Protein AF-A0A1Q6V026-F1 (afdb_monomer_lite)

Radius of gyration: 26.95 Å; chains: 1; bounding box: 82×41×59 Å

Structure (mmCIF, N/CA/C/O backbone):
data_AF-A0A1Q6V026-F1
#
_entry.id   AF-A0A1Q6V026-F1
#
loop_
_atom_site.group_PDB
_atom_site.id
_atom_site.type_symbol
_atom_site.label_atom_id
_atom_site.label_alt_id
_atom_site.label_comp_id
_atom_site.label_asym_id
_atom_site.label_entity_id
_atom_site.label_seq_id
_atom_site.pdbx_PDB_ins_code
_atom_site.Cartn_x
_atom_site.Cartn_y
_atom_site.Cartn_z
_atom_site.occupancy
_atom_site.B_iso_or_equiv
_atom_site.auth_seq_id
_atom_site.auth_comp_id
_atom_site.auth_asym_id
_atom_site.auth_atom_id
_atom_site.pdbx_PDB_model_num
ATOM 1 N N . SER A 1 1 ? -17.140 -15.188 -4.728 1.00 53.97 1 SER A N 1
ATOM 2 C CA . SER A 1 1 ? -16.199 -15.583 -3.665 1.00 53.97 1 SER A CA 1
ATOM 3 C C . SER A 1 1 ? -15.969 -14.439 -2.685 1.00 53.97 1 SER A C 1
ATOM 5 O O . SER A 1 1 ? -16.346 -14.588 -1.539 1.00 53.97 1 SER A O 1
ATOM 7 N N . ASP A 1 2 ? -15.446 -13.281 -3.106 1.00 69.75 2 ASP A N 1
ATOM 8 C CA . ASP A 1 2 ? -14.831 -12.332 -2.153 1.00 69.75 2 ASP A CA 1
ATOM 9 C C . ASP A 1 2 ? -15.847 -11.557 -1.290 1.00 69.75 2 ASP A C 1
ATOM 11 O O . ASP A 1 2 ? -15.618 -11.347 -0.103 1.00 69.75 2 ASP A O 1
ATOM 15 N N . MET A 1 3 ? -17.007 -11.179 -1.846 1.00 80.12 3 MET A N 1
ATOM 16 C CA . MET A 1 3 ? -18.068 -10.519 -1.065 1.00 80.12 3 MET A CA 1
ATOM 17 C C . MET A 1 3 ? -18.823 -11.496 -0.151 1.00 80.12 3 MET A C 1
ATOM 19 O O . MET A 1 3 ? -19.243 -11.099 0.932 1.00 80.12 3 MET A O 1
ATOM 23 N N . SER A 1 4 ? -18.969 -12.767 -0.545 1.00 85.12 4 SER A N 1
ATOM 24 C CA . SER A 1 4 ? -19.593 -13.802 0.298 1.00 85.12 4 SER A CA 1
ATOM 25 C C . SER A 1 4 ? -18.768 -14.047 1.564 1.00 85.12 4 SER A C 1
ATOM 27 O O . SER A 1 4 ? -19.328 -14.154 2.652 1.00 85.12 4 SER A O 1
ATOM 29 N N . SER A 1 5 ? -17.434 -13.992 1.469 1.00 89.00 5 SER A N 1
ATOM 30 C CA . SER A 1 5 ? -16.550 -14.092 2.638 1.00 89.00 5 SER A CA 1
ATOM 31 C C . SER A 1 5 ? -16.792 -12.995 3.684 1.00 89.00 5 SER A C 1
ATOM 33 O O . SER A 1 5 ? -16.548 -13.215 4.867 1.00 89.00 5 SER A O 1
ATOM 35 N N . LEU A 1 6 ? -17.316 -11.824 3.301 1.00 91.75 6 LEU A N 1
ATOM 36 C CA . LEU A 1 6 ? -17.692 -10.768 4.254 1.00 91.75 6 LEU A CA 1
ATOM 37 C C . LEU A 1 6 ? -18.950 -11.136 5.049 1.00 91.75 6 LEU A C 1
ATOM 39 O O . LEU A 1 6 ? -19.041 -10.824 6.238 1.00 91.75 6 LEU A O 1
ATOM 43 N N . VAL A 1 7 ? -19.895 -11.830 4.412 1.00 93.38 7 VAL A N 1
ATOM 44 C CA . VAL A 1 7 ? -21.096 -12.374 5.059 1.00 93.38 7 VAL A CA 1
ATOM 45 C C . VAL A 1 7 ? -20.711 -13.516 6.004 1.00 93.38 7 VAL A C 1
ATOM 47 O O . VAL A 1 7 ? -21.143 -13.557 7.155 1.00 93.38 7 VAL A O 1
ATOM 50 N N . GLU A 1 8 ? -19.813 -14.402 5.576 1.00 93.81 8 GLU A N 1
ATOM 51 C CA . GLU A 1 8 ? -19.250 -15.459 6.423 1.00 93.81 8 GLU A CA 1
ATOM 52 C C . GLU A 1 8 ? -18.466 -14.892 7.620 1.00 93.81 8 GLU A C 1
ATOM 54 O O . GLU A 1 8 ? -18.566 -15.405 8.741 1.00 93.81 8 GLU A O 1
ATOM 59 N N . ALA A 1 9 ? -17.701 -13.814 7.410 1.00 94.75 9 ALA A N 1
ATOM 60 C CA . ALA A 1 9 ? -16.990 -13.112 8.473 1.00 94.75 9 ALA A CA 1
ATOM 61 C C . ALA A 1 9 ? -17.975 -12.525 9.488 1.00 94.75 9 ALA A C 1
ATOM 63 O O . ALA A 1 9 ? -17.805 -12.745 10.689 1.00 94.75 9 ALA A O 1
ATOM 64 N N . TYR A 1 10 ? -19.028 -11.855 9.011 1.00 96.00 10 TYR A N 1
ATOM 65 C CA . TYR A 1 10 ? -20.117 -11.336 9.838 1.00 96.00 10 TYR A CA 1
ATOM 66 C C . TYR A 1 10 ? -20.795 -12.428 10.675 1.00 96.00 10 TYR A C 1
ATOM 68 O O . TYR A 1 10 ? -21.024 -12.244 11.869 1.00 96.00 10 TYR A O 1
ATOM 76 N N . ASN A 1 11 ? -21.060 -13.592 10.086 1.00 94.50 11 ASN A N 1
ATOM 77 C CA . ASN A 1 11 ? -21.748 -14.688 10.770 1.00 94.50 11 ASN A CA 1
ATOM 78 C C . ASN A 1 11 ? -20.879 -15.496 11.726 1.00 94.50 11 ASN A C 1
ATOM 80 O O . ASN A 1 11 ? -21.379 -16.393 12.400 1.00 94.50 11 ASN A O 1
ATOM 84 N N . GLY A 1 12 ? -19.581 -15.222 11.801 1.00 92.69 12 GLY A N 1
ATOM 85 C CA . GLY A 1 12 ? -18.730 -15.989 12.694 1.00 92.69 12 GLY A CA 1
ATOM 86 C C . GLY A 1 12 ? -18.150 -17.270 12.073 1.00 92.69 12 GLY A C 1
ATOM 87 O O . GLY A 1 12 ? -17.430 -17.989 12.767 1.00 92.69 12 GLY A O 1
ATOM 88 N N . VAL A 1 13 ? -18.381 -17.541 10.784 1.00 93.94 13 VAL A N 1
ATOM 89 C CA . VAL A 1 13 ? -18.069 -18.844 10.162 1.00 93.94 13 VAL A CA 1
ATOM 90 C C . VAL A 1 13 ? -16.854 -18.834 9.237 1.00 93.94 13 VAL A C 1
ATOM 92 O O . VAL A 1 13 ? -16.276 -19.892 9.015 1.00 93.94 13 VAL A O 1
ATOM 95 N N . LEU A 1 14 ? -16.416 -17.665 8.752 1.00 92.31 14 LEU A N 1
ATOM 96 C CA . LEU A 1 14 ? -15.196 -17.579 7.945 1.00 92.31 14 LEU A CA 1
ATOM 97 C C . LEU A 1 14 ? -13.973 -18.017 8.779 1.00 92.31 14 LEU A C 1
ATOM 99 O O . LEU A 1 14 ? -13.709 -17.387 9.814 1.00 92.31 14 LEU A O 1
ATOM 103 N N . PRO A 1 15 ? -13.205 -19.038 8.351 1.00 88.81 15 PRO A N 1
ATOM 104 C CA . PRO A 1 15 ? -11.941 -19.378 8.986 1.00 88.81 15 PRO A CA 1
ATOM 105 C C . PRO A 1 15 ? -10.917 -18.273 8.714 1.00 88.81 15 PRO A C 1
ATOM 107 O O . PRO A 1 15 ? -10.638 -17.921 7.569 1.00 88.81 15 PRO A O 1
ATOM 110 N N . LEU A 1 16 ? -10.350 -17.714 9.782 1.00 87.06 16 LEU A N 1
ATOM 111 C CA . LEU A 1 16 ? -9.297 -16.709 9.678 1.00 87.06 16 LEU A CA 1
ATOM 112 C C . LEU A 1 16 ? -7.937 -17.402 9.600 1.00 87.06 16 LEU A C 1
ATOM 114 O O . LEU A 1 16 ? -7.674 -18.349 10.340 1.00 87.06 16 LEU A O 1
ATOM 118 N N . ASN A 1 17 ? -7.049 -16.900 8.742 1.00 85.62 17 ASN A N 1
ATOM 119 C CA . ASN A 1 17 ? -5.646 -17.298 8.811 1.00 85.62 17 ASN A CA 1
ATOM 120 C C . ASN A 1 17 ? -5.029 -16.845 10.150 1.00 85.62 17 ASN A C 1
ATOM 122 O O . ASN A 1 17 ? -5.571 -15.976 10.841 1.00 85.62 17 ASN A O 1
ATOM 126 N N . GLN A 1 18 ? -3.878 -17.414 10.506 1.00 83.12 18 GLN A N 1
ATOM 127 C CA . GLN A 1 18 ? -3.238 -17.169 11.800 1.00 83.12 18 GLN A CA 1
ATOM 128 C C . GLN A 1 18 ? -2.958 -15.679 12.066 1.00 83.12 18 GLN A C 1
ATOM 130 O O . GLN A 1 18 ? -3.205 -15.201 13.170 1.00 83.12 18 GLN A O 1
ATOM 135 N N . ILE A 1 19 ? -2.501 -14.930 11.058 1.00 83.56 19 ILE A N 1
ATOM 136 C CA . ILE A 1 19 ? -2.158 -13.506 11.197 1.00 83.56 19 ILE A CA 1
ATOM 137 C C . ILE A 1 19 ? -3.420 -12.671 11.434 1.00 83.56 19 ILE A C 1
ATOM 139 O O . ILE A 1 19 ? -3.504 -11.935 12.416 1.00 83.56 19 ILE A O 1
ATOM 143 N N . THR A 1 20 ? -4.439 -12.822 10.586 1.00 85.56 20 THR A N 1
ATOM 144 C CA . THR A 1 20 ? -5.723 -12.125 10.736 1.00 85.56 20 THR A CA 1
ATOM 145 C C . THR A 1 20 ? -6.414 -12.510 12.045 1.00 85.56 20 THR A C 1
ATOM 147 O O . THR A 1 20 ? -7.021 -11.654 12.684 1.00 85.56 20 THR A O 1
ATOM 150 N N . SER A 1 21 ? -6.286 -13.766 12.489 1.00 89.12 21 SER A N 1
ATOM 151 C CA . SER A 1 21 ? -6.800 -14.217 13.785 1.00 89.12 21 SER A CA 1
ATOM 152 C C . SER A 1 21 ? -6.089 -13.538 14.958 1.00 89.12 21 SER A C 1
ATOM 154 O O . SER A 1 21 ? -6.756 -13.106 15.895 1.00 89.12 21 SER A O 1
ATOM 156 N N . ASN A 1 22 ? -4.759 -13.421 14.921 1.00 88.06 22 ASN A N 1
ATOM 157 C CA . ASN A 1 22 ? -3.995 -12.728 15.961 1.00 88.06 22 ASN A CA 1
ATOM 158 C C . ASN A 1 22 ? -4.384 -11.247 16.028 1.00 88.06 22 ASN A C 1
ATOM 160 O O . ASN A 1 22 ? -4.716 -10.749 17.099 1.00 88.06 22 ASN A O 1
ATOM 164 N N . ASN A 1 23 ? -4.439 -10.582 14.873 1.00 90.94 23 ASN A N 1
ATOM 165 C CA . ASN A 1 23 ? -4.862 -9.188 14.748 1.00 90.94 23 ASN A CA 1
ATOM 166 C C . ASN A 1 23 ? -6.275 -8.958 15.306 1.00 90.94 23 ASN A C 1
ATOM 168 O O . ASN A 1 23 ? -6.505 -8.028 16.079 1.00 90.94 23 ASN A O 1
ATOM 172 N N . TYR A 1 24 ? -7.218 -9.836 14.957 1.00 95.00 24 TYR A N 1
ATOM 173 C CA . TYR A 1 24 ? -8.578 -9.807 15.487 1.00 95.00 24 TYR A CA 1
ATOM 174 C C . TYR A 1 24 ? -8.608 -9.969 17.014 1.00 95.00 24 TYR A C 1
ATOM 176 O O . TYR A 1 24 ? -9.299 -9.215 17.698 1.00 95.00 24 TYR A O 1
ATOM 184 N N . ASN A 1 25 ? -7.845 -10.922 17.557 1.00 94.81 25 ASN A N 1
ATOM 185 C CA . ASN A 1 25 ? -7.796 -11.183 18.995 1.00 94.81 25 ASN A CA 1
ATOM 186 C C . ASN A 1 25 ? -7.198 -10.007 19.782 1.00 94.81 25 ASN A C 1
ATOM 188 O O . ASN A 1 25 ? -7.716 -9.679 20.849 1.00 94.81 25 ASN A O 1
ATOM 192 N N . SER A 1 26 ? -6.170 -9.339 19.252 1.00 94.69 26 SER A N 1
ATOM 193 C CA . SER A 1 26 ? -5.594 -8.134 19.865 1.00 94.69 26 SER A CA 1
ATOM 194 C C . SER A 1 26 ? -6.618 -7.000 19.954 1.00 94.69 26 SER A C 1
ATOM 196 O O . SER A 1 26 ? -6.833 -6.446 21.032 1.00 94.69 26 SER A O 1
ATOM 198 N N . ILE A 1 27 ? -7.341 -6.731 18.859 1.00 96.81 27 ILE A N 1
ATOM 199 C CA . ILE A 1 27 ? -8.410 -5.720 18.838 1.00 96.81 27 ILE A CA 1
ATOM 200 C C . ILE A 1 27 ? -9.527 -6.085 19.823 1.00 96.81 27 ILE A C 1
ATOM 202 O O . ILE A 1 27 ? -9.993 -5.233 20.574 1.00 96.81 27 ILE A O 1
ATOM 206 N N . VAL A 1 28 ? -9.946 -7.353 19.862 1.00 97.31 28 VAL A N 1
ATOM 207 C CA . VAL A 1 28 ? -10.953 -7.836 20.819 1.00 97.31 28 VAL A CA 1
ATOM 208 C C . VAL A 1 28 ? -10.510 -7.616 22.266 1.00 97.31 28 VAL A C 1
ATOM 210 O O . VAL A 1 28 ? -11.308 -7.132 23.066 1.00 97.31 28 VAL A O 1
ATOM 213 N N . SER A 1 29 ? -9.253 -7.926 22.593 1.00 97.06 29 SER A N 1
ATOM 214 C CA . SER A 1 29 ? -8.685 -7.690 23.925 1.00 97.06 29 SER A CA 1
ATOM 215 C C . SER A 1 29 ? -8.785 -6.214 24.322 1.00 97.06 29 SER A C 1
ATOM 217 O O . SER A 1 29 ? -9.156 -5.900 25.452 1.00 97.06 29 SER A O 1
ATOM 219 N N . ASP A 1 30 ? -8.496 -5.292 23.406 1.00 96.94 30 ASP A N 1
ATOM 220 C CA . ASP A 1 30 ? -8.540 -3.856 23.704 1.00 96.94 30 ASP A CA 1
ATOM 221 C C . ASP A 1 30 ? -9.967 -3.310 23.801 1.00 96.94 30 ASP A C 1
ATOM 223 O O . ASP A 1 30 ? -10.242 -2.453 24.645 1.00 96.94 30 ASP A O 1
ATOM 227 N N . ILE A 1 31 ? -10.905 -3.863 23.024 1.00 95.50 31 ILE A N 1
ATOM 228 C CA . ILE A 1 31 ? -12.340 -3.600 23.203 1.00 95.50 31 ILE A CA 1
ATOM 229 C C . ILE A 1 31 ? -12.778 -4.038 24.608 1.00 95.50 31 ILE A C 1
ATOM 231 O O . ILE A 1 31 ? -13.483 -3.304 25.300 1.00 95.50 31 ILE A O 1
ATOM 235 N N . GLU A 1 32 ? -12.352 -5.218 25.062 1.00 94.69 32 GLU A N 1
ATOM 236 C CA . GLU A 1 32 ? -12.688 -5.749 26.390 1.00 94.69 32 GLU A CA 1
ATOM 237 C C . GLU A 1 32 ? -12.067 -4.917 27.525 1.00 94.69 32 GLU A C 1
ATOM 239 O O . GLU A 1 32 ? -12.708 -4.709 28.559 1.00 94.69 32 GLU A O 1
ATOM 244 N N . LYS A 1 33 ? -10.871 -4.356 27.305 1.00 94.88 33 LYS A N 1
ATOM 245 C CA . LYS A 1 33 ? -10.223 -3.380 28.201 1.00 94.88 33 LYS A CA 1
ATOM 246 C C . LYS A 1 33 ? -10.830 -1.975 28.134 1.00 94.88 33 LYS A C 1
ATOM 248 O O . LYS A 1 33 ? -10.487 -1.144 28.970 1.00 94.88 33 LYS A O 1
ATOM 253 N N . LYS A 1 34 ? -11.751 -1.722 27.198 1.00 93.06 34 LYS A N 1
ATOM 254 C CA . LYS A 1 34 ? -12.403 -0.423 26.961 1.00 93.06 34 LYS A CA 1
ATOM 255 C C . LYS A 1 34 ? -11.436 0.694 26.547 1.00 93.06 34 LYS A C 1
ATOM 257 O O . LYS A 1 34 ? -11.624 1.840 26.954 1.00 93.06 34 LYS A O 1
ATOM 262 N N . VAL A 1 35 ? -10.437 0.372 25.724 1.00 93.44 35 VAL A N 1
ATOM 263 C CA . VAL A 1 35 ? -9.577 1.380 25.078 1.00 93.44 35 VAL A CA 1
ATOM 264 C C . VAL A 1 35 ? -10.449 2.303 24.217 1.00 93.44 35 VAL A C 1
ATOM 266 O O . VAL A 1 35 ? -11.269 1.815 23.437 1.00 93.44 35 VAL A O 1
ATOM 269 N N . ASN A 1 36 ? -10.297 3.628 24.343 1.00 92.62 36 ASN A N 1
ATOM 270 C CA . ASN A 1 36 ? -11.185 4.570 23.647 1.00 92.62 36 ASN A CA 1
ATOM 271 C C . ASN A 1 36 ? -11.012 4.532 22.127 1.00 92.62 36 ASN A C 1
ATOM 273 O O . ASN A 1 36 ? -12.002 4.585 21.397 1.00 92.62 36 ASN A O 1
ATOM 277 N N . TYR A 1 37 ? -9.770 4.444 21.653 1.00 94.44 37 TYR A N 1
ATOM 278 C CA . TYR A 1 37 ? -9.442 4.421 20.232 1.00 94.44 37 TYR A CA 1
ATOM 279 C C . TYR A 1 37 ? -8.495 3.267 19.908 1.00 94.44 37 TYR A C 1
ATOM 281 O O . TYR A 1 37 ? -7.414 3.136 20.473 1.00 94.44 37 TYR A O 1
ATOM 289 N N . ILE A 1 38 ? -8.896 2.429 18.962 1.00 96.44 38 ILE A N 1
ATOM 290 C CA . ILE A 1 38 ? -8.113 1.311 18.448 1.00 96.44 38 ILE A CA 1
ATOM 291 C C . ILE A 1 38 ? -7.876 1.600 16.970 1.00 96.44 38 ILE A C 1
ATOM 293 O O . ILE A 1 38 ? -8.754 1.389 16.133 1.00 96.44 38 ILE A O 1
ATOM 297 N N . ILE A 1 39 ? -6.700 2.140 16.658 1.00 95.12 39 ILE A N 1
ATOM 298 C CA . ILE A 1 39 ? -6.309 2.511 15.299 1.00 95.12 39 ILE A CA 1
ATOM 299 C C . ILE A 1 39 ? -5.561 1.345 14.671 1.00 95.12 39 ILE A C 1
ATOM 301 O O . ILE A 1 39 ? -4.606 0.824 15.232 1.00 95.12 39 ILE A O 1
ATOM 305 N N . THR A 1 40 ? -5.988 0.943 13.487 1.00 93.31 40 THR A N 1
ATOM 306 C CA . THR A 1 40 ? -5.373 -0.114 12.698 1.00 93.31 40 THR A CA 1
ATOM 307 C C . THR A 1 40 ? -5.014 0.441 11.332 1.00 93.31 40 THR A C 1
ATOM 309 O O . THR A 1 40 ? -5.884 0.686 10.493 1.00 93.31 40 THR A O 1
ATOM 312 N N . GLU A 1 41 ? -3.719 0.621 11.112 1.00 88.62 41 GLU A N 1
ATOM 313 C CA . GLU A 1 41 ? -3.163 1.042 9.834 1.00 88.62 41 GLU A CA 1
ATOM 314 C C . GLU A 1 41 ? -2.526 -0.166 9.151 1.00 88.62 41 GLU A C 1
ATOM 316 O O . GLU A 1 41 ? -1.830 -0.958 9.777 1.00 88.62 41 GLU A O 1
ATOM 321 N N . GLY A 1 42 ? -2.773 -0.363 7.863 1.00 84.25 42 GLY A N 1
ATOM 322 C CA . GLY A 1 42 ? -2.138 -1.469 7.157 1.00 84.25 42 GLY A CA 1
ATOM 323 C C . GLY A 1 42 ? -2.389 -1.423 5.671 1.00 84.25 42 GLY A C 1
ATOM 324 O O . GLY A 1 42 ? -3.379 -0.854 5.225 1.00 84.25 42 GLY A O 1
ATOM 325 N N . THR A 1 43 ? -1.531 -2.079 4.902 1.00 78.38 43 THR A N 1
ATOM 326 C CA . THR A 1 43 ? -1.612 -2.087 3.435 1.00 78.38 43 THR A CA 1
ATOM 327 C C . THR A 1 43 ? -2.890 -2.767 2.917 1.00 78.38 43 THR A C 1
ATOM 329 O O . THR A 1 43 ? -3.674 -3.356 3.679 1.00 78.38 43 THR A O 1
ATOM 332 N N . ALA A 1 44 ? -3.161 -2.674 1.612 1.00 77.81 44 ALA A N 1
ATOM 333 C CA . ALA A 1 44 ? -4.264 -3.398 0.978 1.00 77.81 44 ALA A CA 1
ATOM 334 C C . ALA A 1 44 ? -4.205 -4.908 1.301 1.00 77.81 44 ALA A C 1
ATOM 336 O O . ALA A 1 44 ? -3.126 -5.474 1.440 1.00 77.81 44 ALA A O 1
ATOM 337 N N . ARG A 1 45 ? -5.367 -5.567 1.422 1.00 77.50 45 ARG A N 1
ATOM 338 C CA . ARG A 1 45 ? -5.514 -7.027 1.662 1.00 77.50 45 ARG A CA 1
ATOM 339 C C . ARG A 1 45 ? -4.940 -7.578 2.974 1.00 77.50 45 ARG A C 1
ATOM 341 O O . ARG A 1 45 ? -4.725 -8.773 3.120 1.00 77.50 45 ARG A O 1
ATOM 348 N N . THR A 1 46 ? -4.775 -6.736 3.980 1.00 82.88 46 THR A N 1
ATOM 349 C CA . THR A 1 46 ? -4.375 -7.133 5.347 1.00 82.88 46 THR A CA 1
ATOM 350 C C . THR A 1 46 ? -5.526 -7.699 6.198 1.00 82.88 46 THR A C 1
ATOM 352 O O . THR A 1 46 ? -5.347 -8.024 7.370 1.00 82.88 46 THR A O 1
ATOM 355 N N . GLY A 1 47 ? -6.735 -7.813 5.632 1.00 87.12 47 GLY A N 1
ATOM 356 C CA . GLY A 1 47 ? -7.915 -8.346 6.323 1.00 87.12 47 GLY A CA 1
ATOM 357 C C . GLY A 1 47 ? -8.674 -7.338 7.197 1.00 87.12 47 GLY A C 1
ATOM 358 O O . GLY A 1 47 ? -9.554 -7.746 7.950 1.00 87.12 47 GLY A O 1
ATOM 359 N N . LYS A 1 48 ? -8.386 -6.032 7.089 1.00 91.12 48 LYS A N 1
ATOM 360 C CA . LYS A 1 48 ? -9.064 -4.964 7.856 1.00 91.12 48 LYS A CA 1
ATOM 361 C C . LYS A 1 48 ? -10.593 -5.026 7.754 1.00 91.12 48 LYS A C 1
ATOM 363 O O . LYS A 1 48 ? -11.271 -5.118 8.773 1.00 91.12 48 LYS A O 1
ATOM 368 N N . THR A 1 49 ? -11.135 -5.090 6.541 1.00 92.12 49 THR A N 1
ATOM 369 C CA . THR A 1 49 ? -12.585 -5.186 6.312 1.00 92.12 49 THR A CA 1
ATOM 370 C C . THR A 1 49 ? -13.181 -6.500 6.839 1.00 92.12 49 THR A C 1
ATOM 372 O O . THR A 1 49 ? -14.285 -6.508 7.375 1.00 92.12 49 THR A O 1
ATOM 375 N N . ILE A 1 50 ? -12.443 -7.617 6.770 1.00 92.75 50 ILE A N 1
ATOM 376 C CA . ILE A 1 50 ? -12.868 -8.904 7.355 1.00 92.75 50 ILE A CA 1
ATOM 377 C C . ILE A 1 50 ? -12.985 -8.785 8.879 1.00 92.75 50 ILE A C 1
ATOM 379 O O . ILE A 1 50 ? -13.979 -9.223 9.459 1.00 92.75 50 ILE A O 1
ATOM 383 N N . ILE A 1 51 ? -12.007 -8.143 9.523 1.00 95.12 51 ILE A N 1
ATOM 384 C CA . ILE A 1 51 ? -12.039 -7.832 10.956 1.00 95.12 51 ILE A CA 1
ATOM 385 C C . ILE A 1 51 ? -13.229 -6.920 11.279 1.00 95.12 51 ILE A C 1
ATOM 387 O O . ILE A 1 51 ? -13.975 -7.225 12.208 1.00 95.12 51 ILE A O 1
ATOM 391 N N . ALA A 1 52 ? -13.466 -5.865 10.492 1.00 95.81 52 ALA A N 1
ATOM 392 C CA . ALA A 1 52 ? -14.610 -4.964 10.661 1.00 95.81 52 ALA A CA 1
ATOM 393 C C . ALA A 1 52 ? -15.944 -5.729 10.673 1.00 95.81 52 ALA A C 1
ATOM 395 O O . ALA A 1 52 ? -16.740 -5.596 11.605 1.00 95.81 52 ALA A O 1
ATOM 396 N N . MET A 1 53 ? -16.158 -6.597 9.677 1.00 95.94 53 MET A N 1
ATOM 397 C CA . MET A 1 53 ? -17.373 -7.410 9.566 1.00 95.94 53 MET A CA 1
ATOM 398 C C . MET A 1 53 ? -17.499 -8.410 10.719 1.00 95.94 53 MET A C 1
ATOM 400 O O . MET A 1 53 ? -18.588 -8.578 11.273 1.00 95.94 53 MET A O 1
ATOM 404 N N . ARG A 1 54 ? -16.390 -9.035 11.132 1.00 96.56 54 ARG A N 1
ATOM 405 C CA . ARG A 1 54 ? -16.356 -9.966 12.269 1.00 96.56 54 ARG A CA 1
ATOM 406 C C . ARG A 1 54 ? -16.749 -9.283 13.579 1.00 96.56 54 ARG A C 1
ATOM 408 O O . ARG A 1 54 ? -17.526 -9.841 14.356 1.00 96.56 54 ARG A O 1
ATOM 415 N N . LEU A 1 55 ? -16.252 -8.068 13.811 1.00 97.25 55 LEU A N 1
ATOM 416 C CA . LEU A 1 55 ? -16.606 -7.248 14.970 1.00 97.25 55 LEU A CA 1
ATOM 417 C C . LEU A 1 55 ? -18.080 -6.827 14.930 1.00 97.25 55 LEU A C 1
ATOM 419 O O . LEU A 1 55 ? -18.776 -6.979 15.934 1.00 97.25 55 LEU A O 1
ATOM 423 N N . LEU A 1 56 ? -18.581 -6.390 13.768 1.00 96.44 56 LEU A N 1
ATOM 424 C CA . LEU A 1 56 ? -19.992 -6.035 13.571 1.00 96.44 56 LEU A CA 1
ATOM 425 C C . LEU A 1 56 ? -20.942 -7.213 13.863 1.00 96.44 56 LEU A C 1
ATOM 427 O O . LEU A 1 56 ? -22.052 -7.029 14.382 1.00 96.44 56 LEU A O 1
ATOM 431 N N . GLY A 1 57 ? -20.513 -8.425 13.510 1.00 95.38 57 GLY A N 1
ATOM 432 C CA . GLY A 1 57 ? -21.206 -9.677 13.794 1.00 95.38 57 GLY A CA 1
ATOM 433 C C . GLY A 1 57 ? -21.227 -10.038 15.278 1.00 95.38 57 GLY A C 1
ATOM 434 O O . GLY A 1 57 ? -22.301 -10.340 15.819 1.00 95.38 57 GLY A O 1
ATOM 435 N N . LYS A 1 58 ? -20.054 -9.959 15.929 1.00 95.81 58 LYS A N 1
ATOM 436 C CA . LYS A 1 58 ? -19.829 -10.294 17.347 1.00 95.81 58 LYS A CA 1
ATOM 437 C C . LYS A 1 58 ? -20.532 -9.324 18.299 1.00 95.81 58 LYS A C 1
ATOM 439 O O . LYS A 1 58 ? -21.220 -9.764 19.216 1.00 95.81 58 LYS A O 1
ATOM 444 N N . TYR A 1 59 ? -20.377 -8.018 18.097 1.00 94.50 59 TYR A N 1
ATOM 445 C CA . TYR A 1 59 ? -20.894 -6.999 19.011 1.00 94.50 59 TYR A CA 1
ATOM 446 C C . TYR A 1 59 ? -22.212 -6.429 18.487 1.00 94.50 59 TYR A C 1
ATOM 448 O O . TYR A 1 59 ? -22.227 -5.550 17.626 1.00 94.50 59 TYR A O 1
ATOM 456 N N . LYS A 1 60 ? -23.348 -6.904 19.011 1.00 91.00 60 LYS A N 1
ATOM 457 C CA . LYS A 1 60 ? -24.674 -6.465 18.536 1.00 91.00 60 LYS A CA 1
ATOM 458 C C . LYS A 1 60 ? -24.937 -4.967 18.736 1.00 91.00 60 LYS A C 1
ATOM 460 O O . LYS A 1 60 ? -25.618 -4.374 17.911 1.00 91.00 60 LYS A O 1
ATOM 465 N N . THR A 1 61 ? -24.309 -4.346 19.735 1.00 88.50 61 THR A N 1
ATOM 466 C CA . THR A 1 61 ? -24.365 -2.899 20.023 1.00 88.50 61 THR A CA 1
ATOM 467 C C . THR A 1 61 ? -23.374 -2.054 19.214 1.00 88.50 61 THR A C 1
ATOM 469 O O . THR A 1 61 ? -23.296 -0.839 19.422 1.00 88.50 61 THR A O 1
ATOM 472 N N . SER A 1 62 ? -22.597 -2.675 18.319 1.00 92.69 62 SER A N 1
ATOM 473 C CA . SER A 1 62 ? -21.686 -1.948 17.437 1.00 92.69 62 SER A CA 1
ATOM 474 C C . SER A 1 62 ? -22.415 -1.310 16.259 1.00 92.69 62 SER A C 1
ATOM 476 O O . SER A 1 62 ? -23.421 -1.832 15.769 1.00 92.69 62 SER A O 1
ATOM 478 N N . ARG A 1 63 ? -21.869 -0.187 15.798 1.00 92.12 63 ARG A N 1
ATOM 479 C CA . ARG A 1 63 ? -22.234 0.484 14.553 1.00 92.12 63 ARG A CA 1
ATOM 480 C C . ARG A 1 63 ? -21.051 0.509 13.603 1.00 92.12 63 ARG A C 1
ATOM 482 O O . ARG A 1 63 ? -19.909 0.551 14.047 1.00 92.12 63 ARG A O 1
ATOM 489 N N . PHE A 1 64 ? -21.329 0.499 12.305 1.00 93.19 64 PHE A N 1
ATOM 490 C CA . PHE A 1 64 ? -20.322 0.447 11.256 1.00 93.19 64 PHE A CA 1
ATOM 491 C C . PHE A 1 64 ? -20.525 1.560 10.227 1.00 93.19 64 PHE A C 1
ATOM 493 O O . PHE A 1 64 ? -21.573 1.647 9.583 1.00 93.19 64 PHE A O 1
ATOM 500 N N . ILE A 1 65 ? -19.510 2.406 10.069 1.00 90.88 65 ILE A N 1
ATOM 501 C CA . ILE A 1 65 ? -19.445 3.429 9.029 1.00 90.88 65 ILE A CA 1
ATOM 502 C C . ILE A 1 65 ? -18.616 2.897 7.868 1.00 90.88 65 ILE A C 1
ATOM 504 O O . ILE A 1 65 ? -17.457 2.512 8.028 1.00 9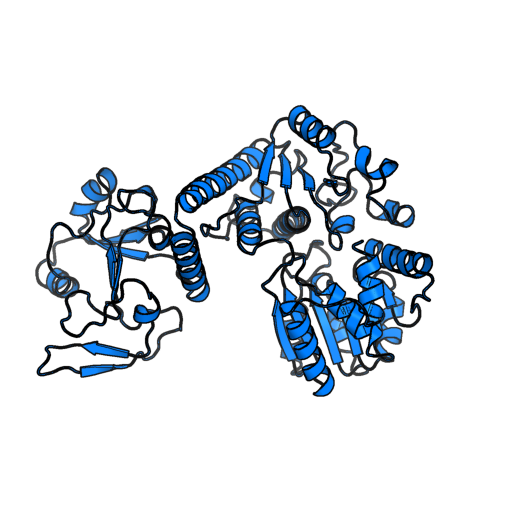0.88 65 ILE A O 1
ATOM 508 N N . ILE A 1 66 ? -19.216 2.945 6.683 1.00 89.56 66 ILE A N 1
ATOM 509 C CA . ILE A 1 66 ? -18.573 2.581 5.429 1.00 89.56 66 ILE A CA 1
ATOM 510 C C . ILE A 1 66 ? -18.276 3.845 4.623 1.00 89.56 66 ILE A C 1
ATOM 512 O O . ILE A 1 66 ? -19.182 4.563 4.181 1.00 89.56 66 ILE A O 1
ATOM 516 N N . MET A 1 67 ? -16.991 4.089 4.373 1.00 86.75 67 MET A N 1
ATOM 517 C CA . MET A 1 67 ? -16.524 5.270 3.638 1.00 86.75 67 MET A CA 1
ATOM 518 C C . MET A 1 67 ? -16.597 5.108 2.108 1.00 86.75 67 MET A C 1
ATOM 520 O O . MET A 1 67 ? -16.275 6.031 1.366 1.00 86.75 67 MET A O 1
ATOM 524 N N . ASN A 1 68 ? -17.065 3.961 1.601 1.00 82.69 68 ASN A N 1
ATOM 525 C CA . ASN A 1 68 ? -17.241 3.696 0.171 1.00 82.69 68 ASN A CA 1
ATOM 526 C C . ASN A 1 68 ? -18.695 3.310 -0.177 1.00 82.69 68 ASN A C 1
ATOM 528 O O . ASN A 1 68 ? -19.182 2.254 0.220 1.00 82.69 68 ASN A O 1
ATOM 532 N N . GLU A 1 69 ? -19.388 4.150 -0.955 1.00 81.19 69 GLU A N 1
ATOM 533 C CA . GLU A 1 69 ? -20.793 3.923 -1.344 1.00 81.19 69 GLU A CA 1
ATOM 534 C C . GLU A 1 69 ? -20.977 2.695 -2.254 1.00 81.19 69 GLU A C 1
ATOM 536 O O . GLU A 1 69 ? -21.910 1.918 -2.058 1.00 81.19 69 GLU A O 1
ATOM 541 N N . SER A 1 70 ? -20.070 2.467 -3.210 1.00 78.81 70 SER A N 1
ATOM 542 C CA . SER A 1 70 ? -20.113 1.288 -4.092 1.00 78.81 70 SER A CA 1
ATOM 543 C C . SER A 1 70 ? -19.962 -0.013 -3.297 1.00 78.81 70 SER A C 1
ATOM 545 O O . SER A 1 70 ? -20.689 -0.990 -3.519 1.00 78.81 70 SER A O 1
ATOM 547 N N . PHE A 1 71 ? -19.065 -0.010 -2.310 1.00 83.38 71 PHE A N 1
ATOM 548 C CA . PHE A 1 71 ? -18.874 -1.125 -1.392 1.00 83.38 71 PHE A CA 1
ATOM 549 C C . PHE A 1 71 ? -20.107 -1.359 -0.511 1.00 83.38 71 PHE A C 1
ATOM 551 O O . PHE A 1 71 ? -20.577 -2.492 -0.438 1.00 83.38 71 PHE A O 1
ATOM 558 N N . TYR A 1 72 ? -20.690 -0.301 0.071 1.00 87.69 72 TYR A N 1
ATOM 559 C CA . TYR A 1 72 ? -21.938 -0.386 0.841 1.00 87.69 72 TYR A CA 1
ATOM 560 C C . TYR A 1 72 ? -23.071 -1.023 0.021 1.00 87.69 72 TYR A C 1
ATOM 562 O O . TYR A 1 72 ? -23.669 -2.003 0.458 1.00 87.69 72 TYR A O 1
ATOM 570 N N . ASN A 1 73 ? -23.316 -0.536 -1.199 1.00 84.50 73 ASN A N 1
ATOM 571 C CA . ASN A 1 73 ? -24.369 -1.075 -2.068 1.00 84.50 73 ASN A CA 1
ATOM 572 C C . ASN A 1 73 ? -24.150 -2.559 -2.379 1.00 84.50 73 ASN A C 1
ATOM 574 O O . ASN A 1 73 ? -25.090 -3.350 -2.420 1.00 84.50 73 ASN A O 1
ATOM 578 N N . SER A 1 74 ? -22.893 -2.951 -2.565 1.00 83.88 74 SER A N 1
ATOM 579 C CA . SER A 1 74 ? -22.543 -4.338 -2.863 1.00 83.88 74 SER A CA 1
ATOM 580 C C . SER A 1 74 ? -22.656 -5.246 -1.642 1.00 83.88 74 SER A C 1
ATOM 582 O O . SER A 1 74 ? -22.990 -6.420 -1.789 1.00 83.88 74 SER A O 1
ATOM 584 N N . LEU A 1 75 ? -22.413 -4.709 -0.445 1.00 88.44 75 LEU A N 1
ATOM 585 C CA . LEU A 1 75 ? -22.670 -5.399 0.814 1.00 88.44 75 LEU A CA 1
ATOM 586 C C . LEU A 1 75 ? -24.168 -5.633 1.033 1.00 88.44 75 LEU A C 1
ATOM 588 O O . LEU A 1 75 ? -24.564 -6.752 1.340 1.00 88.44 75 LEU A O 1
ATOM 592 N N . VAL A 1 76 ? -25.011 -4.622 0.813 1.00 89.50 76 VAL A N 1
ATOM 593 C CA . VAL A 1 76 ? -26.473 -4.779 0.914 1.00 89.50 76 VAL A CA 1
ATOM 594 C C . VAL A 1 76 ? -26.960 -5.904 -0.003 1.00 89.50 76 VAL A C 1
ATOM 596 O O . VAL A 1 76 ? -27.738 -6.762 0.412 1.00 89.50 76 VAL A O 1
ATOM 599 N N . GLN A 1 77 ? -26.465 -5.941 -1.241 1.00 87.00 77 GLN A N 1
ATOM 600 C CA . GLN A 1 77 ? -26.876 -6.958 -2.204 1.00 87.00 77 GLN A CA 1
ATOM 601 C C . GLN A 1 77 ? -26.366 -8.358 -1.884 1.00 87.00 77 GLN A C 1
ATOM 603 O O . GLN A 1 77 ? -27.126 -9.310 -2.036 1.00 87.00 77 GLN A O 1
ATOM 608 N N . ILE A 1 78 ? -25.115 -8.514 -1.438 1.00 88.88 78 ILE A N 1
ATOM 609 C CA . ILE A 1 78 ? -24.615 -9.857 -1.123 1.00 88.88 78 ILE A CA 1
ATOM 610 C C . ILE A 1 78 ? -25.346 -10.457 0.080 1.00 88.88 78 ILE A C 1
ATOM 612 O O . ILE A 1 78 ? -25.669 -11.634 0.047 1.00 88.88 78 ILE A O 1
ATOM 616 N N . PHE A 1 79 ? -25.702 -9.654 1.089 1.00 92.25 79 PHE A N 1
ATOM 617 C CA . PHE A 1 79 ? -26.538 -10.123 2.199 1.00 92.25 79 PHE A CA 1
ATOM 618 C C . PHE A 1 79 ? -27.898 -10.627 1.704 1.00 92.25 79 PHE A C 1
ATOM 620 O O . PHE A 1 79 ? -28.317 -11.720 2.076 1.00 92.25 79 PHE A O 1
ATOM 627 N N . LEU A 1 80 ? -28.541 -9.887 0.793 1.00 89.44 80 LEU A N 1
ATOM 628 C CA . LEU A 1 80 ? -29.798 -10.312 0.176 1.00 89.44 80 LEU A CA 1
ATOM 629 C C . LEU A 1 80 ? -29.652 -11.634 -0.599 1.00 89.44 80 LEU A C 1
ATOM 631 O O . LEU A 1 80 ? -30.504 -12.508 -0.471 1.00 89.44 80 LEU A O 1
ATOM 635 N N . ILE A 1 81 ? -28.582 -11.791 -1.387 1.00 88.88 81 ILE A N 1
ATOM 636 C CA . ILE A 1 81 ? -28.317 -13.006 -2.181 1.00 88.88 81 ILE A CA 1
ATOM 637 C C . ILE A 1 81 ? -28.062 -14.220 -1.287 1.00 88.88 81 ILE A C 1
ATOM 639 O O . ILE A 1 81 ? -28.589 -15.295 -1.555 1.00 88.88 81 ILE A O 1
ATOM 643 N N . GLU A 1 82 ? -27.290 -14.044 -0.215 1.00 90.25 82 GLU A N 1
ATOM 644 C CA . GLU A 1 82 ? -27.011 -15.091 0.775 1.00 90.25 82 GLU A CA 1
ATOM 645 C C . GLU A 1 82 ? -28.228 -15.367 1.686 1.00 90.25 82 GLU A C 1
ATOM 647 O O . GLU A 1 82 ? -28.157 -16.198 2.590 1.00 90.25 82 GLU A O 1
ATOM 652 N N . ASN A 1 83 ? -29.360 -14.691 1.443 1.00 90.69 83 ASN A N 1
ATOM 653 C CA . ASN A 1 83 ? -30.604 -14.799 2.200 1.00 90.69 83 ASN A CA 1
ATOM 654 C C . ASN A 1 83 ? -30.425 -14.469 3.695 1.00 90.69 83 ASN A C 1
ATOM 656 O O . ASN A 1 83 ? -30.953 -15.150 4.577 1.00 90.69 83 ASN A O 1
ATOM 660 N N . ILE A 1 84 ? -29.653 -13.416 3.974 1.00 91.25 84 ILE A N 1
ATOM 661 C CA . ILE A 1 84 ? -29.353 -12.915 5.317 1.00 91.25 84 ILE A CA 1
ATOM 662 C C . ILE A 1 84 ? -29.815 -11.468 5.424 1.00 91.25 84 ILE A C 1
ATOM 664 O O . ILE A 1 84 ? -29.538 -10.638 4.559 1.00 91.25 84 ILE A O 1
ATOM 668 N N . GLU A 1 85 ? -30.507 -11.141 6.512 1.00 91.50 85 GLU A N 1
ATOM 669 C CA . GLU A 1 85 ? -30.947 -9.773 6.757 1.00 91.50 85 GLU A CA 1
ATOM 670 C C . GLU A 1 85 ? -29.741 -8.840 6.936 1.00 91.50 85 GLU A C 1
ATOM 672 O O . GLU A 1 85 ? -28.886 -9.039 7.805 1.00 91.50 85 GLU A O 1
ATOM 677 N N . PHE A 1 86 ? -29.666 -7.804 6.099 1.00 93.12 86 PHE A N 1
ATOM 678 C CA . PHE A 1 86 ? -28.640 -6.779 6.231 1.00 93.12 86 PHE A CA 1
ATOM 679 C C . PHE A 1 86 ? -28.953 -5.881 7.444 1.00 93.12 86 PHE A C 1
ATOM 681 O O . PHE A 1 86 ? -30.069 -5.359 7.529 1.00 93.12 86 PHE A O 1
ATOM 688 N N . PRO A 1 87 ? -27.993 -5.643 8.361 1.00 93.00 87 PRO A N 1
ATOM 689 C CA . PRO A 1 87 ? -28.213 -4.859 9.580 1.00 93.00 87 PRO A CA 1
ATOM 690 C C . PRO A 1 87 ? -28.273 -3.345 9.292 1.00 93.00 87 PRO A C 1
ATOM 692 O O . PRO A 1 87 ? -27.377 -2.585 9.666 1.00 93.00 87 PRO A O 1
ATOM 695 N N . ASN A 1 88 ? -29.329 -2.908 8.601 1.00 89.38 88 ASN A N 1
ATOM 696 C CA . ASN A 1 88 ? -29.545 -1.533 8.129 1.00 89.38 88 ASN A CA 1
ATOM 697 C C . ASN A 1 88 ? -29.548 -0.485 9.253 1.00 89.38 88 ASN A C 1
ATOM 699 O O . ASN A 1 88 ? -29.203 0.671 9.030 1.00 89.38 88 ASN A O 1
ATOM 703 N N . ASP A 1 89 ? -29.932 -0.875 10.465 1.00 89.00 89 ASP A N 1
ATOM 704 C CA . ASP A 1 89 ? -29.952 -0.023 11.653 1.00 89.00 89 ASP A CA 1
ATOM 705 C C . ASP A 1 89 ? -28.549 0.219 12.245 1.00 89.00 89 ASP A C 1
ATOM 707 O O . ASP A 1 89 ? -28.342 1.198 12.971 1.00 89.00 89 ASP A O 1
ATOM 711 N N . ARG A 1 90 ? -27.577 -0.642 11.905 1.00 91.19 90 ARG A N 1
ATOM 712 C CA . ARG A 1 90 ? -26.201 -0.632 12.433 1.00 91.19 90 ARG A CA 1
ATOM 713 C C . ARG A 1 90 ? -25.123 -0.357 11.392 1.00 91.19 90 ARG A C 1
ATOM 715 O O . ARG A 1 90 ? -23.969 -0.204 11.780 1.00 91.19 90 ARG A O 1
ATOM 722 N N . VAL A 1 91 ? -25.467 -0.234 10.112 1.00 91.94 91 VAL A N 1
ATOM 723 C CA . VAL A 1 91 ? -24.509 0.096 9.048 1.00 91.94 91 VAL A CA 1
ATOM 724 C C . VAL A 1 91 ? -24.965 1.320 8.265 1.00 91.94 91 VAL A C 1
ATOM 726 O O . VAL A 1 91 ? -26.078 1.345 7.745 1.00 91.94 91 VAL A O 1
ATOM 729 N N . ILE A 1 92 ? -24.083 2.311 8.120 1.00 88.56 92 ILE A N 1
ATOM 730 C CA . ILE A 1 92 ? -24.345 3.521 7.332 1.00 88.56 92 ILE A CA 1
ATOM 731 C C . ILE A 1 92 ? -23.209 3.803 6.346 1.00 88.56 92 ILE A C 1
ATOM 733 O O . ILE A 1 92 ? -22.041 3.519 6.610 1.00 88.56 92 ILE A O 1
ATOM 737 N N . CYS A 1 93 ? -23.550 4.405 5.206 1.00 86.69 93 CYS A N 1
ATOM 738 C CA . CYS A 1 93 ? -22.569 4.993 4.302 1.00 86.69 93 CYS A CA 1
ATOM 739 C C . CYS A 1 93 ? -22.287 6.455 4.678 1.00 86.69 93 CYS A C 1
ATOM 741 O O . CYS A 1 93 ? -23.217 7.217 4.949 1.00 86.69 93 CYS A O 1
ATOM 743 N N . HIS A 1 94 ? -21.016 6.862 4.628 1.00 78.88 94 HIS A N 1
ATOM 744 C CA . HIS A 1 94 ? -20.559 8.217 4.970 1.00 78.88 94 HIS A CA 1
ATOM 745 C C . HIS A 1 94 ? -21.264 9.354 4.207 1.00 78.88 94 HIS A C 1
ATOM 747 O O . HIS A 1 94 ? -21.277 10.485 4.685 1.00 78.88 94 HIS A O 1
ATOM 753 N N . THR A 1 95 ? -21.859 9.077 3.040 1.00 74.56 95 THR A N 1
ATOM 754 C CA . THR A 1 95 ? -22.604 10.061 2.238 1.00 74.56 95 THR A CA 1
ATOM 755 C C . THR A 1 95 ? -23.895 10.533 2.914 1.00 74.56 95 THR A C 1
ATOM 757 O O . THR A 1 95 ? -24.379 11.615 2.600 1.00 74.56 95 THR A O 1
ATOM 760 N N . ASN A 1 96 ? -24.420 9.793 3.898 1.00 69.75 96 ASN A N 1
ATOM 761 C CA . ASN A 1 96 ? -25.568 10.192 4.724 1.00 69.75 96 ASN A CA 1
ATOM 762 C C . ASN A 1 96 ? -25.128 10.934 5.998 1.00 69.75 96 ASN A C 1
ATOM 764 O O . ASN A 1 96 ? -25.611 10.659 7.098 1.00 69.75 96 ASN A O 1
ATOM 768 N N . PHE A 1 97 ? -24.180 11.859 5.848 1.00 60.38 97 PHE A N 1
ATOM 769 C CA . PHE A 1 97 ? -23.409 12.412 6.956 1.00 60.38 97 PHE A CA 1
ATOM 770 C C . PHE A 1 97 ? -24.236 13.158 8.015 1.00 60.38 97 PHE A C 1
ATOM 772 O O . PHE A 1 97 ? -23.980 13.006 9.204 1.00 60.38 97 PHE A O 1
ATOM 779 N N . GLU A 1 98 ? -25.270 13.905 7.619 1.00 64.38 98 GLU A N 1
ATOM 780 C CA . GLU A 1 98 ? -26.144 14.620 8.568 1.00 64.38 98 GLU A CA 1
ATOM 781 C C . GLU A 1 98 ? -26.857 13.670 9.540 1.00 64.38 98 GLU A C 1
ATOM 783 O O . GLU A 1 98 ? -27.078 14.008 10.697 1.00 64.38 98 GLU A O 1
ATOM 788 N N . LYS A 1 99 ? -27.151 12.440 9.101 1.00 66.75 99 LYS A N 1
ATOM 789 C CA . LYS A 1 99 ? -27.734 11.398 9.956 1.00 66.75 99 LYS A CA 1
ATOM 790 C C . LYS A 1 99 ? -26.690 10.709 10.830 1.00 66.75 99 LYS A C 1
ATOM 792 O O . LYS A 1 99 ? -27.063 9.974 11.736 1.00 66.75 99 LYS A O 1
ATOM 797 N N . MET A 1 100 ? -25.399 10.906 10.558 1.00 70.62 100 MET A N 1
ATOM 798 C CA . MET A 1 100 ? -24.319 10.166 11.199 1.00 70.62 100 MET A CA 1
ATOM 799 C C . MET A 1 100 ? -24.188 10.527 12.677 1.00 70.62 100 MET A C 1
ATOM 801 O O . MET A 1 100 ? -24.021 9.614 13.467 1.00 70.62 100 MET A O 1
ATOM 805 N N . ILE A 1 101 ? -24.295 11.803 13.069 1.00 67.88 101 ILE A N 1
ATOM 806 C CA . ILE A 1 101 ? -24.011 12.259 14.447 1.00 67.88 101 ILE A CA 1
ATOM 807 C C . ILE A 1 101 ? -24.991 11.659 15.463 1.00 67.88 101 ILE A C 1
ATOM 809 O O . ILE A 1 101 ? -24.575 11.010 16.427 1.00 67.88 101 ILE A O 1
ATOM 813 N N . ASP A 1 102 ? -26.292 11.835 15.239 1.00 70.50 102 ASP A N 1
ATOM 814 C CA . ASP A 1 102 ? -27.334 11.287 16.121 1.00 70.50 102 ASP A CA 1
ATOM 815 C C . ASP A 1 102 ? -27.302 9.757 16.127 1.00 70.50 102 ASP A C 1
ATOM 817 O O . ASP A 1 102 ? -27.535 9.099 17.146 1.00 70.50 102 ASP A O 1
ATOM 821 N N . TRP A 1 103 ? -26.952 9.180 14.979 1.00 77.25 103 TRP A N 1
ATOM 822 C CA . TRP A 1 103 ? -26.822 7.748 14.823 1.00 77.25 103 TRP A CA 1
ATOM 823 C C . TRP A 1 103 ? -25.607 7.197 15.577 1.00 77.25 103 TRP A C 1
ATOM 825 O O . TRP A 1 103 ? -25.776 6.278 16.364 1.00 77.25 103 TRP A O 1
ATOM 835 N N . VAL A 1 104 ? -24.402 7.762 15.469 1.00 73.69 104 VAL A N 1
ATOM 836 C CA . VAL A 1 104 ? -23.225 7.266 16.217 1.00 73.69 104 VAL A CA 1
ATOM 837 C C . VAL A 1 104 ? -23.335 7.497 17.723 1.00 73.69 104 VAL A C 1
ATOM 839 O O . VAL A 1 104 ? -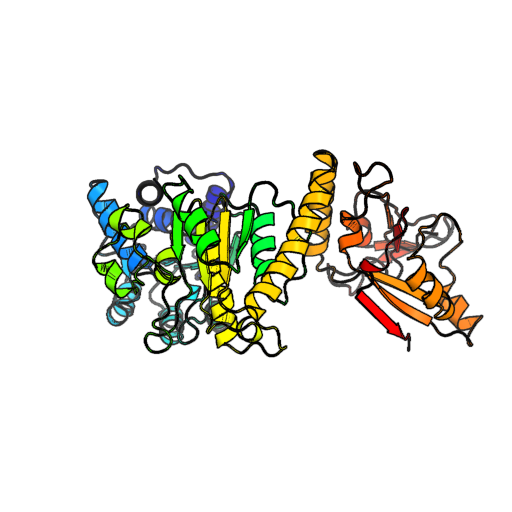22.793 6.717 18.502 1.00 73.69 104 VAL A O 1
ATOM 842 N N . SER A 1 105 ? -24.095 8.509 18.152 1.00 69.56 105 SER A N 1
ATOM 843 C CA . SER A 1 105 ? -24.260 8.846 19.573 1.00 69.56 105 SER A CA 1
ATOM 844 C C . SER A 1 105 ? -24.917 7.740 20.407 1.00 69.56 105 SER A C 1
ATOM 846 O O . SER A 1 105 ? -24.826 7.760 21.625 1.00 69.56 105 SER A O 1
ATOM 848 N N . ASN A 1 106 ? -25.572 6.762 19.780 1.00 70.31 106 ASN A N 1
ATOM 849 C CA . ASN A 1 106 ? -26.317 5.716 20.483 1.00 70.31 106 ASN A CA 1
ATOM 850 C C . ASN A 1 106 ? -25.599 4.346 20.493 1.00 70.31 106 ASN A C 1
ATOM 852 O O . ASN A 1 106 ? -26.268 3.327 20.653 1.00 70.31 106 ASN A O 1
ATOM 856 N N . SER A 1 107 ? -24.297 4.269 20.183 1.00 77.94 107 SER A N 1
ATOM 857 C CA . SER A 1 107 ? -23.559 2.992 20.077 1.00 77.94 107 SER A CA 1
ATOM 858 C C . SER A 1 107 ? -22.442 2.860 21.103 1.00 77.94 107 SER A C 1
ATOM 860 O O . SER A 1 107 ? -21.764 3.829 21.418 1.00 77.94 107 SER A O 1
ATOM 862 N N . GLN A 1 108 ? -22.204 1.636 21.582 1.00 85.50 108 GLN A N 1
ATOM 863 C CA . GLN A 1 108 ? -21.089 1.356 22.497 1.00 85.50 108 GLN A CA 1
ATOM 864 C C . GLN A 1 108 ? -19.748 1.256 21.765 1.00 85.50 108 GLN A C 1
ATOM 866 O O . GLN A 1 108 ? -18.724 1.664 22.311 1.00 85.50 108 GLN A O 1
ATOM 871 N N . ILE A 1 109 ? -19.774 0.702 20.550 1.00 92.44 109 ILE A N 1
ATOM 872 C CA . ILE A 1 109 ? -18.601 0.484 19.704 1.00 92.44 109 ILE A CA 1
ATOM 873 C C . ILE A 1 109 ? -18.899 1.071 18.329 1.00 92.44 109 ILE A C 1
ATOM 875 O O . ILE A 1 109 ? -19.897 0.703 17.705 1.00 92.44 109 ILE A O 1
ATOM 879 N N . LEU A 1 110 ? -18.026 1.948 17.849 1.00 92.88 110 LEU A N 1
ATOM 880 C CA . LEU A 1 110 ? -18.077 2.484 16.498 1.00 92.88 110 LEU A CA 1
ATOM 881 C C . LEU A 1 110 ? -16.934 1.894 15.674 1.00 92.88 110 LEU A C 1
ATOM 883 O O . LEU A 1 110 ? -15.776 1.988 16.062 1.00 92.88 110 LEU A O 1
ATOM 887 N N . ILE A 1 111 ? -17.261 1.279 14.545 1.00 94.38 111 ILE A N 1
ATOM 888 C CA . ILE A 1 111 ? -16.306 0.713 13.593 1.00 94.38 111 ILE A CA 1
ATOM 889 C C . ILE A 1 111 ? -16.289 1.625 12.369 1.00 94.38 111 ILE A C 1
ATOM 891 O O . ILE A 1 111 ? -17.349 1.992 11.859 1.00 94.38 111 ILE A O 1
ATOM 895 N N . ILE A 1 112 ? -15.105 1.984 11.884 1.00 92.88 112 ILE A N 1
ATOM 896 C CA . ILE A 1 112 ? -14.923 2.812 10.690 1.00 92.88 112 ILE A CA 1
ATOM 897 C C . ILE A 1 112 ? -13.908 2.117 9.790 1.00 92.88 112 ILE A C 1
ATOM 899 O O . ILE A 1 112 ? -12.765 1.935 10.200 1.00 92.88 112 ILE A O 1
ATOM 903 N N . ASP A 1 113 ? -14.323 1.729 8.584 1.00 92.12 113 ASP A N 1
ATOM 904 C CA . ASP A 1 113 ? -13.429 1.158 7.565 1.00 92.12 113 ASP A CA 1
ATOM 905 C C . ASP A 1 113 ? -13.110 2.199 6.488 1.00 92.12 113 ASP A C 1
ATOM 907 O O . ASP A 1 113 ? -13.966 3.012 6.129 1.00 92.12 113 ASP A O 1
ATOM 911 N N . GLU A 1 114 ? -11.879 2.168 5.980 1.00 88.88 114 GLU A N 1
ATOM 912 C CA . GLU A 1 114 ? -11.297 3.186 5.093 1.00 88.88 114 GLU A CA 1
ATOM 913 C C . GLU A 1 114 ? -11.286 4.600 5.719 1.00 88.88 114 GLU A C 1
ATOM 915 O O . GLU A 1 114 ? -11.598 5.611 5.076 1.00 88.88 114 GLU A O 1
ATOM 920 N N . ALA A 1 115 ? -10.929 4.677 7.005 1.00 91.44 115 ALA A N 1
ATOM 921 C CA . ALA A 1 115 ? -10.994 5.893 7.818 1.00 91.44 115 ALA A CA 1
ATOM 922 C C . ALA A 1 115 ? -10.086 7.043 7.345 1.00 91.44 115 ALA A C 1
ATOM 924 O O . ALA A 1 115 ? -10.340 8.198 7.684 1.00 91.44 115 ALA A O 1
ATOM 925 N N . GLN A 1 116 ? -9.073 6.773 6.516 1.00 89.75 116 GLN A N 1
ATOM 926 C CA . GLN A 1 116 ? -8.240 7.810 5.894 1.00 89.75 116 GLN A CA 1
ATOM 927 C C . GLN A 1 116 ? -9.047 8.816 5.050 1.00 89.75 116 GLN A C 1
ATOM 929 O O . GLN A 1 116 ? -8.560 9.902 4.742 1.00 89.75 116 GLN A O 1
ATOM 934 N N . ARG A 1 117 ? -10.287 8.463 4.683 1.00 87.31 117 ARG A N 1
ATOM 935 C CA . ARG A 1 117 ? -11.206 9.282 3.881 1.00 87.31 117 ARG A CA 1
ATOM 936 C C . ARG A 1 117 ? -12.060 10.250 4.697 1.00 87.31 117 ARG A C 1
ATOM 938 O O . ARG A 1 117 ? -12.908 10.944 4.140 1.00 87.31 117 ARG A O 1
ATOM 945 N N . LEU A 1 118 ? -11.899 10.262 6.019 1.00 87.38 118 LEU A N 1
ATOM 946 C CA . LEU A 1 118 ? -12.611 11.206 6.868 1.00 87.38 118 LEU A CA 1
ATOM 947 C C . LEU A 1 118 ? -12.141 12.636 6.572 1.00 87.38 118 LEU A C 1
ATOM 949 O O . LEU A 1 118 ? -10.939 12.900 6.489 1.00 87.38 118 LEU A O 1
ATOM 953 N N . ASN A 1 119 ? -13.097 13.557 6.448 1.00 87.12 119 ASN A N 1
ATOM 954 C CA . ASN A 1 119 ? -12.813 14.988 6.344 1.00 87.12 119 ASN A CA 1
ATOM 955 C C . ASN A 1 119 ? -12.767 15.675 7.715 1.00 87.12 119 ASN A C 1
ATOM 957 O O . ASN A 1 119 ? -13.195 15.103 8.718 1.00 87.12 119 ASN A O 1
ATOM 961 N N . ASP A 1 120 ? -12.276 16.919 7.752 1.00 85.69 120 ASP A N 1
ATOM 962 C CA . ASP A 1 120 ? -12.081 17.678 8.998 1.00 85.69 120 ASP A CA 1
ATOM 963 C C . ASP A 1 120 ? -13.335 17.723 9.875 1.00 85.69 120 ASP A C 1
ATOM 965 O O . ASP A 1 120 ? -13.257 17.480 11.076 1.00 85.69 120 ASP A O 1
ATOM 969 N N . MET A 1 121 ? -14.500 17.990 9.280 1.00 84.62 121 MET A N 1
ATOM 970 C CA . MET A 1 121 ? -15.757 18.074 10.021 1.00 84.62 121 MET A CA 1
ATOM 971 C C . MET A 1 121 ? -16.120 16.723 10.646 1.00 84.62 121 MET A C 1
ATOM 973 O O . MET A 1 121 ? -16.567 16.681 11.790 1.00 84.62 121 MET A O 1
ATOM 977 N N . GLN A 1 122 ? -15.901 15.619 9.926 1.00 85.69 122 GLN A N 1
ATOM 978 C CA . GLN A 1 122 ? -16.184 14.272 10.437 1.00 85.69 122 GLN A CA 1
ATOM 979 C C . GLN A 1 122 ? -15.230 13.892 11.558 1.00 85.69 122 GLN A C 1
ATOM 981 O O . GLN A 1 122 ? -15.676 13.377 12.577 1.00 85.69 122 GLN A O 1
ATOM 986 N N . ILE A 1 123 ? -13.940 14.191 11.399 1.00 87.62 123 ILE A N 1
ATOM 987 C CA . ILE A 1 123 ? -12.932 13.953 12.434 1.00 87.62 123 ILE A CA 1
ATOM 988 C C . ILE A 1 123 ? -13.282 14.741 13.697 1.00 87.62 123 ILE A C 1
ATOM 990 O O . ILE A 1 123 ? -13.328 14.164 14.780 1.00 87.62 123 ILE A O 1
ATOM 994 N N . GLU A 1 124 ? -13.564 16.040 13.576 1.00 85.12 124 GLU A N 1
ATOM 995 C CA . GLU A 1 124 ? -13.932 16.867 14.727 1.00 85.12 124 GLU A CA 1
ATOM 996 C C . GLU A 1 124 ? -15.191 16.342 15.417 1.00 85.12 124 GLU A C 1
ATOM 998 O O . GLU A 1 124 ? -15.224 16.238 16.638 1.00 85.12 124 GLU A O 1
ATOM 1003 N N . GLN A 1 125 ? -16.222 15.962 14.667 1.00 81.38 125 GLN A N 1
ATOM 1004 C CA . GLN A 1 125 ? -17.453 15.443 15.262 1.00 81.38 125 GLN A CA 1
ATOM 1005 C C . GLN A 1 125 ? -17.269 14.084 15.934 1.00 81.38 125 GLN A C 1
ATOM 1007 O O . GLN A 1 125 ? -17.816 13.881 17.013 1.00 81.38 125 GLN A O 1
ATOM 1012 N N . LEU A 1 126 ? -16.497 13.172 15.336 1.00 83.25 126 LEU A N 1
ATOM 1013 C CA . LEU A 1 126 ? -16.181 11.878 15.943 1.00 83.25 126 LEU A CA 1
ATOM 1014 C C . LEU A 1 126 ? -15.451 12.073 17.270 1.00 83.25 126 LEU A C 1
ATOM 1016 O O . LEU A 1 126 ? -15.857 11.524 18.286 1.00 83.25 126 LEU A O 1
ATOM 1020 N N . VAL A 1 127 ? -14.419 12.915 17.266 1.00 84.31 127 VAL A N 1
ATOM 1021 C CA . VAL A 1 127 ? -13.557 13.112 18.432 1.00 84.31 127 VAL A CA 1
ATOM 1022 C C . VAL A 1 127 ? -14.235 13.950 19.529 1.00 84.31 127 VAL A C 1
ATOM 1024 O O . VAL A 1 127 ? -13.951 13.756 20.709 1.00 84.31 127 VAL A O 1
ATOM 1027 N N . ASN A 1 128 ? -15.131 14.877 19.172 1.00 80.31 128 ASN A N 1
ATOM 1028 C CA . ASN A 1 128 ? -15.866 15.700 20.141 1.00 80.31 128 ASN A CA 1
ATOM 1029 C C . ASN A 1 128 ? -17.136 15.016 20.685 1.00 80.31 128 ASN A C 1
ATOM 1031 O O . ASN A 1 128 ? -17.750 15.528 21.623 1.00 80.31 128 ASN A O 1
ATOM 1035 N N . ASN A 1 129 ? -17.565 13.890 20.108 1.00 74.12 129 ASN A N 1
ATOM 1036 C CA . ASN A 1 129 ? -18.755 13.180 20.559 1.00 74.12 129 ASN A CA 1
ATOM 1037 C C . ASN A 1 129 ? -18.409 12.189 21.682 1.00 74.12 129 ASN A C 1
ATOM 1039 O O . ASN A 1 129 ? -17.889 11.108 21.437 1.00 74.12 129 ASN A O 1
ATOM 1043 N N . ASN A 1 130 ? -18.768 12.538 22.918 1.00 63.84 130 ASN A N 1
ATOM 1044 C CA . ASN A 1 130 ? -18.476 11.738 24.114 1.00 63.84 130 ASN A CA 1
ATOM 1045 C C . ASN A 1 130 ? -19.442 10.557 24.351 1.00 63.84 130 ASN A C 1
ATOM 1047 O O . ASN A 1 130 ? -19.350 9.901 25.386 1.00 63.84 130 ASN A O 1
ATOM 1051 N N . ASN A 1 131 ? -20.403 10.300 23.455 1.00 65.88 131 ASN A N 1
ATOM 1052 C CA . ASN A 1 131 ? -21.486 9.341 23.716 1.00 65.88 131 ASN A CA 1
ATOM 1053 C C . ASN A 1 131 ? -21.173 7.887 23.315 1.00 65.88 131 ASN A C 1
ATOM 1055 O O . ASN A 1 131 ? -21.954 6.988 23.623 1.00 65.88 131 ASN A O 1
ATOM 1059 N N . HIS A 1 132 ? -20.051 7.632 22.640 1.00 65.81 132 HIS A N 1
ATOM 1060 C CA . HIS A 1 132 ? -19.584 6.286 22.307 1.00 65.81 132 HIS A CA 1
ATOM 1061 C C . HIS A 1 132 ? -18.238 6.024 22.991 1.00 65.81 132 HIS A C 1
ATOM 1063 O O . HIS A 1 132 ? -17.404 6.919 23.108 1.00 65.81 132 HIS A O 1
ATOM 1069 N N . ASN A 1 133 ? -18.034 4.796 23.477 1.00 76.75 133 ASN A N 1
ATOM 1070 C CA . ASN A 1 133 ? -16.926 4.506 24.395 1.00 76.75 133 ASN A CA 1
ATOM 1071 C C . ASN A 1 133 ? -15.672 3.979 23.692 1.00 76.75 133 ASN A C 1
ATOM 1073 O O . ASN A 1 133 ? -14.576 4.150 24.223 1.00 76.75 133 ASN A O 1
ATOM 1077 N N . ILE A 1 134 ? -15.843 3.301 22.551 1.00 91.31 134 ILE A N 1
ATOM 1078 C CA . ILE A 1 134 ? -14.778 2.570 21.856 1.00 91.31 134 ILE A CA 1
ATOM 1079 C C . ILE A 1 134 ? -14.897 2.803 20.347 1.00 91.31 134 ILE A C 1
ATOM 1081 O O . ILE A 1 134 ? -15.940 2.532 19.750 1.00 91.31 134 ILE A O 1
ATOM 1085 N N . ASN A 1 135 ? -13.810 3.255 19.728 1.00 92.62 135 ASN A N 1
ATOM 1086 C CA . ASN A 1 135 ? -13.684 3.507 18.297 1.00 92.62 135 ASN A CA 1
ATOM 1087 C C . ASN A 1 135 ? -12.669 2.551 17.677 1.00 92.62 135 ASN A C 1
ATOM 1089 O O . ASN A 1 135 ? -11.489 2.611 18.006 1.00 92.62 135 ASN A O 1
ATOM 1093 N N . VAL A 1 136 ? -13.106 1.704 16.750 1.00 95.69 136 VAL A N 1
ATOM 1094 C CA . VAL A 1 136 ? -12.235 0.842 15.946 1.00 95.69 136 VAL A CA 1
ATOM 1095 C C . VAL A 1 136 ? -12.061 1.484 14.575 1.00 95.69 136 VAL A C 1
ATOM 1097 O O . VAL A 1 136 ? -12.980 1.493 13.757 1.00 95.69 136 VAL A O 1
ATOM 1100 N N . ILE A 1 137 ? -10.878 2.041 14.339 1.00 94.69 137 ILE A N 1
ATOM 1101 C CA . ILE A 1 137 ? -10.534 2.821 13.150 1.00 94.69 137 ILE A CA 1
ATOM 1102 C C . ILE A 1 137 ? -9.629 1.964 12.273 1.00 94.69 137 ILE A C 1
ATOM 1104 O O . ILE A 1 137 ? -8.527 1.613 12.683 1.00 94.69 137 ILE A O 1
ATOM 1108 N N . LEU A 1 138 ? -10.076 1.635 11.066 1.00 94.69 138 LEU A N 1
ATOM 1109 C CA . LEU A 1 138 ? -9.363 0.776 10.125 1.00 94.69 138 LEU A CA 1
ATOM 1110 C C . LEU A 1 138 ? -9.089 1.555 8.836 1.00 94.69 138 LEU A C 1
ATOM 1112 O O . LEU A 1 138 ? -9.997 2.171 8.277 1.00 94.69 138 LEU A O 1
ATOM 1116 N N . GLY A 1 139 ? -7.854 1.524 8.337 1.00 91.50 139 GLY A N 1
ATOM 1117 C CA . GLY A 1 139 ? -7.539 2.166 7.061 1.00 91.50 139 GLY A CA 1
ATOM 1118 C C . GLY A 1 139 ? -6.079 2.061 6.626 1.00 91.50 139 GLY A C 1
ATOM 1119 O O . GLY A 1 139 ? -5.306 1.262 7.156 1.00 91.50 139 GLY A O 1
ATOM 1120 N N . ASP A 1 140 ? -5.734 2.849 5.613 1.00 87.69 140 ASP A N 1
ATOM 1121 C CA . ASP A 1 140 ? -4.395 2.962 5.025 1.00 87.69 140 ASP A CA 1
ATOM 1122 C C . ASP A 1 140 ? -4.200 4.394 4.514 1.00 87.69 140 ASP A C 1
ATOM 1124 O O . ASP A 1 140 ? -4.904 4.818 3.597 1.00 87.69 140 ASP A O 1
ATOM 1128 N N . ASN A 1 141 ? -3.256 5.149 5.079 1.00 84.94 141 ASN A N 1
ATOM 1129 C CA . ASN A 1 141 ? -3.004 6.534 4.667 1.00 84.94 141 ASN A CA 1
ATOM 1130 C C . ASN A 1 141 ? -2.628 6.668 3.185 1.00 84.94 141 ASN A C 1
ATOM 1132 O O . ASN A 1 141 ? -3.002 7.651 2.545 1.00 84.94 141 ASN A O 1
ATOM 1136 N N . LEU A 1 142 ? -1.965 5.661 2.605 1.00 81.44 142 LEU A N 1
ATOM 1137 C CA . LEU A 1 142 ? -1.613 5.657 1.179 1.00 81.44 142 LEU A CA 1
ATOM 1138 C C . LEU A 1 142 ? -2.831 5.455 0.266 1.00 81.44 142 LEU A C 1
ATOM 1140 O O . LEU A 1 142 ? -2.720 5.541 -0.955 1.00 81.44 142 LEU A O 1
ATOM 1144 N N . GLN A 1 143 ? -4.002 5.190 0.847 1.00 82.94 143 GLN A N 1
ATOM 1145 C CA . GLN A 1 143 ? -5.275 5.063 0.145 1.00 82.94 143 GLN A CA 1
ATOM 1146 C C . GLN A 1 143 ? -6.191 6.280 0.363 1.00 82.94 143 GLN A C 1
ATOM 1148 O O . GLN A 1 143 ? -7.400 6.193 0.138 1.00 82.94 143 GLN A O 1
ATOM 1153 N N . ALA A 1 144 ? -5.638 7.419 0.796 1.00 84.25 144 ALA A N 1
ATOM 1154 C CA . ALA A 1 144 ? -6.313 8.714 0.743 1.00 84.25 144 ALA A CA 1
ATOM 1155 C C . ALA A 1 144 ? -6.281 9.229 -0.706 1.00 84.25 144 ALA A C 1
ATOM 1157 O O . ALA A 1 144 ? -5.212 9.529 -1.241 1.00 84.25 144 ALA A O 1
ATOM 1158 N N . ILE A 1 145 ? -7.442 9.292 -1.364 1.00 78.06 145 ILE A N 1
ATOM 1159 C CA . ILE A 1 145 ? -7.546 9.501 -2.822 1.00 78.06 145 ILE A CA 1
ATOM 1160 C C . ILE A 1 145 ? -8.234 10.816 -3.212 1.00 78.06 145 ILE A C 1
ATOM 1162 O O . ILE A 1 145 ? -8.163 11.211 -4.377 1.00 78.06 145 ILE A O 1
ATOM 1166 N N . ASN A 1 146 ? -8.864 11.525 -2.269 1.00 77.94 146 ASN A N 1
ATOM 1167 C CA . ASN A 1 146 ? -9.437 12.853 -2.491 1.00 77.94 146 ASN A CA 1
ATOM 1168 C C . ASN A 1 146 ? -8.648 13.961 -1.790 1.00 77.94 146 ASN A C 1
ATOM 1170 O O . ASN A 1 146 ? -8.801 14.182 -0.593 1.00 77.94 146 ASN A O 1
ATOM 1174 N N . TYR A 1 147 ? -7.932 14.771 -2.566 1.00 70.00 147 TYR A N 1
ATOM 1175 C CA . TYR A 1 147 ? -7.125 15.861 -2.016 1.00 70.00 147 TYR A CA 1
ATOM 1176 C C . TYR A 1 147 ? -7.888 16.972 -1.301 1.00 70.00 147 TYR A C 1
ATOM 1178 O O . TYR A 1 147 ? -7.312 17.713 -0.507 1.00 70.00 147 TYR A O 1
ATOM 1186 N N . LYS A 1 148 ? -9.180 17.129 -1.606 1.00 70.50 148 LYS A N 1
ATOM 1187 C CA . LYS A 1 148 ? -9.997 18.195 -1.021 1.00 70.50 148 LYS A CA 1
ATOM 1188 C C . LYS A 1 148 ? -10.594 17.802 0.322 1.00 70.50 148 LYS A C 1
ATOM 1190 O O . LYS A 1 148 ? -10.913 18.692 1.106 1.00 70.50 148 LYS A O 1
ATOM 1195 N N . SER A 1 149 ? -10.808 16.508 0.554 1.00 77.62 149 SER A N 1
ATOM 1196 C CA . SER A 1 149 ? -11.580 16.026 1.701 1.00 77.62 149 SER A CA 1
ATOM 1197 C C . SER A 1 149 ? -10.855 15.006 2.555 1.00 77.62 149 SER A C 1
ATOM 1199 O O . SER A 1 149 ? -11.087 15.000 3.755 1.00 77.62 149 SER A O 1
ATOM 1201 N N . ASP A 1 150 ? -10.017 14.148 1.981 1.00 83.69 150 ASP A N 1
ATOM 1202 C CA . ASP A 1 150 ? -9.389 13.063 2.726 1.00 83.69 150 ASP A CA 1
ATOM 1203 C C . ASP A 1 150 ? -8.230 13.643 3.541 1.00 83.69 150 ASP A C 1
ATOM 1205 O O . ASP A 1 150 ? -7.324 14.271 2.994 1.00 83.69 150 ASP A O 1
ATOM 1209 N N . ARG A 1 151 ? -8.272 13.480 4.865 1.00 81.38 151 ARG A N 1
ATOM 1210 C CA . ARG A 1 151 ? -7.246 14.017 5.777 1.00 81.38 151 ARG A CA 1
ATOM 1211 C C . ARG A 1 151 ? -6.268 12.972 6.293 1.00 81.38 151 ARG A C 1
ATOM 1213 O O . ARG A 1 151 ? -5.335 13.326 7.013 1.00 81.38 151 ARG A O 1
ATOM 1220 N N . GLY A 1 152 ? -6.482 11.707 5.944 1.00 80.44 152 GLY A N 1
ATOM 1221 C CA . GLY A 1 152 ? -5.714 10.605 6.494 1.00 80.44 152 GLY A CA 1
ATOM 1222 C C . GLY A 1 152 ? -6.063 10.300 7.953 1.00 80.44 152 GLY A C 1
ATOM 1223 O O . GLY A 1 152 ? -6.758 11.042 8.651 1.00 80.44 152 GLY A O 1
ATOM 1224 N N . ILE A 1 153 ? -5.547 9.171 8.418 1.00 86.69 153 ILE A N 1
ATOM 1225 C CA . ILE A 1 153 ? -5.615 8.696 9.800 1.00 86.69 153 ILE A CA 1
ATOM 1226 C C . ILE A 1 153 ? -4.759 9.586 10.712 1.00 86.69 153 ILE A C 1
ATOM 1228 O O . ILE A 1 153 ? -5.114 9.795 11.869 1.00 86.69 153 ILE A O 1
ATOM 1232 N N . GLU A 1 154 ? -3.679 10.178 10.196 1.00 85.88 154 GLU A N 1
ATOM 1233 C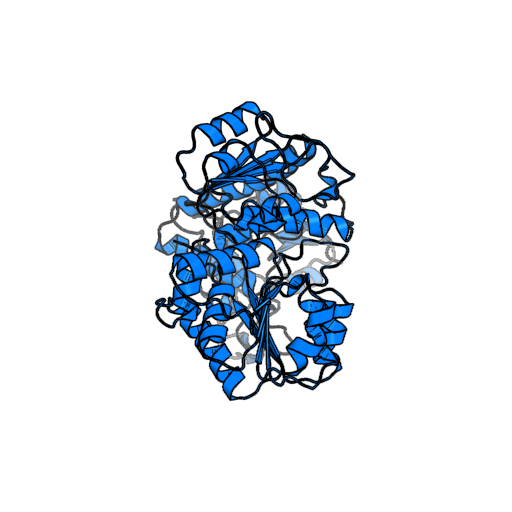 CA . GLU A 1 154 ? -2.771 11.051 10.957 1.00 85.88 154 GLU A CA 1
ATOM 1234 C C . GLU A 1 154 ? -3.481 12.228 11.629 1.00 85.88 154 GLU A C 1
ATOM 1236 O O . GLU A 1 154 ? -3.225 12.538 12.796 1.00 85.88 154 GLU A O 1
ATOM 1241 N N . LYS A 1 155 ? -4.406 12.882 10.918 1.00 86.81 155 LYS A N 1
ATOM 1242 C CA . LYS A 1 155 ? -5.163 14.011 11.466 1.00 86.81 155 LYS A CA 1
ATOM 1243 C C . LYS A 1 155 ? -6.065 13.572 12.621 1.00 86.81 155 LYS A C 1
ATOM 1245 O O . LYS A 1 155 ? -6.144 14.267 13.636 1.00 86.81 155 LYS A O 1
ATOM 1250 N N . LEU A 1 156 ? -6.708 12.415 12.482 1.00 88.50 156 LEU A N 1
ATOM 1251 C CA . LEU A 1 156 ? -7.527 11.808 13.528 1.00 88.50 156 LEU A CA 1
ATOM 1252 C C . LEU A 1 156 ? -6.670 11.428 14.744 1.00 88.50 156 LEU A C 1
ATOM 1254 O O . LEU A 1 156 ? -7.002 11.802 15.866 1.00 88.50 156 LEU A O 1
ATOM 1258 N N . GLU A 1 157 ? -5.527 10.780 14.520 1.00 90.25 157 GLU A N 1
ATOM 1259 C CA . GLU A 1 157 ? -4.573 10.396 15.566 1.00 90.25 157 GLU A CA 1
ATOM 1260 C C . GLU A 1 157 ? -4.063 11.615 16.352 1.00 90.25 157 GLU A C 1
ATOM 1262 O O . GLU A 1 157 ? -4.027 11.599 17.586 1.00 90.25 157 GLU A O 1
ATOM 1267 N N . LYS A 1 158 ? -3.724 12.706 15.655 1.00 90.38 158 LYS A N 1
ATOM 1268 C CA . LYS A 1 158 ? -3.323 13.972 16.281 1.00 90.38 158 LYS A CA 1
ATOM 1269 C C . LYS A 1 158 ? -4.426 14.520 17.189 1.00 90.38 158 LYS A C 1
ATOM 1271 O O . LYS A 1 158 ? -4.162 14.834 18.348 1.00 90.38 158 LYS A O 1
ATOM 1276 N N . ASN A 1 159 ? -5.658 14.580 16.687 1.00 89.31 159 ASN A N 1
ATOM 1277 C CA . ASN A 1 159 ? -6.804 15.089 17.437 1.00 89.31 159 ASN A CA 1
ATOM 1278 C C . ASN A 1 159 ? -7.126 14.240 18.687 1.00 89.31 159 ASN A C 1
ATOM 1280 O O . ASN A 1 159 ? -7.526 14.801 19.711 1.00 89.31 159 ASN A O 1
ATOM 1284 N N . ILE A 1 160 ? -6.943 12.915 18.612 1.00 90.19 160 ILE A N 1
ATOM 1285 C CA . ILE A 1 160 ? -7.095 11.968 19.733 1.00 90.19 160 ILE A CA 1
ATOM 1286 C C . ILE A 1 160 ? -6.032 12.237 20.807 1.00 90.19 160 ILE A C 1
ATOM 1288 O O . ILE A 1 160 ? -6.362 12.389 21.986 1.00 90.19 160 ILE A O 1
ATOM 1292 N N . LYS A 1 161 ? -4.761 12.358 20.394 1.00 89.50 161 LYS A N 1
ATOM 1293 C CA . LYS A 1 161 ? -3.622 12.632 21.287 1.00 89.50 161 LYS A CA 1
ATOM 1294 C C . LYS A 1 161 ? -3.754 13.976 22.001 1.00 89.50 161 LYS A C 1
ATOM 1296 O O . LYS A 1 161 ? -3.557 14.045 23.212 1.00 89.50 161 LYS A O 1
ATOM 1301 N N . GLU A 1 162 ? -4.129 15.032 21.280 1.00 90.69 162 GLU A N 1
ATOM 1302 C CA . GLU A 1 162 ? -4.318 16.378 21.844 1.00 90.69 162 GLU A CA 1
ATOM 1303 C C . GLU A 1 162 ? -5.381 16.407 22.953 1.00 90.69 162 GLU A C 1
ATOM 1305 O O . GLU A 1 162 ? -5.238 17.138 23.935 1.00 90.69 162 GLU A O 1
ATOM 1310 N N . ARG A 1 163 ? -6.415 15.567 22.841 1.00 88.19 163 ARG A N 1
ATOM 1311 C CA . ARG A 1 163 ? -7.497 15.445 23.830 1.00 88.19 163 ARG A CA 1
ATOM 1312 C C . ARG A 1 163 ? -7.247 14.383 24.904 1.00 88.19 163 ARG A C 1
ATOM 1314 O O . ARG A 1 163 ? -8.084 14.222 25.786 1.00 88.19 163 ARG A O 1
ATOM 1321 N N . LYS A 1 164 ? -6.082 13.723 24.885 1.00 89.19 164 LYS A N 1
ATOM 1322 C CA . LYS A 1 164 ? -5.635 12.739 25.890 1.00 89.19 164 LYS A CA 1
ATOM 1323 C C . LYS A 1 164 ? -6.560 11.527 26.042 1.00 89.19 164 LYS A C 1
ATOM 1325 O O . LYS A 1 164 ? -6.699 10.994 27.142 1.00 89.19 164 LYS A O 1
ATOM 1330 N N . PHE A 1 165 ? -7.189 11.096 24.955 1.00 89.50 165 PHE A N 1
ATOM 1331 C CA . PHE A 1 165 ? -7.913 9.829 24.956 1.00 89.50 165 PHE A CA 1
ATOM 1332 C C . PHE A 1 165 ? -6.944 8.643 24.970 1.00 89.50 165 PHE A C 1
ATOM 1334 O O . PHE A 1 165 ? -5.851 8.728 24.405 1.00 89.50 165 PHE A O 1
ATOM 1341 N N . ASP A 1 166 ? -7.363 7.533 25.581 1.00 91.31 166 ASP A N 1
ATOM 1342 C CA . ASP A 1 166 ? -6.607 6.285 25.506 1.00 91.31 166 ASP A CA 1
ATOM 1343 C C . ASP A 1 166 ? -6.639 5.729 24.076 1.00 91.31 166 ASP A C 1
ATOM 1345 O O . ASP A 1 166 ? -7.690 5.698 23.426 1.00 91.31 166 ASP A O 1
ATOM 1349 N N . CYS A 1 167 ? -5.481 5.319 23.567 1.00 93.19 167 CYS A N 1
ATOM 1350 C CA . CYS A 1 167 ? -5.327 4.928 22.177 1.00 93.19 167 CYS A CA 1
ATOM 1351 C C . CYS A 1 167 ? -4.298 3.811 22.024 1.00 93.19 167 CYS A C 1
ATOM 1353 O O . CYS A 1 167 ? -3.146 3.960 22.428 1.00 93.19 167 CYS A O 1
ATOM 1355 N N . THR A 1 168 ? -4.685 2.738 21.338 1.00 95.50 168 THR A N 1
ATOM 1356 C CA . THR A 1 168 ? -3.764 1.694 20.871 1.00 95.50 168 THR A CA 1
ATOM 1357 C C . THR A 1 168 ? -3.680 1.733 19.351 1.00 95.50 168 THR A C 1
ATOM 1359 O O . THR A 1 168 ? -4.701 1.874 18.677 1.00 95.50 168 THR A O 1
ATOM 1362 N N . LYS A 1 169 ? -2.463 1.630 18.801 1.00 93.81 169 LYS A N 1
ATOM 1363 C CA . LYS A 1 169 ? -2.221 1.605 17.355 1.00 93.81 169 LYS A CA 1
ATOM 1364 C C . LYS A 1 169 ? -1.590 0.279 16.937 1.00 93.81 169 LYS A C 1
ATOM 1366 O O . LYS A 1 169 ? -0.586 -0.136 17.510 1.00 93.81 169 LYS A O 1
ATOM 1371 N N . TYR A 1 170 ? -2.165 -0.342 15.916 1.00 91.25 170 TYR A N 1
ATOM 1372 C CA . TYR A 1 170 ? -1.678 -1.552 15.270 1.00 91.25 170 TYR A CA 1
ATOM 1373 C C . TYR A 1 170 ? -1.245 -1.254 13.837 1.00 91.25 170 TYR A C 1
ATOM 1375 O O . TYR A 1 170 ? -1.931 -0.520 13.122 1.00 91.25 170 TYR A O 1
ATOM 1383 N N . TYR A 1 171 ? -0.141 -1.876 13.421 1.00 86.94 171 TYR A N 1
ATOM 1384 C CA . TYR A 1 171 ? 0.321 -1.884 12.036 1.00 86.94 171 TYR A CA 1
ATOM 1385 C C . TYR A 1 171 ? 0.189 -3.291 11.460 1.00 86.94 171 TYR A C 1
ATOM 1387 O O . TYR A 1 171 ? 0.704 -4.255 12.029 1.00 86.94 171 TYR A O 1
ATOM 1395 N N . PHE A 1 172 ? -0.567 -3.430 10.372 1.00 84.06 172 PHE A N 1
ATOM 1396 C CA . PHE A 1 172 ? -0.725 -4.701 9.672 1.00 84.06 172 PHE A CA 1
ATOM 1397 C C . PHE A 1 172 ? 0.144 -4.706 8.418 1.00 84.06 172 PHE A C 1
ATOM 1399 O O . PHE A 1 172 ? -0.206 -4.109 7.397 1.00 84.06 172 PHE A O 1
ATOM 1406 N N . ASP A 1 173 ? 1.254 -5.433 8.494 1.00 67.56 173 ASP A N 1
ATOM 1407 C CA . ASP A 1 173 ? 2.282 -5.417 7.449 1.00 67.56 173 ASP A CA 1
ATOM 1408 C C . ASP A 1 173 ? 2.122 -6.554 6.428 1.00 67.56 173 ASP A C 1
ATOM 1410 O O . ASP A 1 173 ? 2.685 -6.502 5.335 1.00 67.56 173 ASP A O 1
ATOM 1414 N N . TYR A 1 174 ? 1.319 -7.576 6.751 1.00 67.12 174 TYR A N 1
ATOM 1415 C CA . TYR A 1 174 ? 1.159 -8.768 5.918 1.00 67.12 174 TYR A CA 1
ATOM 1416 C C . TYR A 1 174 ? -0.105 -8.711 5.054 1.00 67.12 174 TYR A C 1
ATOM 1418 O O . TYR A 1 174 ? -1.228 -8.868 5.542 1.00 67.12 174 TYR A O 1
ATOM 1426 N N . SER A 1 175 ? 0.087 -8.509 3.754 1.00 68.50 175 SER A N 1
ATOM 1427 C CA . SER A 1 175 ? -0.980 -8.494 2.757 1.00 68.50 175 SER A CA 1
ATOM 1428 C C . SER A 1 175 ? -1.252 -9.905 2.225 1.00 68.50 175 SER A C 1
ATOM 1430 O O . SER A 1 175 ? -0.352 -10.626 1.799 1.00 68.50 175 SER A O 1
ATOM 1432 N N . ILE A 1 176 ? -2.511 -10.339 2.271 1.00 67.75 176 ILE A N 1
ATOM 1433 C CA . ILE A 1 176 ? -2.925 -11.652 1.774 1.00 67.75 176 ILE A CA 1
ATOM 1434 C C . ILE A 1 176 ? -2.955 -11.602 0.245 1.00 67.75 176 ILE A C 1
ATOM 1436 O O . ILE A 1 176 ? -3.697 -10.820 -0.345 1.00 67.75 176 ILE A O 1
ATOM 1440 N N . GLY A 1 177 ? -2.175 -12.459 -0.412 1.00 60.78 177 GLY A N 1
ATOM 1441 C CA . GLY A 1 177 ? -2.137 -12.545 -1.877 1.00 60.78 177 GLY A CA 1
ATOM 1442 C C . GLY A 1 177 ? -1.334 -11.438 -2.570 1.00 60.78 177 GLY A C 1
ATOM 1443 O O . GLY A 1 177 ? -1.319 -11.399 -3.793 1.00 60.78 177 GLY A O 1
ATOM 1444 N N . LEU A 1 178 ? -0.667 -10.560 -1.815 1.00 68.25 178 LEU A N 1
ATOM 1445 C CA . LEU A 1 178 ? 0.423 -9.712 -2.298 1.00 68.25 178 LEU A CA 1
ATOM 1446 C C . LEU A 1 178 ? 1.574 -9.822 -1.312 1.00 68.25 178 LEU A C 1
ATOM 1448 O O . LEU A 1 178 ? 1.500 -9.333 -0.189 1.00 68.25 178 LEU A O 1
ATOM 1452 N N . ALA A 1 179 ? 2.650 -10.467 -1.731 1.00 66.69 179 ALA A N 1
ATOM 1453 C CA . ALA A 1 179 ? 3.833 -10.565 -0.902 1.00 66.69 179 ALA A CA 1
ATOM 1454 C C . ALA A 1 179 ? 4.447 -9.157 -0.679 1.00 66.69 179 ALA A C 1
ATOM 1456 O O . ALA A 1 179 ? 4.320 -8.269 -1.530 1.00 66.69 179 ALA A O 1
ATOM 1457 N N . SER A 1 180 ? 5.069 -8.914 0.483 1.00 68.44 180 SER A N 1
ATOM 1458 C CA . SER A 1 180 ? 5.572 -7.583 0.897 1.00 68.44 180 SER A CA 1
ATOM 1459 C C . SER A 1 180 ? 6.525 -6.960 -0.132 1.00 68.44 180 SER A C 1
ATOM 1461 O O . SER A 1 180 ? 6.480 -5.756 -0.392 1.00 68.44 180 SER A O 1
ATOM 1463 N N . ASN A 1 181 ? 7.293 -7.823 -0.795 1.00 67.62 181 ASN A N 1
ATOM 1464 C CA . ASN A 1 181 ? 8.127 -7.569 -1.962 1.00 67.62 181 ASN A CA 1
ATOM 1465 C C . ASN A 1 181 ? 7.429 -6.838 -3.106 1.00 67.62 181 ASN A C 1
ATOM 1467 O O . ASN A 1 181 ? 7.972 -5.895 -3.684 1.00 67.62 181 ASN A O 1
ATOM 1471 N N . ILE A 1 182 ? 6.212 -7.259 -3.424 1.00 75.44 182 ILE A N 1
ATOM 1472 C CA . ILE A 1 182 ? 5.431 -6.687 -4.514 1.00 75.44 182 ILE A CA 1
ATOM 1473 C C . ILE A 1 182 ? 4.930 -5.298 -4.120 1.00 75.44 182 ILE A C 1
ATOM 1475 O O . ILE A 1 182 ? 5.038 -4.355 -4.901 1.00 75.44 182 ILE A O 1
ATOM 1479 N N . LEU A 1 183 ? 4.444 -5.138 -2.885 1.00 76.81 183 LEU A N 1
ATOM 1480 C CA . LEU A 1 183 ? 3.988 -3.840 -2.382 1.00 76.81 183 LEU A CA 1
ATOM 1481 C C . LEU A 1 183 ? 5.108 -2.802 -2.407 1.00 76.81 183 LEU A C 1
ATOM 1483 O O . LEU A 1 183 ? 4.876 -1.651 -2.775 1.00 76.81 183 LEU A O 1
ATOM 1487 N N . TYR A 1 184 ? 6.326 -3.202 -2.056 1.00 76.31 184 TYR A N 1
ATOM 1488 C CA . TYR A 1 184 ? 7.479 -2.320 -2.138 1.00 76.31 184 TYR A CA 1
ATOM 1489 C C . TYR A 1 184 ? 7.855 -1.990 -3.582 1.00 76.31 184 TYR A C 1
ATOM 1491 O O . TYR A 1 184 ? 8.141 -0.835 -3.881 1.00 76.31 184 TYR A O 1
ATOM 1499 N N . ALA A 1 185 ? 7.814 -2.966 -4.494 1.00 78.19 185 ALA A N 1
ATOM 1500 C CA . ALA A 1 185 ? 8.055 -2.729 -5.914 1.00 78.19 185 ALA A CA 1
ATOM 1501 C C . ALA A 1 185 ? 7.037 -1.740 -6.505 1.00 78.19 185 ALA A C 1
ATOM 1503 O O . ALA A 1 185 ? 7.424 -0.831 -7.236 1.00 78.19 185 ALA A O 1
ATOM 1504 N N . ILE A 1 186 ? 5.761 -1.848 -6.123 1.00 83.94 186 ILE A N 1
ATOM 1505 C CA . ILE A 1 186 ? 4.703 -0.897 -6.491 1.00 83.94 186 ILE A CA 1
ATOM 1506 C C . ILE A 1 186 ? 4.985 0.488 -5.895 1.00 83.94 186 ILE A C 1
ATOM 1508 O O . ILE A 1 186 ? 4.954 1.488 -6.613 1.00 83.94 186 ILE A O 1
ATOM 1512 N N . LYS A 1 187 ? 5.310 0.568 -4.597 1.00 81.12 187 LYS A N 1
ATOM 1513 C CA . LYS A 1 187 ? 5.672 1.835 -3.942 1.00 81.12 187 LYS A CA 1
ATOM 1514 C C . LYS A 1 187 ? 6.876 2.482 -4.617 1.00 81.12 187 LYS A C 1
ATOM 1516 O O . LYS A 1 187 ? 6.850 3.677 -4.882 1.00 81.12 187 LYS A O 1
ATOM 1521 N N . TYR A 1 188 ? 7.895 1.695 -4.948 1.00 80.75 188 TYR A N 1
ATOM 1522 C CA . TYR A 1 188 ? 9.046 2.167 -5.695 1.00 80.75 188 TYR A CA 1
ATOM 1523 C C . TYR A 1 188 ? 8.663 2.601 -7.096 1.00 80.75 188 TYR A C 1
ATOM 1525 O O . TYR A 1 188 ? 9.182 3.602 -7.549 1.00 80.75 188 TYR A O 1
ATOM 1533 N N . LEU A 1 189 ? 7.801 1.892 -7.817 1.00 83.19 189 LEU A N 1
ATOM 1534 C CA . LEU A 1 189 ? 7.401 2.293 -9.164 1.00 83.19 189 LEU A CA 1
ATOM 1535 C C . LEU A 1 189 ? 6.763 3.694 -9.168 1.00 83.19 189 LEU A C 1
ATOM 1537 O O . LEU A 1 189 ? 7.009 4.469 -10.090 1.00 83.19 189 LEU A O 1
ATOM 1541 N N . ILE A 1 190 ? 5.991 4.005 -8.125 1.00 81.44 190 ILE A N 1
ATOM 1542 C CA . ILE A 1 190 ? 5.106 5.170 -8.053 1.00 81.44 190 ILE A CA 1
ATOM 1543 C C . ILE A 1 190 ? 5.769 6.351 -7.330 1.00 81.44 190 ILE A C 1
ATOM 1545 O O . ILE A 1 190 ? 5.856 7.441 -7.889 1.00 81.44 190 ILE A O 1
ATOM 1549 N N . PHE A 1 191 ? 6.274 6.152 -6.113 1.00 76.06 191 PHE A N 1
ATOM 1550 C CA . PHE A 1 191 ? 6.733 7.233 -5.239 1.00 76.06 191 PHE A CA 1
ATOM 1551 C C . PHE A 1 191 ? 8.239 7.502 -5.379 1.00 76.06 191 PHE A C 1
ATOM 1553 O O . PHE A 1 191 ? 9.066 6.585 -5.360 1.00 76.06 191 PHE A O 1
ATOM 1560 N N . ASN A 1 192 ? 8.619 8.780 -5.473 1.00 67.12 192 ASN A N 1
ATOM 1561 C CA . ASN A 1 192 ? 10.018 9.183 -5.648 1.00 67.12 192 ASN A CA 1
ATOM 1562 C C . ASN A 1 192 ? 10.897 8.961 -4.415 1.00 67.12 192 ASN A C 1
ATOM 1564 O O . ASN A 1 192 ? 12.055 8.573 -4.572 1.00 67.12 192 ASN A O 1
ATOM 1568 N N . ASP A 1 193 ? 10.337 9.130 -3.220 1.00 63.62 193 ASP A N 1
ATOM 1569 C CA . ASP A 1 193 ? 11.089 9.076 -1.957 1.00 63.62 193 ASP A CA 1
ATOM 1570 C C . ASP A 1 193 ? 11.331 7.648 -1.457 1.00 63.62 193 ASP A C 1
ATOM 1572 O O . ASP A 1 193 ? 12.084 7.413 -0.509 1.00 63.62 193 ASP A O 1
ATOM 1576 N N . ILE A 1 194 ? 10.720 6.670 -2.125 1.00 63.41 194 ILE A N 1
ATOM 1577 C CA . ILE A 1 194 ? 10.945 5.261 -1.848 1.00 63.41 194 ILE A CA 1
ATOM 1578 C C . ILE A 1 194 ? 12.267 4.873 -2.503 1.00 63.41 194 ILE A C 1
ATOM 1580 O O . ILE A 1 194 ? 12.396 4.818 -3.730 1.00 63.41 194 ILE A O 1
ATOM 1584 N N . LYS A 1 195 ? 13.275 4.614 -1.669 1.00 58.97 195 LYS A N 1
ATOM 1585 C CA . LYS A 1 195 ? 14.502 3.935 -2.104 1.00 58.97 195 LYS A CA 1
ATOM 1586 C C . LYS A 1 195 ? 14.128 2.539 -2.585 1.00 58.97 195 LYS A C 1
ATOM 1588 O O . LYS A 1 195 ? 13.147 1.996 -2.116 1.00 58.97 195 LYS A O 1
ATOM 1593 N N . PHE A 1 196 ? 14.828 1.976 -3.563 1.00 53.09 196 PHE A N 1
ATOM 1594 C CA . PHE A 1 196 ? 14.524 0.605 -3.973 1.00 53.09 196 PHE A CA 1
ATOM 1595 C C . PHE A 1 196 ? 15.200 -0.384 -3.021 1.00 53.09 196 PHE A C 1
ATOM 1597 O O . PHE A 1 196 ? 16.394 -0.244 -2.778 1.00 53.09 196 PHE A O 1
ATOM 1604 N N . ASN A 1 197 ? 14.461 -1.387 -2.549 1.00 50.56 197 ASN A N 1
ATOM 1605 C CA . ASN A 1 197 ? 14.969 -2.551 -1.833 1.00 50.56 197 ASN A CA 1
ATOM 1606 C C . ASN A 1 197 ? 14.748 -3.771 -2.733 1.00 50.56 197 ASN A C 1
ATOM 1608 O O . ASN A 1 197 ? 13.669 -3.914 -3.315 1.00 50.56 197 ASN A O 1
ATOM 1612 N N . ASN A 1 198 ? 15.759 -4.632 -2.886 1.00 52.50 198 ASN A N 1
ATOM 1613 C CA . ASN A 1 198 ? 15.730 -5.709 -3.885 1.00 52.50 198 ASN A CA 1
ATOM 1614 C C . ASN A 1 198 ? 14.865 -6.882 -3.515 1.00 52.50 198 ASN A C 1
ATOM 1616 O O . ASN A 1 198 ? 15.324 -7.958 -3.139 1.00 52.50 198 ASN A O 1
ATOM 1620 N N . GLN A 1 199 ? 13.595 -6.702 -3.747 1.00 53.19 199 GLN A N 1
ATOM 1621 C CA . GLN A 1 199 ? 12.638 -7.690 -3.370 1.00 53.19 199 GLN A CA 1
ATOM 1622 C C . GLN A 1 199 ? 12.269 -8.532 -4.598 1.00 53.19 199 GLN A C 1
ATOM 1624 O O . GLN A 1 199 ? 12.019 -8.015 -5.685 1.00 53.19 199 GLN A O 1
ATOM 1629 N N . ASN A 1 200 ? 12.346 -9.856 -4.450 1.00 55.00 200 ASN A N 1
ATOM 1630 C CA . ASN A 1 200 ? 12.082 -10.802 -5.530 1.00 55.00 200 ASN A CA 1
ATOM 1631 C C . ASN A 1 200 ? 10.614 -10.697 -5.960 1.00 55.00 200 ASN A C 1
ATOM 1633 O O . ASN A 1 200 ? 9.757 -11.015 -5.154 1.00 55.00 200 ASN A O 1
ATOM 1637 N N . THR A 1 201 ? 10.295 -10.292 -7.188 1.00 59.50 201 THR A N 1
ATOM 1638 C CA . THR A 1 201 ? 8.904 -10.199 -7.677 1.00 59.50 201 THR A CA 1
ATOM 1639 C C . THR A 1 201 ? 8.532 -11.331 -8.639 1.00 59.50 201 THR A C 1
ATOM 1641 O O . THR A 1 201 ? 7.643 -11.136 -9.453 1.00 59.50 201 THR A O 1
ATOM 1644 N N . ASN A 1 202 ? 9.207 -12.489 -8.598 1.00 57.66 202 ASN A N 1
ATOM 1645 C CA . ASN A 1 202 ? 9.078 -13.557 -9.610 1.00 57.66 202 ASN A CA 1
ATOM 1646 C C . ASN A 1 202 ? 7.642 -14.030 -9.927 1.00 57.66 202 ASN A C 1
ATOM 1648 O O . ASN A 1 202 ? 7.442 -14.627 -10.978 1.00 57.66 202 ASN A O 1
ATOM 1652 N N . GLU A 1 203 ? 6.668 -13.788 -9.049 1.00 61.16 203 GLU A N 1
ATOM 1653 C CA . GLU A 1 203 ? 5.260 -14.171 -9.238 1.00 61.16 203 GLU A CA 1
ATOM 1654 C C . GLU A 1 203 ? 4.354 -13.004 -9.675 1.00 61.16 203 GLU A C 1
ATOM 1656 O O . GLU A 1 203 ? 3.150 -13.190 -9.810 1.00 61.16 203 GLU A O 1
ATOM 1661 N N . TYR A 1 204 ? 4.907 -11.802 -9.877 1.00 73.81 204 TYR A N 1
ATOM 1662 C CA . TYR A 1 204 ? 4.143 -10.584 -10.145 1.00 73.81 204 TYR A CA 1
ATOM 1663 C C . TYR A 1 204 ? 4.731 -9.777 -11.297 1.00 73.81 204 TYR A C 1
ATOM 1665 O O . TYR A 1 204 ? 5.875 -9.312 -11.229 1.00 73.81 204 TYR A O 1
ATOM 1673 N N . GLU A 1 205 ? 3.939 -9.566 -12.346 1.00 83.81 205 GLU A N 1
ATOM 1674 C CA . GLU A 1 205 ? 4.396 -8.842 -13.530 1.00 83.81 205 GLU A CA 1
ATOM 1675 C C . GLU A 1 205 ? 3.977 -7.373 -13.507 1.00 83.81 205 GLU A C 1
ATOM 1677 O O . GLU A 1 205 ? 2.810 -7.027 -13.323 1.00 83.81 205 GLU A O 1
ATOM 1682 N N . ILE A 1 206 ? 4.949 -6.494 -13.760 1.00 89.12 206 ILE A N 1
ATOM 1683 C CA . ILE A 1 206 ? 4.721 -5.067 -13.984 1.00 89.12 206 ILE A CA 1
ATOM 1684 C C . ILE A 1 206 ? 5.054 -4.770 -15.442 1.00 89.12 206 ILE A C 1
ATOM 1686 O O . ILE A 1 206 ? 6.221 -4.767 -15.846 1.00 89.12 206 ILE A O 1
ATOM 1690 N N . ASN A 1 207 ? 4.026 -4.469 -16.225 1.00 92.75 207 ASN A N 1
ATOM 1691 C CA . ASN A 1 207 ? 4.121 -4.186 -17.648 1.00 92.75 207 ASN A CA 1
ATOM 1692 C C . ASN A 1 207 ? 3.793 -2.712 -17.906 1.00 92.75 207 ASN A C 1
ATOM 1694 O O . ASN A 1 207 ? 2.753 -2.217 -17.477 1.00 92.75 207 ASN A O 1
ATOM 1698 N N . ILE A 1 208 ? 4.684 -2.002 -18.603 1.00 94.00 208 ILE A N 1
ATOM 1699 C CA . ILE A 1 208 ? 4.522 -0.578 -18.928 1.00 94.00 208 ILE A CA 1
ATOM 1700 C C . ILE A 1 208 ? 4.480 -0.429 -20.449 1.00 94.00 208 ILE A C 1
ATOM 1702 O O . ILE A 1 208 ? 5.441 -0.787 -21.130 1.00 94.00 208 ILE A O 1
ATOM 1706 N N . PHE A 1 209 ? 3.388 0.126 -20.965 1.00 95.62 209 PHE A N 1
ATOM 1707 C CA . PHE A 1 209 ? 3.103 0.275 -22.388 1.00 95.62 209 PHE A CA 1
ATOM 1708 C C . PHE A 1 209 ? 3.144 1.748 -22.798 1.00 95.62 209 PHE A C 1
ATOM 1710 O O . PHE A 1 209 ? 2.695 2.627 -22.063 1.00 95.62 209 PHE A O 1
ATOM 1717 N N . ASN A 1 210 ? 3.627 2.006 -24.011 1.00 93.75 210 ASN A N 1
ATOM 1718 C CA . ASN A 1 210 ? 3.467 3.274 -24.733 1.00 93.75 210 ASN A CA 1
ATOM 1719 C C . ASN A 1 210 ? 2.694 3.104 -26.052 1.00 93.75 210 ASN A C 1
ATOM 1721 O O . ASN A 1 210 ? 2.545 4.063 -26.806 1.00 93.75 210 ASN A O 1
ATOM 1725 N N . ASN A 1 211 ? 2.207 1.894 -26.333 1.00 94.75 211 ASN A N 1
ATOM 1726 C CA . ASN A 1 211 ? 1.405 1.565 -27.500 1.00 94.75 211 ASN A CA 1
ATOM 1727 C C . ASN A 1 211 ? 0.025 1.083 -27.039 1.00 94.75 211 ASN A C 1
ATOM 1729 O O . ASN A 1 211 ? -0.098 0.034 -26.408 1.00 94.75 211 ASN A O 1
ATOM 1733 N N . GLU A 1 212 ? -1.009 1.857 -27.365 1.00 94.94 212 GLU A N 1
ATOM 1734 C CA . GLU A 1 212 ? -2.389 1.568 -26.969 1.00 94.94 212 GLU A CA 1
ATOM 1735 C C . GLU A 1 212 ? -2.884 0.229 -27.529 1.00 94.94 212 GLU A C 1
ATOM 1737 O O . GLU A 1 212 ? -3.539 -0.541 -26.828 1.00 94.94 212 GLU A O 1
ATOM 1742 N N . LYS A 1 213 ? -2.534 -0.086 -28.782 1.00 94.81 213 LYS A N 1
ATOM 1743 C CA . LYS A 1 213 ? -2.961 -1.323 -29.437 1.00 94.81 213 LYS A CA 1
ATOM 1744 C C . LYS A 1 213 ? -2.393 -2.545 -28.722 1.00 94.81 213 LYS A C 1
ATOM 1746 O O . LYS A 1 213 ? -3.141 -3.469 -28.440 1.00 94.81 213 LYS A O 1
ATOM 1751 N N . GLU A 1 214 ? -1.103 -2.533 -28.388 1.00 96.19 214 GLU A N 1
ATOM 1752 C CA . GLU A 1 214 ? -0.467 -3.634 -27.648 1.00 96.19 214 GLU A CA 1
ATOM 1753 C C . GLU A 1 214 ? -1.104 -3.834 -26.268 1.00 96.19 214 GLU A C 1
ATOM 1755 O O . GLU A 1 214 ? -1.345 -4.967 -25.850 1.00 96.19 214 GLU A O 1
ATOM 1760 N N . PHE A 1 215 ? -1.432 -2.738 -25.583 1.00 96.56 215 PHE A N 1
ATOM 1761 C CA . PHE A 1 215 ? -2.104 -2.774 -24.289 1.00 96.56 215 PHE A CA 1
ATOM 1762 C C . PHE A 1 215 ? -3.530 -3.345 -24.376 1.00 96.56 215 PHE A C 1
ATOM 1764 O O . PHE A 1 215 ? -3.897 -4.215 -23.585 1.00 96.56 215 PHE A O 1
ATOM 1771 N N . ILE A 1 216 ? -4.323 -2.910 -25.362 1.00 95.00 216 ILE A N 1
ATOM 1772 C CA . ILE A 1 216 ? -5.681 -3.425 -25.600 1.00 95.00 216 ILE A CA 1
ATOM 1773 C C . ILE A 1 216 ? -5.646 -4.888 -26.052 1.00 95.00 216 ILE A C 1
ATOM 1775 O O . ILE A 1 216 ? -6.475 -5.687 -25.615 1.00 95.00 216 ILE A O 1
ATOM 1779 N N . ASP A 1 217 ? -4.707 -5.256 -26.921 1.00 94.88 217 ASP A N 1
ATOM 1780 C CA . ASP A 1 217 ? -4.552 -6.634 -27.384 1.00 94.88 217 ASP A CA 1
ATOM 1781 C C . ASP A 1 217 ? -4.179 -7.546 -26.206 1.00 94.88 217 ASP A C 1
ATOM 1783 O O . ASP A 1 217 ? -4.755 -8.627 -26.069 1.00 94.88 217 ASP A O 1
ATOM 1787 N N . LYS A 1 218 ? -3.307 -7.090 -25.292 1.00 95.44 218 LYS A N 1
ATOM 1788 C CA . LYS A 1 218 ? -3.033 -7.812 -24.043 1.00 95.44 218 LYS A CA 1
ATOM 1789 C C . LYS A 1 218 ? -4.298 -7.967 -23.196 1.00 95.44 218 LYS A C 1
ATOM 1791 O O . LYS A 1 218 ? -4.615 -9.090 -22.815 1.00 95.44 218 LYS A O 1
ATOM 1796 N N . TYR A 1 219 ? -5.067 -6.891 -22.993 1.00 94.75 219 TYR A N 1
ATOM 1797 C CA . TYR A 1 219 ? -6.335 -6.954 -22.256 1.00 94.75 219 TYR A CA 1
ATOM 1798 C C . TYR A 1 219 ? -7.296 -7.991 -22.836 1.00 94.75 219 TYR A C 1
ATOM 1800 O O . TYR A 1 219 ? -7.886 -8.776 -22.100 1.00 94.75 219 TYR A O 1
ATOM 1808 N N . LYS A 1 220 ? -7.474 -8.013 -24.158 1.00 92.44 220 LYS A N 1
ATOM 1809 C CA . LYS A 1 220 ? -8.412 -8.925 -24.828 1.00 92.44 220 LYS A CA 1
ATOM 1810 C C . LYS A 1 220 ? -7.967 -10.384 -24.769 1.00 92.44 220 LYS A C 1
ATOM 1812 O O . LYS A 1 220 ? -8.819 -11.263 -24.678 1.00 92.44 220 LYS A O 1
ATOM 1817 N N . ASN A 1 221 ? -6.659 -10.630 -24.810 1.00 93.31 221 ASN A N 1
ATOM 1818 C CA . ASN A 1 221 ? -6.086 -11.976 -24.763 1.00 93.31 221 ASN A CA 1
ATOM 1819 C C . ASN A 1 221 ? -6.002 -12.553 -23.343 1.00 93.31 221 ASN A C 1
ATOM 1821 O O . ASN A 1 221 ? -5.826 -13.759 -23.181 1.00 93.31 221 ASN A O 1
ATOM 1825 N N . ASP A 1 222 ? -6.139 -11.713 -22.322 1.00 92.06 222 ASP A N 1
ATOM 1826 C CA . ASP A 1 222 ? -6.166 -12.135 -20.930 1.00 92.06 222 ASP A CA 1
ATOM 1827 C C . ASP A 1 222 ? -7.451 -12.917 -20.606 1.00 92.06 222 ASP A C 1
ATOM 1829 O O . ASP A 1 222 ? -8.567 -12.404 -20.703 1.00 92.06 222 ASP A O 1
ATOM 1833 N N . SER A 1 223 ? -7.308 -14.185 -20.221 1.00 89.50 223 SER A N 1
ATOM 1834 C CA . SER A 1 223 ? -8.437 -15.060 -19.876 1.00 89.50 223 SER A CA 1
ATOM 1835 C C . SER A 1 223 ? -8.968 -14.875 -18.447 1.00 89.50 223 SER A C 1
ATOM 1837 O O . SER A 1 223 ? -9.950 -15.518 -18.069 1.00 89.50 223 SER A O 1
ATOM 1839 N N . SER A 1 224 ? -8.329 -14.020 -17.648 1.00 88.62 224 SER A N 1
ATOM 1840 C CA . SER A 1 224 ? -8.669 -13.770 -16.253 1.00 88.62 224 SER A CA 1
ATOM 1841 C C . SER A 1 224 ? -10.097 -13.248 -16.101 1.00 88.62 224 SER A C 1
ATOM 1843 O O . SER A 1 224 ? -10.514 -12.257 -16.709 1.00 88.62 224 SER A O 1
ATOM 1845 N N . TYR A 1 225 ? -10.894 -13.924 -15.267 1.00 84.75 225 TYR A N 1
ATOM 1846 C CA . TYR A 1 225 ? -12.276 -13.507 -15.024 1.00 84.75 225 TYR A CA 1
ATOM 1847 C C . TYR A 1 225 ? -12.340 -12.218 -14.195 1.00 84.75 225 TYR A C 1
ATOM 1849 O O . TYR A 1 225 ? -13.271 -11.429 -14.385 1.00 84.75 225 TYR A O 1
ATOM 1857 N N . LYS A 1 226 ? -11.350 -11.998 -13.317 1.00 87.62 226 LYS A N 1
ATOM 1858 C CA . LYS A 1 226 ? -11.229 -10.828 -12.440 1.00 87.62 226 LYS A CA 1
ATOM 1859 C C . LYS A 1 226 ? -10.199 -9.814 -12.957 1.00 87.62 226 LYS A C 1
ATOM 1861 O O . LYS A 1 226 ? -9.491 -9.213 -12.150 1.00 87.62 226 LYS A O 1
ATOM 1866 N N . LYS A 1 227 ? -10.126 -9.609 -14.274 1.00 91.94 227 LYS A N 1
ATOM 1867 C CA . LYS A 1 227 ? -9.432 -8.461 -14.876 1.00 91.94 227 LYS A CA 1
ATOM 1868 C C . LYS A 1 227 ? -10.355 -7.249 -14.988 1.00 91.94 227 LYS A C 1
ATOM 1870 O O . LYS A 1 227 ? -11.572 -7.410 -15.116 1.00 91.94 227 LYS A O 1
ATOM 1875 N N . HIS A 1 228 ? -9.796 -6.039 -14.976 1.00 91.81 228 HIS A N 1
ATOM 1876 C CA . HIS A 1 228 ? -10.570 -4.837 -15.298 1.00 91.81 228 HIS A CA 1
ATOM 1877 C C . HIS A 1 228 ? -9.712 -3.687 -15.840 1.00 91.81 228 HIS A C 1
ATOM 1879 O O . HIS A 1 228 ? -8.574 -3.489 -15.408 1.00 91.81 228 HIS A O 1
ATOM 1885 N N . MET A 1 229 ? -10.305 -2.895 -16.739 1.00 92.69 229 MET A N 1
ATOM 1886 C CA . MET A 1 229 ? -9.772 -1.611 -17.200 1.00 92.69 229 MET A CA 1
ATOM 1887 C C . MET A 1 229 ? -10.071 -0.502 -16.184 1.00 92.69 229 MET A C 1
ATOM 1889 O O . MET A 1 229 ? -11.218 -0.314 -15.774 1.00 92.69 229 MET A O 1
ATOM 1893 N N . ALA A 1 230 ? -9.061 0.255 -15.784 1.00 91.12 230 ALA A N 1
ATOM 1894 C CA . ALA A 1 230 ? -9.165 1.303 -14.786 1.00 91.12 230 ALA A CA 1
ATOM 1895 C C . ALA A 1 230 ? -8.382 2.550 -15.194 1.00 91.12 230 ALA A C 1
ATOM 1897 O O . ALA A 1 230 ? -7.420 2.492 -15.952 1.00 91.12 230 ALA A O 1
ATOM 1898 N N . THR A 1 231 ? -8.765 3.691 -14.643 1.00 88.56 231 THR A N 1
ATOM 1899 C CA . THR A 1 231 ? -7.996 4.932 -14.726 1.00 88.56 231 THR A CA 1
ATOM 1900 C C . THR A 1 231 ? -8.064 5.673 -13.400 1.00 88.56 231 THR A C 1
ATOM 1902 O O . THR A 1 231 ? -8.890 5.380 -12.534 1.00 88.56 231 THR A O 1
ATOM 1905 N N . VAL A 1 232 ? -7.197 6.659 -13.223 1.00 84.88 232 VAL A N 1
ATOM 1906 C CA . VAL A 1 232 ? -7.277 7.547 -12.069 1.00 84.88 232 VAL A CA 1
ATOM 1907 C C . VAL A 1 232 ? -8.538 8.417 -12.158 1.00 84.88 232 VAL A C 1
ATOM 1909 O O . VAL A 1 232 ? -8.983 8.860 -13.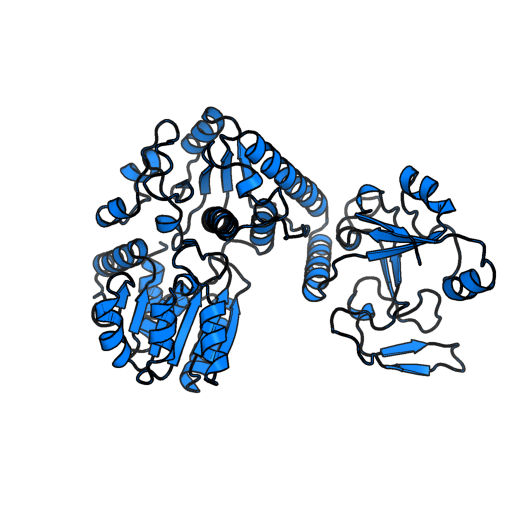221 1.00 84.88 232 VAL A O 1
ATOM 1912 N N . TYR A 1 233 ? -9.154 8.673 -11.014 1.00 77.31 233 TYR A N 1
ATOM 1913 C CA . TYR A 1 233 ? -10.187 9.682 -10.883 1.00 77.31 233 TYR A CA 1
ATOM 1914 C C . TYR A 1 233 ? -9.578 11.081 -11.016 1.00 77.31 233 TYR A C 1
ATOM 1916 O O . TYR A 1 233 ? -8.724 11.495 -10.229 1.00 77.31 233 TYR A O 1
ATOM 1924 N N . MET A 1 234 ? -10.090 11.835 -11.982 1.00 66.38 234 MET A N 1
ATOM 1925 C CA . MET A 1 234 ? -9.848 13.266 -12.135 1.00 66.38 234 MET A CA 1
ATOM 1926 C C . MET A 1 234 ? -11.205 13.964 -12.142 1.00 66.38 234 MET A C 1
ATOM 1928 O O . MET A 1 234 ? -12.168 13.414 -12.678 1.00 66.38 234 MET A O 1
ATOM 1932 N N . SER A 1 235 ? -11.318 15.122 -11.486 1.00 57.28 235 SER A N 1
ATOM 1933 C CA . SER A 1 235 ? -12.593 15.832 -11.335 1.00 57.28 235 SER A CA 1
ATOM 1934 C C . SER A 1 235 ? -13.301 16.043 -12.676 1.00 57.28 235 SER A C 1
ATOM 1936 O O . SER A 1 235 ? -12.652 16.330 -13.674 1.00 57.28 235 SER A O 1
ATOM 1938 N N . ASN A 1 236 ? -14.637 15.936 -12.664 1.00 49.72 236 ASN A N 1
ATOM 1939 C CA . ASN A 1 236 ? -15.541 15.853 -13.827 1.00 49.72 236 ASN A CA 1
ATOM 1940 C C . ASN A 1 236 ? -15.403 16.932 -14.925 1.00 49.72 236 ASN A C 1
ATOM 1942 O O . ASN A 1 236 ? -16.070 16.812 -15.945 1.00 49.72 236 ASN A O 1
ATOM 1946 N N . ASN A 1 237 ? -14.576 17.961 -14.743 1.00 49.19 237 ASN A N 1
ATOM 1947 C CA . ASN A 1 237 ? -14.346 18.996 -15.751 1.00 49.19 237 ASN A CA 1
ATOM 1948 C C . ASN A 1 237 ? -13.035 18.825 -16.523 1.00 49.19 237 ASN A C 1
ATOM 1950 O O . ASN A 1 237 ? -12.834 19.553 -17.490 1.00 49.19 237 ASN A O 1
ATOM 1954 N N . ASP A 1 238 ? -12.151 17.912 -16.108 1.00 49.19 238 ASP A N 1
ATOM 1955 C CA . ASP A 1 238 ? -10.768 17.984 -16.568 1.00 49.19 238 ASP A CA 1
ATOM 1956 C C . ASP A 1 238 ? -10.480 17.133 -17.814 1.00 49.19 238 ASP A C 1
ATOM 1958 O O . ASP A 1 238 ? -9.762 17.631 -18.669 1.00 49.19 238 ASP A O 1
ATOM 1962 N N . TYR A 1 239 ? -11.056 15.934 -18.018 1.00 54.69 239 TYR A N 1
ATOM 1963 C CA . TYR A 1 239 ? -10.695 15.103 -19.189 1.00 54.69 239 TYR A CA 1
ATOM 1964 C C . TYR A 1 239 ? -11.805 14.139 -19.650 1.00 54.69 239 TYR A C 1
ATOM 1966 O O . TYR A 1 239 ? -12.193 13.228 -18.915 1.00 54.69 239 TYR A O 1
ATOM 1974 N N . ASN A 1 240 ? -12.245 14.295 -20.907 1.00 58.31 240 ASN A N 1
ATOM 1975 C CA . ASN A 1 240 ? -13.062 13.321 -21.658 1.00 58.31 240 ASN A CA 1
ATOM 1976 C C . ASN A 1 240 ? -12.204 12.222 -22.318 1.00 58.31 240 ASN A C 1
ATOM 1978 O O . ASN A 1 240 ? -12.695 11.489 -23.170 1.00 58.31 240 ASN A O 1
ATOM 1982 N N . GLU A 1 241 ? -10.919 12.143 -21.973 1.00 65.44 241 GLU A N 1
ATOM 1983 C CA . GLU A 1 241 ? -9.976 11.199 -22.569 1.00 65.44 241 GLU A CA 1
ATOM 1984 C C . GLU A 1 241 ? -10.388 9.759 -22.218 1.00 65.44 241 GLU A C 1
ATOM 1986 O O . GLU A 1 241 ? -10.582 9.397 -21.052 1.00 65.44 241 GLU A O 1
ATOM 1991 N N . THR A 1 242 ? -10.590 8.956 -23.260 1.00 71.50 242 THR A N 1
ATOM 1992 C CA . THR A 1 242 ? -11.008 7.554 -23.196 1.00 71.50 242 THR A CA 1
ATOM 1993 C C . THR A 1 242 ? -10.001 6.702 -23.937 1.00 71.50 242 THR A C 1
ATOM 1995 O O . THR A 1 242 ? -9.447 7.138 -24.942 1.00 71.50 242 THR A O 1
ATOM 1998 N N . ILE A 1 243 ? -9.850 5.458 -23.502 1.00 82.94 243 ILE A N 1
ATOM 1999 C CA . ILE A 1 243 ? -9.109 4.455 -24.256 1.00 82.94 243 ILE A CA 1
ATOM 2000 C C . ILE A 1 243 ? -10.022 3.775 -25.285 1.00 82.94 243 ILE A C 1
ATOM 2002 O O . ILE A 1 243 ? -11.217 3.575 -25.048 1.00 82.94 243 ILE A O 1
ATOM 2006 N N . THR A 1 244 ? -9.475 3.430 -26.448 1.00 84.75 244 THR A N 1
ATOM 2007 C CA . THR A 1 244 ? -10.221 2.883 -27.582 1.00 84.75 244 THR A CA 1
ATOM 2008 C C . THR A 1 244 ? -11.025 1.648 -27.178 1.00 84.75 244 THR A C 1
ATOM 2010 O O . THR A 1 244 ? -10.487 0.649 -26.705 1.00 84.75 244 THR A O 1
ATOM 2013 N N . GLY A 1 245 ? -12.336 1.696 -27.425 1.00 83.81 245 GLY A N 1
ATOM 2014 C CA . GLY A 1 245 ? -13.251 0.587 -27.148 1.00 83.81 245 GLY A CA 1
ATOM 2015 C C . GLY A 1 245 ? -13.782 0.524 -25.715 1.00 83.81 245 GLY A C 1
ATOM 2016 O O . GLY A 1 245 ? -14.517 -0.413 -25.416 1.00 83.81 245 GLY A O 1
ATOM 2017 N N . PHE A 1 246 ? -13.465 1.506 -24.863 1.00 87.62 246 PHE A N 1
ATOM 2018 C CA . PHE A 1 246 ? -13.981 1.582 -23.499 1.00 87.62 246 PHE A CA 1
ATOM 2019 C C . PHE A 1 246 ? -14.683 2.912 -23.222 1.00 87.62 246 PHE A C 1
ATOM 2021 O O . PHE A 1 246 ? -14.149 3.994 -23.457 1.00 87.62 246 PHE A O 1
ATOM 2028 N N . GLU A 1 247 ? -15.875 2.826 -22.646 1.00 84.56 247 GLU A N 1
ATOM 2029 C CA . GLU A 1 247 ? -16.583 3.957 -22.066 1.00 84.56 247 GLU A CA 1
ATOM 2030 C C . GLU A 1 247 ? -16.077 4.219 -20.649 1.00 84.56 247 GLU A C 1
ATOM 2032 O O . GLU A 1 247 ? -15.889 3.300 -19.851 1.00 84.56 247 GLU A O 1
ATOM 2037 N N . ARG A 1 248 ? -15.899 5.489 -20.288 1.00 78.38 248 ARG A N 1
ATOM 2038 C CA . ARG A 1 248 ? -15.582 5.857 -18.909 1.00 78.38 248 ARG A CA 1
ATOM 2039 C C . ARG A 1 248 ? -16.866 5.954 -18.097 1.00 78.38 248 ARG A C 1
ATOM 2041 O O . ARG A 1 248 ? -17.729 6.773 -18.404 1.00 78.38 248 ARG A O 1
ATOM 2048 N N . TRP A 1 249 ? -16.975 5.177 -17.024 1.00 76.19 249 TRP A N 1
ATOM 2049 C CA . TRP A 1 249 ? -18.060 5.343 -16.057 1.00 76.19 249 TRP A CA 1
ATOM 2050 C C . TRP A 1 249 ? -17.558 6.061 -14.808 1.00 76.19 249 TRP A C 1
ATOM 2052 O O . TRP A 1 249 ? -16.574 5.666 -14.188 1.00 76.19 249 TRP A O 1
ATOM 2062 N N . HIS A 1 250 ? -18.267 7.121 -14.421 1.00 65.56 250 HIS A N 1
ATOM 2063 C CA . HIS A 1 250 ? -18.046 7.805 -13.148 1.00 65.56 250 HIS A CA 1
ATOM 2064 C C . HIS A 1 250 ? -18.757 7.071 -12.002 1.00 65.56 250 HIS A C 1
ATOM 2066 O O . HIS A 1 250 ? -19.749 6.374 -12.229 1.00 65.56 250 HIS A O 1
ATOM 2072 N N . ALA A 1 251 ? -18.329 7.324 -10.762 1.00 60.97 251 ALA A N 1
ATOM 2073 C CA . ALA A 1 251 ? -18.873 6.721 -9.537 1.00 60.97 251 ALA A CA 1
ATOM 2074 C C . ALA A 1 251 ? -20.404 6.688 -9.438 1.00 60.97 251 ALA A C 1
ATOM 2076 O O . ALA A 1 251 ? -20.983 5.728 -8.929 1.00 60.97 251 ALA A O 1
ATOM 2077 N N . ASN A 1 252 ? -21.089 7.687 -9.998 1.00 60.00 252 ASN A N 1
ATOM 2078 C CA . ASN A 1 252 ? -22.549 7.751 -9.988 1.00 60.00 252 ASN A CA 1
ATOM 2079 C C . ASN A 1 252 ? -23.230 6.627 -10.796 1.00 60.00 252 ASN A C 1
ATOM 2081 O O . ASN A 1 252 ? -24.356 6.251 -10.466 1.00 60.00 252 ASN A O 1
ATOM 2085 N N . HIS A 1 253 ? -22.570 6.050 -11.808 1.00 62.00 253 HIS A N 1
ATOM 2086 C CA . HIS A 1 253 ? -23.116 4.932 -12.590 1.00 62.00 253 HIS A CA 1
ATOM 2087 C C . HIS A 1 253 ? -23.205 3.634 -11.775 1.00 62.00 253 HIS A C 1
ATOM 2089 O O . HIS A 1 253 ? -24.091 2.809 -12.010 1.00 62.00 253 HIS A O 1
ATOM 2095 N N . PHE A 1 254 ? -22.363 3.477 -10.750 1.00 57.41 254 PHE A N 1
ATOM 2096 C CA . PHE A 1 254 ? -22.300 2.262 -9.935 1.00 57.41 254 PHE A CA 1
ATOM 2097 C C . PHE A 1 254 ? -23.420 2.137 -8.900 1.00 57.41 254 PHE A C 1
ATOM 2099 O O . PHE A 1 254 ? -23.612 1.058 -8.345 1.00 57.41 254 PHE A O 1
ATOM 2106 N N . LYS A 1 255 ? -24.262 3.169 -8.736 1.00 61.50 255 LYS A N 1
ATOM 2107 C CA . LYS A 1 255 ? -25.564 3.013 -8.061 1.00 61.50 255 LYS A CA 1
ATOM 2108 C C . LYS A 1 255 ? -26.470 2.006 -8.780 1.00 61.50 255 LYS A C 1
ATOM 2110 O O . LYS A 1 255 ? -27.337 1.417 -8.146 1.00 61.50 255 LYS A O 1
ATOM 2115 N N . ARG A 1 256 ? -26.276 1.800 -10.092 1.00 56.78 256 ARG A N 1
ATOM 2116 C CA . ARG A 1 256 ? -27.054 0.856 -10.916 1.00 56.78 256 ARG A CA 1
ATOM 2117 C C . ARG A 1 256 ? -26.359 -0.489 -11.161 1.00 56.78 256 ARG A C 1
ATOM 2119 O O . ARG A 1 256 ? -27.057 -1.457 -11.436 1.00 56.78 256 ARG A O 1
ATOM 2126 N N . TYR A 1 257 ? -25.030 -0.569 -11.038 1.00 62.41 257 TYR A N 1
ATOM 2127 C CA . TYR A 1 257 ? -24.246 -1.762 -11.405 1.00 62.41 257 TYR A CA 1
ATOM 2128 C C . TYR A 1 257 ? -23.201 -2.163 -10.347 1.00 62.41 257 TYR A C 1
ATOM 2130 O O . TYR A 1 257 ? -22.005 -2.102 -10.604 1.00 62.41 257 TYR A O 1
ATOM 2138 N N . PRO A 1 258 ? -23.610 -2.618 -9.157 1.00 61.97 258 PRO A N 1
ATOM 2139 C CA . PRO A 1 258 ? -22.690 -3.000 -8.071 1.00 61.97 258 PRO A CA 1
ATOM 2140 C C . PRO A 1 258 ? -21.753 -4.178 -8.403 1.00 61.97 258 PRO A C 1
ATOM 2142 O O . PRO A 1 258 ? -20.739 -4.371 -7.727 1.00 61.97 258 PRO A O 1
ATOM 2145 N N . TYR A 1 259 ? -22.051 -4.936 -9.465 1.00 69.06 259 TYR A N 1
ATOM 2146 C CA . TYR A 1 259 ? -21.206 -6.005 -10.004 1.00 69.06 259 TYR A CA 1
ATOM 2147 C C . TYR A 1 259 ? -20.495 -5.554 -11.282 1.00 69.06 259 TYR A C 1
ATOM 2149 O O . TYR A 1 259 ? -20.949 -5.825 -12.390 1.00 69.06 259 TYR A O 1
ATOM 2157 N N . PHE A 1 260 ? -19.356 -4.887 -11.121 1.00 70.44 260 PHE A N 1
ATOM 2158 C CA . PHE A 1 260 ? -18.551 -4.366 -12.231 1.00 70.44 260 PHE A CA 1
ATOM 2159 C C . PHE A 1 260 ? -17.750 -5.450 -12.982 1.00 70.44 260 PHE A C 1
ATOM 2161 O O . PHE A 1 260 ? -17.316 -5.230 -14.102 1.00 70.44 260 PHE A O 1
ATOM 2168 N N . LEU A 1 261 ? -17.608 -6.649 -12.403 1.00 72.38 261 LEU A N 1
ATOM 2169 C CA . LEU A 1 261 ? -16.920 -7.794 -13.022 1.00 72.38 261 LEU A CA 1
ATOM 2170 C C . LEU A 1 261 ? -17.796 -8.618 -13.982 1.00 72.38 261 LEU A C 1
ATOM 2172 O O . LEU A 1 261 ? -17.358 -9.662 -14.463 1.00 72.38 261 LEU A O 1
ATOM 2176 N N . ASN A 1 262 ? -19.041 -8.211 -14.241 1.00 78.12 262 ASN A N 1
ATOM 2177 C CA . ASN A 1 262 ? -19.829 -8.874 -15.278 1.00 78.12 262 ASN A CA 1
ATOM 2178 C C . ASN A 1 262 ? -19.252 -8.541 -16.670 1.00 78.12 262 ASN A C 1
ATOM 2180 O O . ASN A 1 262 ? -18.621 -7.500 -16.854 1.00 78.12 262 ASN A O 1
ATOM 2184 N N . ASN A 1 263 ? -19.457 -9.423 -17.651 1.00 81.00 263 ASN A N 1
ATOM 2185 C CA . ASN A 1 263 ? -18.869 -9.251 -18.985 1.00 81.00 263 ASN A CA 1
ATOM 2186 C C . ASN A 1 263 ? -19.393 -8.003 -19.717 1.00 81.00 263 ASN A C 1
ATOM 2188 O O . ASN A 1 263 ? -18.660 -7.412 -20.503 1.00 81.00 263 ASN A O 1
ATOM 2192 N N . ASP A 1 264 ? -20.628 -7.579 -19.443 1.00 77.94 264 ASP A N 1
ATOM 2193 C CA . ASP A 1 264 ? -21.223 -6.398 -20.075 1.00 77.94 264 ASP A CA 1
ATOM 2194 C C . ASP A 1 264 ? -20.574 -5.087 -19.621 1.00 77.94 264 ASP A C 1
ATOM 2196 O O . ASP A 1 264 ? -20.559 -4.121 -20.383 1.00 77.94 264 ASP A O 1
ATOM 2200 N N . VAL A 1 265 ? -20.028 -5.064 -18.404 1.00 81.50 265 VAL A N 1
ATOM 2201 C CA . VAL A 1 265 ? -19.310 -3.930 -17.823 1.00 81.50 265 VAL A CA 1
ATOM 2202 C C . VAL A 1 265 ? -17.814 -4.075 -18.083 1.00 81.50 265 VAL A C 1
ATOM 2204 O O . VAL A 1 265 ? -17.241 -3.224 -18.754 1.00 81.50 265 VAL A O 1
ATOM 2207 N N . LYS A 1 266 ? -17.170 -5.163 -17.644 1.00 85.75 266 LYS A N 1
ATOM 2208 C CA . LYS A 1 266 ? -15.701 -5.268 -17.684 1.00 85.75 266 LYS A CA 1
ATOM 2209 C C . LYS A 1 266 ? -15.113 -5.173 -19.095 1.00 85.75 266 LYS A C 1
ATOM 2211 O O . LYS A 1 266 ? -14.015 -4.662 -19.263 1.00 85.75 266 LYS A O 1
ATOM 2216 N N . GLU A 1 267 ? -15.817 -5.646 -20.123 1.00 86.56 267 GLU A N 1
ATOM 2217 C CA . GLU A 1 267 ? -15.303 -5.642 -21.504 1.00 86.56 267 GLU A CA 1
ATOM 2218 C C . GLU A 1 267 ? -15.521 -4.305 -22.230 1.00 86.56 267 GLU A C 1
ATOM 2220 O O . GLU A 1 267 ? -15.034 -4.128 -23.343 1.00 86.56 267 GLU A O 1
ATOM 2225 N N . LYS A 1 268 ? -16.280 -3.376 -21.635 1.00 85.88 268 LYS A N 1
ATOM 2226 C CA . LYS A 1 268 ? -16.705 -2.126 -22.290 1.00 85.88 268 LYS A CA 1
ATOM 2227 C C . LYS A 1 268 ? -16.463 -0.885 -21.453 1.00 85.88 268 LYS A C 1
ATOM 2229 O O . LYS A 1 268 ? -16.568 0.218 -21.974 1.00 85.88 268 LYS A O 1
ATOM 2234 N N . VAL A 1 269 ? -16.197 -1.040 -20.162 1.00 86.00 269 VAL A N 1
ATOM 2235 C CA . VAL A 1 269 ? -16.187 0.063 -19.211 1.00 86.00 269 VAL A CA 1
ATOM 2236 C C . VAL A 1 269 ? -14.830 0.169 -18.547 1.00 86.00 269 VAL A C 1
ATOM 2238 O O . VAL A 1 269 ? -14.283 -0.802 -18.031 1.00 86.00 269 VAL A O 1
ATOM 2241 N N . MET A 1 270 ? -14.316 1.388 -18.515 1.00 87.31 270 MET A N 1
ATOM 2242 C CA . MET A 1 270 ? -13.199 1.789 -17.682 1.00 87.31 270 MET A CA 1
ATOM 2243 C C . MET A 1 270 ? -13.732 2.450 -16.408 1.00 87.31 270 MET A C 1
ATOM 2245 O O . MET A 1 270 ? -14.516 3.403 -16.469 1.00 87.31 270 MET A O 1
ATOM 2249 N N . ILE A 1 271 ? -13.295 1.946 -15.254 1.00 85.31 271 ILE A N 1
ATOM 2250 C CA . ILE A 1 271 ? -13.690 2.447 -13.926 1.00 85.31 271 ILE A CA 1
ATOM 2251 C C . ILE A 1 271 ? -12.584 3.279 -13.285 1.00 85.31 271 ILE A C 1
ATOM 2253 O O . ILE A 1 271 ? -11.469 3.349 -13.799 1.00 85.31 271 ILE A O 1
ATOM 2257 N N . THR A 1 272 ? -12.881 3.928 -12.163 1.00 83.19 272 THR A N 1
ATOM 2258 C CA . THR A 1 272 ? -11.922 4.757 -11.436 1.00 83.19 272 THR A CA 1
ATOM 2259 C C . THR A 1 272 ? -11.480 4.123 -10.118 1.00 83.19 272 THR A C 1
ATOM 2261 O O . THR A 1 272 ? -11.989 3.095 -9.662 1.00 83.19 272 THR A O 1
ATOM 2264 N N . THR A 1 273 ? -10.513 4.764 -9.467 1.00 83.19 273 THR A N 1
ATOM 2265 C CA . THR A 1 273 ? -9.994 4.361 -8.157 1.00 83.19 273 THR A CA 1
ATOM 2266 C C . THR A 1 273 ? -11.085 4.215 -7.084 1.00 83.19 273 THR A C 1
ATOM 2268 O O . THR A 1 273 ? -10.989 3.332 -6.229 1.00 83.19 273 THR A O 1
ATOM 2271 N N . TYR A 1 274 ? -12.149 5.029 -7.130 1.00 78.50 274 TYR A N 1
ATOM 2272 C CA . TYR A 1 274 ? -13.237 4.989 -6.142 1.00 78.50 274 TYR A CA 1
ATOM 2273 C C . TYR A 1 274 ? -14.024 3.678 -6.166 1.00 78.50 274 TYR A C 1
ATOM 2275 O O . TYR A 1 274 ? -14.485 3.215 -5.120 1.00 78.50 274 TYR A O 1
ATOM 2283 N N . GLU A 1 275 ? -14.168 3.065 -7.338 1.00 77.50 275 GLU A N 1
ATOM 2284 C CA . GLU A 1 275 ? -14.896 1.807 -7.487 1.00 77.50 275 GLU A CA 1
ATOM 2285 C C . GLU A 1 275 ? -14.060 0.606 -7.027 1.00 77.50 275 GLU A C 1
ATOM 2287 O O . GLU A 1 275 ? -14.614 -0.390 -6.553 1.00 77.50 275 GLU A O 1
ATOM 2292 N N . LEU A 1 276 ? -12.732 0.708 -7.137 1.00 79.38 276 LEU A N 1
ATOM 2293 C CA . LEU A 1 276 ? -11.801 -0.400 -6.927 1.00 79.38 276 LEU A CA 1
ATOM 2294 C C . LEU A 1 276 ? -11.202 -0.491 -5.518 1.00 79.38 276 LEU A C 1
ATOM 2296 O O . LEU A 1 276 ? -10.777 -1.575 -5.130 1.00 79.38 276 LEU A O 1
ATOM 2300 N N . ILE A 1 277 ? -11.200 0.586 -4.727 1.00 74.06 277 ILE A N 1
ATOM 2301 C CA . ILE A 1 277 ? -10.520 0.664 -3.412 1.00 74.06 277 ILE A CA 1
ATOM 2302 C C . ILE A 1 277 ? -10.944 -0.404 -2.379 1.00 74.06 277 ILE A C 1
ATOM 2304 O O . ILE A 1 277 ? -10.217 -0.650 -1.426 1.00 74.06 277 ILE A O 1
ATOM 2308 N N . SER A 1 278 ? -12.059 -1.108 -2.578 1.00 70.44 278 SER A N 1
ATOM 2309 C CA . SER A 1 278 ? -12.508 -2.195 -1.685 1.00 70.44 278 SER A CA 1
ATOM 2310 C C . SER A 1 278 ? -12.702 -3.524 -2.424 1.00 70.44 278 SER A C 1
ATOM 2312 O O . SER A 1 278 ? -13.524 -4.349 -2.028 1.00 70.44 278 SER A O 1
ATOM 2314 N N . ARG A 1 279 ? -11.990 -3.721 -3.543 1.00 75.81 279 ARG A N 1
ATOM 2315 C CA . ARG A 1 279 ? -12.131 -4.885 -4.430 1.00 75.81 279 ARG A CA 1
ATOM 2316 C C . ARG A 1 279 ? -10.803 -5.575 -4.687 1.00 75.81 279 ARG A C 1
ATOM 2318 O O . ARG A 1 279 ? -9.742 -4.963 -4.596 1.00 75.81 279 ARG A O 1
ATOM 2325 N N . GLU A 1 280 ? -10.877 -6.854 -5.030 1.00 79.94 280 GLU A N 1
ATOM 2326 C CA . GLU A 1 280 ? -9.724 -7.648 -5.438 1.00 79.94 280 GLU A CA 1
ATOM 2327 C C . GLU A 1 280 ? -9.858 -8.043 -6.906 1.00 79.94 280 GLU A C 1
ATOM 2329 O O . GLU A 1 280 ? -10.909 -8.517 -7.337 1.00 79.94 280 GLU A O 1
ATOM 2334 N N . LEU A 1 281 ? -8.774 -7.842 -7.648 1.00 86.06 281 LEU A N 1
ATOM 2335 C CA . LEU A 1 281 ? -8.599 -8.281 -9.021 1.00 86.06 281 LEU A CA 1
ATOM 2336 C C . LEU A 1 281 ? -7.463 -9.299 -9.081 1.00 86.06 281 LEU A C 1
ATOM 2338 O O . LEU A 1 281 ? -6.556 -9.292 -8.237 1.00 86.06 281 LEU A O 1
ATOM 2342 N N . ASP A 1 282 ? -7.529 -10.149 -10.094 1.00 87.75 282 ASP A N 1
ATOM 2343 C CA . ASP A 1 282 ? -6.393 -10.978 -10.472 1.00 87.75 282 ASP A CA 1
ATOM 2344 C C . ASP A 1 282 ? -5.415 -10.086 -11.247 1.00 87.75 282 ASP A C 1
ATOM 2346 O O . ASP A 1 282 ? -4.290 -9.906 -10.787 1.00 87.75 282 ASP A O 1
ATOM 2350 N N . ASP A 1 283 ? -5.904 -9.362 -12.260 1.00 91.38 283 ASP A N 1
ATOM 2351 C CA . ASP A 1 283 ? -5.092 -8.499 -13.127 1.00 91.38 283 ASP A CA 1
ATOM 2352 C C . ASP A 1 283 ? -5.722 -7.111 -13.292 1.00 91.38 283 ASP A C 1
ATOM 2354 O O . ASP A 1 283 ? -6.947 -6.955 -13.318 1.00 91.38 283 ASP A O 1
ATOM 2358 N N . ILE A 1 284 ? -4.896 -6.071 -13.405 1.00 93.50 284 ILE A N 1
ATOM 2359 C CA . ILE A 1 284 ? -5.381 -4.700 -13.605 1.00 93.50 284 ILE A CA 1
ATOM 2360 C C . ILE A 1 284 ? -4.721 -4.027 -14.800 1.00 93.50 284 ILE A C 1
ATOM 2362 O O . ILE A 1 284 ? -3.519 -4.151 -15.034 1.00 93.50 284 ILE A O 1
ATOM 2366 N N . TYR A 1 285 ? -5.534 -3.271 -15.534 1.00 95.00 285 TYR A N 1
ATOM 2367 C CA . TYR A 1 285 ? -5.134 -2.518 -16.712 1.00 95.00 285 TYR A CA 1
ATOM 2368 C C . TYR A 1 285 ? -5.399 -1.045 -16.452 1.00 95.00 285 TYR A C 1
ATOM 2370 O O . TYR A 1 285 ? -6.544 -0.612 -16.417 1.00 95.00 285 TYR A O 1
ATOM 2378 N N . ILE A 1 286 ? -4.339 -0.283 -16.210 1.00 94.44 286 ILE A N 1
ATOM 2379 C CA . ILE A 1 286 ? -4.389 1.117 -15.804 1.00 94.44 286 ILE A CA 1
ATOM 2380 C C . ILE A 1 286 ? -4.076 1.995 -17.014 1.00 94.44 286 ILE A C 1
ATOM 2382 O O . ILE A 1 286 ? -2.961 1.975 -17.532 1.00 94.44 286 ILE A O 1
ATOM 2386 N N . TYR A 1 287 ? -5.045 2.801 -17.435 1.00 92.75 287 TYR A N 1
ATOM 2387 C CA . TYR A 1 287 ? -4.851 3.872 -18.404 1.00 92.75 287 TYR A CA 1
ATOM 2388 C C . TYR A 1 287 ? -4.464 5.171 -17.692 1.00 92.75 287 TYR A C 1
ATOM 2390 O O . TYR A 1 287 ? -5.226 5.694 -16.868 1.00 92.75 287 TYR A O 1
ATOM 2398 N N . LEU A 1 288 ? -3.283 5.695 -18.028 1.00 90.38 288 LEU A N 1
ATOM 2399 C CA . LEU A 1 288 ? -2.818 7.018 -17.630 1.00 90.38 288 LEU A CA 1
ATOM 2400 C C . LEU A 1 288 ? -2.942 7.986 -18.822 1.00 90.38 288 LEU A C 1
ATOM 2402 O O . LEU A 1 288 ? -2.144 7.874 -19.763 1.00 90.38 288 LEU A O 1
ATOM 2406 N N . PRO A 1 289 ? -3.921 8.913 -18.791 1.00 85.38 289 PRO A N 1
ATOM 2407 C CA . PRO A 1 289 ? -4.155 9.866 -19.874 1.00 85.38 289 PRO A CA 1
ATOM 2408 C C . PRO A 1 289 ? -2.957 10.768 -20.190 1.00 85.38 289 PRO A C 1
ATOM 2410 O O . PRO A 1 289 ? -2.111 11.027 -19.330 1.00 85.38 289 PRO A O 1
ATOM 2413 N N . GLY A 1 290 ? -2.905 11.285 -21.423 1.00 81.88 290 GLY A N 1
ATOM 2414 C CA . GLY A 1 290 ? -1.815 12.140 -21.915 1.00 81.88 290 GLY A CA 1
ATOM 2415 C C . GLY A 1 290 ? -1.619 13.425 -21.102 1.00 81.88 290 GLY A C 1
ATOM 2416 O O . GLY A 1 290 ? -0.507 13.959 -21.017 1.00 81.88 290 GLY A O 1
ATOM 2417 N N . SER A 1 291 ? -2.691 13.875 -20.457 1.00 75.75 291 SER A N 1
ATOM 2418 C CA . SER A 1 291 ? -2.725 14.997 -19.523 1.00 75.75 291 SER A CA 1
ATOM 2419 C C . SER A 1 291 ? -1.959 14.791 -18.216 1.00 75.75 291 SER A C 1
ATOM 2421 O O . SER A 1 291 ? -1.594 15.777 -17.579 1.00 75.75 291 SER A O 1
ATOM 2423 N N . ILE A 1 292 ? -1.675 13.546 -17.824 1.00 75.69 292 ILE A N 1
ATOM 2424 C CA . ILE A 1 292 ? -0.825 13.241 -16.671 1.00 75.69 292 ILE A CA 1
ATOM 2425 C C . ILE A 1 292 ? 0.634 13.360 -17.099 1.00 75.69 292 ILE A C 1
ATOM 2427 O O . ILE A 1 292 ? 1.183 12.487 -17.784 1.00 75.69 292 ILE A O 1
ATOM 2431 N N . SER A 1 293 ? 1.272 14.447 -16.681 1.00 64.88 293 SER A N 1
ATOM 2432 C CA . SER A 1 293 ? 2.690 14.677 -16.909 1.00 64.88 293 SER A CA 1
ATOM 2433 C C . SER A 1 293 ? 3.538 13.988 -15.842 1.00 64.88 293 SER A C 1
ATOM 2435 O O . SER A 1 293 ? 3.075 13.603 -14.769 1.00 64.88 293 SER A O 1
ATOM 2437 N N . ALA A 1 294 ? 4.827 13.847 -16.123 1.00 57.59 294 ALA A N 1
ATOM 2438 C CA . ALA A 1 294 ? 5.747 13.268 -15.160 1.00 57.59 294 ALA A CA 1
ATOM 2439 C C . ALA A 1 294 ? 6.064 14.226 -13.989 1.00 57.59 294 ALA A C 1
ATOM 2441 O O . ALA A 1 294 ? 6.496 13.777 -12.927 1.00 57.59 294 ALA A O 1
ATOM 2442 N N . ASP A 1 295 ? 5.779 15.521 -14.145 1.00 58.22 295 ASP A N 1
ATOM 2443 C CA . ASP A 1 295 ? 5.829 16.493 -13.050 1.00 58.22 295 ASP A CA 1
ATOM 2444 C C . ASP A 1 295 ? 4.723 16.215 -12.025 1.00 58.22 295 ASP A C 1
ATOM 2446 O O . ASP A 1 295 ? 4.987 16.279 -10.827 1.00 58.22 295 ASP A O 1
ATOM 2450 N N . ASP A 1 296 ? 3.545 15.763 -12.479 1.00 59.94 296 ASP A N 1
ATOM 2451 C CA . ASP A 1 296 ? 2.449 15.303 -11.609 1.00 59.94 296 ASP A CA 1
ATOM 2452 C C . ASP A 1 296 ? 2.802 13.999 -10.857 1.00 59.94 296 ASP A C 1
ATOM 2454 O O . ASP A 1 296 ? 2.147 13.638 -9.880 1.00 59.94 296 ASP A O 1
ATOM 2458 N N . LEU A 1 297 ? 3.859 13.293 -11.286 1.00 58.53 297 LEU A N 1
ATOM 2459 C CA . LEU A 1 297 ? 4.452 12.145 -10.586 1.00 58.53 297 LEU A CA 1
ATOM 2460 C C . LEU A 1 297 ? 5.669 12.534 -9.723 1.00 58.53 297 LEU A C 1
ATOM 2462 O O . LEU A 1 297 ? 6.402 11.667 -9.241 1.00 58.53 297 LEU A O 1
ATOM 2466 N N . GLY A 1 298 ? 5.895 13.836 -9.527 1.00 54.00 298 GLY A N 1
ATOM 2467 C CA . GLY A 1 298 ? 6.896 14.383 -8.616 1.00 54.00 298 GLY A CA 1
ATOM 2468 C C . GLY A 1 298 ? 8.323 14.449 -9.168 1.00 54.00 298 GLY A C 1
ATOM 2469 O O . GLY A 1 298 ? 9.258 14.443 -8.369 1.00 54.00 298 GLY A O 1
ATOM 2470 N N . ILE A 1 299 ? 8.537 14.480 -10.495 1.00 51.03 299 ILE A N 1
ATOM 2471 C CA . ILE A 1 299 ? 9.892 14.609 -11.086 1.00 51.03 299 ILE A CA 1
ATOM 2472 C C . ILE A 1 299 ? 10.622 15.880 -10.622 1.00 51.03 299 ILE A C 1
ATOM 2474 O O . ILE A 1 299 ? 11.850 15.880 -10.493 1.00 51.03 299 ILE A O 1
ATOM 2478 N N . HIS A 1 300 ? 9.889 16.952 -10.334 1.00 44.94 300 HIS A N 1
ATOM 2479 C CA . HIS A 1 300 ? 10.435 18.168 -9.751 1.00 44.94 300 HIS A CA 1
ATOM 2480 C C . HIS A 1 300 ? 10.096 18.210 -8.256 1.00 44.94 300 HIS A C 1
ATOM 2482 O O . HIS A 1 300 ? 8.941 18.060 -7.886 1.00 44.94 300 HIS A O 1
ATOM 2488 N N . TYR A 1 301 ? 11.125 18.396 -7.420 1.00 43.34 301 TYR A N 1
ATOM 2489 C CA . TYR A 1 301 ? 11.221 18.272 -5.948 1.00 43.34 301 TYR A CA 1
ATOM 2490 C C . TYR A 1 301 ? 10.173 19.003 -5.066 1.00 43.34 301 TYR A C 1
ATOM 2492 O O . TYR A 1 301 ? 10.368 19.132 -3.859 1.00 43.34 301 TYR A O 1
ATOM 2500 N N . ILE A 1 302 ? 9.066 19.492 -5.621 1.00 40.38 302 ILE A N 1
A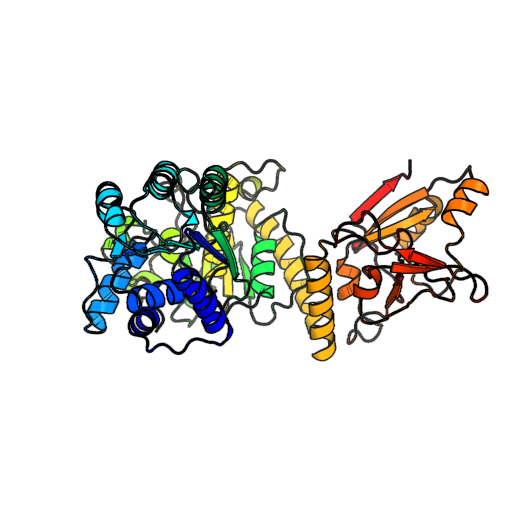TOM 2501 C CA . ILE A 1 302 ? 7.961 20.117 -4.898 1.00 40.38 302 ILE A CA 1
ATOM 2502 C C . ILE A 1 302 ? 6.707 19.281 -5.163 1.00 40.38 302 ILE A C 1
ATOM 2504 O O . ILE A 1 302 ? 5.964 19.562 -6.099 1.00 40.38 302 ILE A O 1
ATOM 2508 N N . ILE A 1 303 ? 6.474 18.261 -4.335 1.00 46.75 303 ILE A N 1
ATOM 2509 C CA . ILE A 1 303 ? 5.194 17.542 -4.316 1.00 46.75 303 ILE A CA 1
ATOM 2510 C C . ILE A 1 303 ? 4.148 18.534 -3.803 1.00 46.75 303 ILE A C 1
ATOM 2512 O O . ILE A 1 303 ? 4.177 18.921 -2.633 1.00 46.75 303 ILE A O 1
ATOM 2516 N N . ARG A 1 304 ? 3.246 18.999 -4.671 1.00 47.94 304 ARG A N 1
ATOM 2517 C CA . ARG A 1 304 ? 2.052 19.724 -4.219 1.00 47.94 304 ARG A CA 1
ATOM 2518 C C . ARG A 1 304 ? 1.070 18.702 -3.661 1.00 47.94 304 ARG A C 1
ATOM 2520 O O . ARG A 1 304 ? 1.070 17.557 -4.105 1.00 47.94 304 ARG A O 1
ATOM 2527 N N . ASP A 1 305 ? 0.183 19.120 -2.753 1.00 51.34 305 ASP A N 1
ATOM 2528 C CA . ASP A 1 305 ? -0.835 18.232 -2.174 1.00 51.34 305 ASP A CA 1
ATOM 2529 C C . ASP A 1 305 ? -1.516 17.400 -3.265 1.00 51.34 305 ASP A C 1
ATOM 2531 O O . ASP A 1 305 ? -1.494 16.183 -3.177 1.00 51.34 305 ASP A O 1
ATOM 2535 N N . ARG A 1 306 ? -1.980 18.022 -4.361 1.00 48.53 306 ARG A N 1
ATOM 2536 C CA . ARG A 1 306 ? -2.617 17.354 -5.516 1.00 48.53 306 ARG A CA 1
ATOM 2537 C C . ARG A 1 306 ? -1.805 16.186 -6.108 1.00 48.53 306 ARG A C 1
ATOM 2539 O O . ARG A 1 306 ? -2.412 15.180 -6.473 1.00 48.53 306 ARG A O 1
ATOM 2546 N N . ASP A 1 307 ? -0.482 16.300 -6.172 1.00 58.16 307 ASP A N 1
ATOM 2547 C CA . ASP A 1 307 ? 0.412 15.334 -6.828 1.00 58.16 307 ASP A CA 1
ATOM 2548 C C . ASP A 1 307 ? 0.523 14.051 -5.988 1.00 58.16 307 ASP A C 1
ATOM 2550 O O . ASP A 1 307 ? 0.465 12.936 -6.508 1.00 58.16 307 ASP A O 1
ATOM 2554 N N . SER A 1 308 ? 0.536 14.194 -4.656 1.00 63.59 308 SER A N 1
ATOM 2555 C CA . SER A 1 308 ? 0.485 13.055 -3.726 1.00 63.59 308 SER A CA 1
ATOM 2556 C C . SER A 1 308 ? -0.781 12.201 -3.897 1.00 63.59 308 SER A C 1
ATOM 2558 O O . SER A 1 308 ? -0.713 10.975 -3.825 1.00 63.59 308 SER A O 1
ATOM 2560 N N . TYR A 1 309 ? -1.929 12.810 -4.222 1.00 70.56 309 TYR A N 1
ATOM 2561 C CA . TYR A 1 309 ? -3.179 12.064 -4.406 1.00 70.56 309 TYR A CA 1
ATOM 2562 C C . TYR A 1 309 ? -3.233 11.334 -5.741 1.00 70.56 309 TYR A C 1
ATOM 2564 O O . TYR A 1 309 ? -3.816 10.255 -5.804 1.00 70.56 309 TYR A O 1
ATOM 2572 N N . LEU A 1 310 ? -2.629 11.869 -6.806 1.00 76.56 310 LEU A N 1
ATOM 2573 C CA . LEU A 1 310 ? -2.513 11.129 -8.063 1.00 76.56 310 LEU A CA 1
ATOM 2574 C C . LEU A 1 310 ? -1.682 9.856 -7.861 1.00 76.56 310 LEU A C 1
ATOM 2576 O O . LEU A 1 310 ? -2.096 8.771 -8.270 1.00 76.56 310 LEU A O 1
ATOM 2580 N N . LEU A 1 311 ? -0.553 9.980 -7.161 1.00 78.69 311 LEU A N 1
ATOM 2581 C CA . LEU A 1 311 ? 0.296 8.848 -6.799 1.00 78.69 311 LEU A CA 1
ATOM 2582 C C . LEU A 1 311 ? -0.448 7.837 -5.915 1.00 78.69 311 LEU A C 1
ATOM 2584 O O . LEU A 1 311 ? -0.419 6.641 -6.208 1.00 78.69 311 LEU A O 1
ATOM 2588 N N . ASN A 1 312 ? -1.196 8.299 -4.908 1.00 81.56 312 ASN A N 1
ATOM 2589 C CA . ASN A 1 312 ? -2.044 7.432 -4.082 1.00 81.56 312 ASN A CA 1
ATOM 2590 C C . ASN A 1 312 ? -3.104 6.705 -4.910 1.00 81.56 312 ASN A C 1
ATOM 2592 O O . ASN A 1 312 ? -3.389 5.537 -4.664 1.00 81.56 312 ASN A O 1
ATOM 2596 N N . GLN A 1 313 ? -3.677 7.352 -5.924 1.00 86.06 313 GLN A N 1
ATOM 2597 C CA . GLN A 1 313 ? -4.645 6.701 -6.795 1.00 86.06 313 GLN A CA 1
ATOM 2598 C C . GLN A 1 313 ? -4.025 5.582 -7.631 1.00 86.06 313 GLN A C 1
ATOM 2600 O O . GLN A 1 313 ? -4.574 4.481 -7.673 1.00 86.06 313 GLN A O 1
ATOM 2605 N N . ILE A 1 314 ? -2.862 5.826 -8.242 1.00 86.81 314 ILE A N 1
ATOM 2606 C CA . ILE A 1 314 ? -2.124 4.785 -8.970 1.00 86.81 314 ILE A CA 1
ATOM 2607 C C . ILE A 1 314 ? -1.742 3.654 -8.007 1.00 86.81 314 ILE A C 1
ATOM 2609 O O . ILE A 1 314 ? -1.886 2.486 -8.356 1.00 86.81 314 ILE A O 1
ATOM 2613 N N . TYR A 1 315 ? -1.327 3.982 -6.780 1.00 87.75 315 TYR A N 1
ATOM 2614 C CA . TYR A 1 315 ? -0.987 3.000 -5.749 1.00 87.75 315 TYR A CA 1
ATOM 2615 C C . TYR A 1 315 ? -2.193 2.147 -5.355 1.00 87.75 315 TYR A C 1
ATOM 2617 O O . TYR A 1 315 ? -2.101 0.919 -5.308 1.00 87.75 315 TYR A O 1
ATOM 2625 N N . VAL A 1 316 ? -3.349 2.772 -5.127 1.00 87.62 316 VAL A N 1
ATOM 2626 C CA . VAL A 1 316 ? -4.593 2.062 -4.825 1.00 87.62 316 VAL A CA 1
ATOM 2627 C C . VAL A 1 316 ? -4.944 1.103 -5.947 1.00 87.62 316 VAL A C 1
ATOM 2629 O O . VAL A 1 316 ? -5.259 -0.036 -5.627 1.00 87.62 316 VAL A O 1
ATOM 2632 N N . LEU A 1 317 ? -4.877 1.529 -7.214 1.00 89.44 317 LEU A N 1
ATOM 2633 C CA . LEU A 1 317 ? -5.161 0.681 -8.376 1.00 89.44 317 LEU A CA 1
ATOM 2634 C C . LEU A 1 317 ? -4.163 -0.482 -8.478 1.00 89.44 317 LEU A C 1
ATOM 2636 O O . LEU A 1 317 ? -4.568 -1.642 -8.525 1.00 89.44 317 LEU A O 1
ATOM 2640 N N . ALA A 1 318 ? -2.867 -0.181 -8.435 1.00 87.62 318 ALA A N 1
ATOM 2641 C CA . ALA A 1 318 ? -1.782 -1.155 -8.516 1.00 87.62 318 ALA A CA 1
ATOM 2642 C C . ALA A 1 318 ? -1.896 -2.249 -7.443 1.00 87.62 318 ALA A C 1
ATOM 2644 O O . ALA A 1 318 ? -1.750 -3.433 -7.727 1.00 87.62 318 ALA A O 1
ATOM 2645 N N . THR A 1 319 ? -2.241 -1.874 -6.211 1.00 86.50 319 THR A N 1
ATOM 2646 C CA . THR A 1 319 ? -2.381 -2.820 -5.093 1.00 86.50 319 THR A CA 1
ATOM 2647 C C . THR A 1 319 ? -3.655 -3.678 -5.144 1.00 86.50 319 THR A C 1
ATOM 2649 O O . THR A 1 319 ? -3.868 -4.501 -4.249 1.00 86.50 319 THR A O 1
ATOM 2652 N N . ARG A 1 320 ? -4.501 -3.544 -6.183 1.00 85.50 320 ARG A N 1
ATOM 2653 C CA . ARG A 1 320 ? -5.676 -4.413 -6.390 1.00 85.50 320 ARG A CA 1
ATOM 2654 C C . ARG A 1 320 ? -5.423 -5.662 -7.203 1.00 85.50 320 ARG A C 1
ATOM 2656 O O . ARG A 1 320 ? -6.284 -6.530 -7.132 1.00 85.50 320 ARG A O 1
ATOM 2663 N N . ALA A 1 321 ? -4.335 -5.779 -7.954 1.00 86.06 321 ALA A N 1
ATOM 2664 C CA . ALA A 1 321 ? -4.047 -6.984 -8.738 1.00 86.06 321 ALA A CA 1
ATOM 2665 C C . ALA A 1 321 ? -3.263 -8.016 -7.912 1.00 86.06 321 ALA A C 1
ATOM 2667 O O . ALA A 1 321 ? -2.473 -7.635 -7.049 1.00 86.06 321 ALA A O 1
ATOM 2668 N N . LYS A 1 322 ? -3.506 -9.318 -8.115 1.00 82.00 322 LYS A N 1
ATOM 2669 C CA . LYS A 1 322 ? -2.722 -10.434 -7.528 1.00 82.00 322 LYS A CA 1
ATOM 2670 C C . LYS A 1 322 ? -1.616 -10.918 -8.460 1.00 82.00 322 LYS A C 1
ATOM 2672 O O . LYS A 1 322 ? -0.580 -11.321 -7.950 1.00 82.00 322 LYS A O 1
ATOM 2677 N N . GLY A 1 323 ? -1.854 -10.893 -9.768 1.00 82.00 323 GLY A N 1
ATOM 2678 C CA . GLY A 1 323 ? -0.942 -11.385 -10.795 1.00 82.00 323 GLY A CA 1
ATOM 2679 C C . GLY A 1 323 ? -0.229 -10.244 -11.502 1.00 82.00 323 GLY A C 1
ATOM 2680 O O . GLY A 1 323 ? 0.966 -10.040 -11.296 1.00 82.00 323 GLY A O 1
ATOM 2681 N N . GLU A 1 324 ? -0.960 -9.483 -12.317 1.00 89.12 324 GLU A N 1
ATOM 2682 C CA . GLU A 1 324 ? -0.337 -8.502 -13.206 1.00 89.12 324 GLU A CA 1
ATOM 2683 C C . GLU A 1 324 ? -0.846 -7.066 -13.036 1.00 89.12 324 GLU A C 1
ATOM 2685 O O . GLU A 1 324 ? -2.048 -6.795 -12.937 1.00 89.12 324 GLU A O 1
ATOM 2690 N N . ILE A 1 325 ? 0.090 -6.115 -13.117 1.00 92.44 325 ILE A N 1
ATOM 2691 C CA . ILE A 1 325 ? -0.206 -4.705 -13.379 1.00 92.44 325 ILE A CA 1
ATOM 2692 C C . ILE A 1 325 ? 0.236 -4.375 -14.794 1.00 92.44 325 ILE A C 1
ATOM 2694 O O . ILE A 1 325 ? 1.415 -4.453 -15.139 1.00 92.44 325 ILE A O 1
ATOM 2698 N N . ASN A 1 326 ? -0.712 -3.901 -15.587 1.00 95.31 326 ASN A N 1
ATOM 2699 C CA . ASN A 1 326 ? -0.483 -3.401 -16.927 1.00 95.31 326 ASN A CA 1
ATOM 2700 C C . ASN A 1 326 ? -0.784 -1.899 -16.924 1.00 95.31 326 ASN A C 1
ATOM 2702 O O . ASN A 1 326 ? -1.911 -1.507 -16.645 1.00 95.31 326 ASN A O 1
ATOM 2706 N N . ILE A 1 327 ? 0.202 -1.045 -17.201 1.00 95.19 327 ILE A N 1
ATOM 2707 C CA . ILE A 1 327 ? 0.037 0.417 -17.213 1.00 95.19 327 ILE A CA 1
ATOM 2708 C C . ILE A 1 327 ? 0.292 0.937 -18.621 1.00 95.19 327 ILE A C 1
ATOM 2710 O O . ILE A 1 327 ? 1.409 0.820 -19.122 1.00 95.19 327 ILE A O 1
ATOM 2714 N N . TYR A 1 328 ? -0.714 1.541 -19.248 1.00 95.44 328 TYR A N 1
ATOM 2715 C CA . TYR A 1 328 ? -0.544 2.293 -20.486 1.00 95.44 328 TYR A CA 1
ATOM 2716 C C . TYR A 1 328 ? -0.383 3.779 -20.183 1.00 95.44 328 TYR A C 1
ATOM 2718 O O . TYR A 1 328 ? -1.237 4.391 -19.542 1.00 95.44 328 TYR A O 1
ATOM 2726 N N . CYS A 1 329 ? 0.722 4.347 -20.660 1.00 92.44 329 CYS A N 1
ATOM 2727 C CA . CYS A 1 329 ? 1.028 5.763 -20.548 1.00 92.44 329 CYS A CA 1
ATOM 2728 C C . CYS A 1 329 ? 0.900 6.415 -21.921 1.00 92.44 329 CYS A C 1
ATOM 2730 O O . CYS A 1 329 ? 1.739 6.189 -22.795 1.00 92.44 329 CYS A O 1
ATOM 2732 N N . GLU A 1 330 ? -0.109 7.263 -22.093 1.00 90.31 330 GLU A N 1
ATOM 2733 C CA . GLU A 1 330 ? -0.251 8.055 -23.316 1.00 90.31 330 GLU A CA 1
ATOM 2734 C C . GLU A 1 330 ? 0.803 9.174 -23.381 1.00 90.31 330 GLU A C 1
ATOM 2736 O O . GLU A 1 330 ? 1.342 9.472 -24.446 1.00 90.31 330 GLU A O 1
ATOM 2741 N N . ASN A 1 331 ? 1.185 9.741 -22.229 1.00 86.44 331 ASN A N 1
ATOM 2742 C CA . ASN A 1 331 ? 2.261 10.727 -22.142 1.00 86.44 331 ASN A CA 1
ATOM 2743 C C . ASN A 1 331 ? 3.661 10.063 -22.225 1.00 86.44 331 ASN A C 1
ATOM 2745 O O . ASN A 1 331 ? 4.014 9.262 -21.347 1.00 86.44 331 ASN A O 1
ATOM 2749 N N . PRO A 1 332 ? 4.521 10.433 -23.200 1.00 85.12 332 PRO A N 1
ATOM 2750 C CA . PRO A 1 332 ? 5.850 9.831 -23.356 1.00 85.12 332 PRO A CA 1
ATOM 2751 C C . PRO A 1 332 ? 6.803 10.066 -22.177 1.00 85.12 332 PRO A C 1
ATOM 2753 O O . PRO A 1 332 ? 7.649 9.219 -21.882 1.00 85.12 332 PRO A O 1
ATOM 2756 N N . THR A 1 333 ? 6.697 11.205 -21.490 1.00 82.56 333 THR A N 1
ATOM 2757 C CA . THR A 1 333 ? 7.550 11.523 -20.335 1.00 82.56 333 THR A CA 1
ATOM 2758 C C . THR A 1 333 ? 7.190 10.625 -19.155 1.00 82.56 333 THR A C 1
ATOM 2760 O O . THR A 1 333 ? 8.079 10.044 -18.528 1.00 82.56 333 THR A O 1
ATOM 2763 N N . THR A 1 334 ? 5.891 10.434 -18.914 1.00 82.69 334 THR A N 1
ATOM 2764 C CA . THR A 1 334 ? 5.360 9.514 -17.899 1.00 82.69 334 THR A CA 1
ATOM 2765 C C . THR A 1 334 ? 5.773 8.070 -18.186 1.00 82.69 334 THR A C 1
ATOM 2767 O O . THR A 1 334 ? 6.272 7.378 -17.295 1.00 82.69 334 THR A O 1
ATOM 2770 N N . TYR A 1 335 ? 5.681 7.636 -19.449 1.00 87.94 335 TYR A N 1
ATOM 2771 C CA . TYR A 1 335 ? 6.203 6.339 -19.888 1.00 87.94 335 TYR A CA 1
ATOM 2772 C C . TYR A 1 335 ? 7.695 6.174 -19.563 1.00 87.94 335 TYR A C 1
ATOM 2774 O O . TYR A 1 335 ? 8.086 5.210 -18.903 1.00 87.94 335 TYR A O 1
ATOM 2782 N N . ASN A 1 336 ? 8.533 7.126 -19.990 1.00 80.38 336 ASN A N 1
ATOM 2783 C CA . ASN A 1 336 ? 9.985 7.069 -19.804 1.00 80.38 336 ASN A CA 1
ATOM 2784 C C . ASN A 1 336 ? 10.389 7.024 -18.323 1.00 80.38 336 ASN A C 1
ATOM 2786 O O . ASN A 1 336 ? 11.355 6.346 -17.954 1.00 80.38 336 ASN A O 1
ATOM 2790 N N . TYR A 1 337 ? 9.642 7.722 -17.471 1.00 82.50 337 TYR A N 1
ATOM 2791 C CA . TYR A 1 337 ? 9.830 7.691 -16.028 1.00 82.50 337 TYR A CA 1
ATOM 2792 C C . TYR A 1 337 ? 9.524 6.301 -15.446 1.00 82.50 337 TYR A C 1
ATOM 2794 O O . TYR A 1 337 ? 10.404 5.685 -14.832 1.00 82.50 337 TYR A O 1
ATOM 2802 N N . LEU A 1 338 ? 8.328 5.760 -15.702 1.00 84.94 338 LEU A N 1
ATOM 2803 C CA . LEU A 1 338 ? 7.909 4.468 -15.151 1.00 84.94 338 LEU A CA 1
ATOM 2804 C C . LEU A 1 338 ? 8.739 3.302 -15.704 1.00 84.94 338 LEU A C 1
ATOM 2806 O O . LEU A 1 338 ? 9.174 2.444 -14.935 1.00 84.94 338 LEU A O 1
ATOM 2810 N N . ILE A 1 339 ? 9.062 3.289 -17.005 1.00 85.81 339 ILE A N 1
ATOM 2811 C CA . ILE A 1 339 ? 9.863 2.210 -17.604 1.00 85.81 339 ILE A CA 1
ATOM 2812 C C . ILE A 1 339 ? 11.292 2.178 -17.046 1.00 85.81 339 ILE A C 1
ATOM 2814 O O . ILE A 1 339 ? 11.865 1.102 -16.865 1.00 85.81 339 ILE A O 1
ATOM 2818 N N . LYS A 1 340 ? 11.888 3.336 -16.727 1.00 81.75 340 LYS A N 1
ATOM 2819 C CA . LYS A 1 340 ? 13.218 3.407 -16.103 1.00 81.75 340 LYS A CA 1
ATOM 2820 C C . LYS A 1 340 ? 13.213 2.759 -14.719 1.00 81.75 340 LYS A C 1
ATOM 2822 O O . LYS A 1 340 ? 14.156 2.039 -14.387 1.00 81.75 340 LYS A O 1
ATOM 2827 N N . ARG A 1 341 ? 12.169 3.002 -13.923 1.00 83.38 341 ARG A N 1
ATOM 2828 C CA . ARG A 1 341 ? 12.003 2.407 -12.588 1.00 83.38 341 ARG A CA 1
ATOM 2829 C C . ARG A 1 341 ? 11.691 0.916 -12.689 1.00 83.38 341 ARG A C 1
ATOM 2831 O O . ARG A 1 341 ? 12.363 0.124 -12.035 1.00 83.38 341 ARG A O 1
ATOM 2838 N N . ASN A 1 342 ? 10.805 0.520 -13.602 1.00 85.19 342 ASN A N 1
ATOM 2839 C CA . ASN A 1 342 ? 10.490 -0.887 -13.846 1.00 85.19 342 ASN A CA 1
ATOM 2840 C C . ASN A 1 342 ? 11.722 -1.703 -14.284 1.00 85.19 342 ASN A C 1
ATOM 2842 O O . ASN A 1 342 ? 11.981 -2.787 -13.770 1.00 85.19 342 ASN A O 1
ATOM 2846 N N . LYS A 1 343 ? 12.582 -1.149 -15.153 1.00 80.38 343 LYS A N 1
ATOM 2847 C CA . LYS A 1 343 ? 13.856 -1.791 -15.531 1.00 80.38 343 LYS A CA 1
ATOM 2848 C C . LYS A 1 343 ? 14.768 -2.074 -14.332 1.00 80.38 343 LYS A C 1
ATOM 2850 O O . LYS A 1 343 ? 15.498 -3.063 -14.360 1.00 80.38 343 LYS A O 1
ATOM 2855 N N . ARG A 1 344 ? 14.749 -1.228 -13.294 1.00 75.88 344 ARG A N 1
ATOM 2856 C CA . ARG A 1 344 ? 15.508 -1.461 -12.053 1.00 75.88 344 ARG A CA 1
ATOM 2857 C C . ARG A 1 344 ? 14.901 -2.600 -11.236 1.00 75.88 344 ARG A C 1
ATOM 2859 O O . ARG A 1 344 ? 15.652 -3.477 -10.826 1.00 75.88 344 ARG A O 1
ATOM 2866 N N . ILE A 1 345 ? 13.571 -2.635 -11.112 1.00 76.75 345 ILE A N 1
ATOM 2867 C CA . ILE A 1 345 ? 12.840 -3.742 -10.473 1.00 76.75 345 ILE A CA 1
ATOM 2868 C C . ILE A 1 345 ? 13.219 -5.077 -11.134 1.00 76.75 345 ILE A C 1
ATOM 2870 O O . ILE A 1 345 ? 13.725 -5.980 -10.470 1.00 76.75 345 ILE A O 1
ATOM 2874 N N . ILE A 1 346 ? 13.092 -5.167 -12.464 1.00 73.62 346 ILE A N 1
ATOM 2875 C CA . ILE A 1 346 ? 13.372 -6.392 -13.236 1.00 73.62 346 ILE A CA 1
ATOM 2876 C C . ILE A 1 346 ? 14.839 -6.825 -13.122 1.00 73.62 346 ILE A C 1
ATOM 2878 O O . ILE A 1 346 ? 15.130 -8.008 -12.936 1.00 73.62 346 ILE A O 1
ATOM 2882 N N . LYS A 1 347 ? 15.786 -5.885 -13.253 1.00 68.06 347 LYS A N 1
ATOM 2883 C CA . LYS A 1 347 ? 17.225 -6.183 -13.155 1.00 68.06 347 LYS A CA 1
ATOM 2884 C C . LYS A 1 347 ? 17.567 -6.848 -11.820 1.00 68.06 347 LYS A C 1
ATOM 2886 O O . LYS A 1 347 ? 18.389 -7.761 -11.785 1.00 68.06 347 LYS A O 1
ATOM 2891 N N . ASN A 1 348 ? 16.918 -6.404 -10.756 1.00 63.59 348 ASN A N 1
ATOM 2892 C CA . ASN A 1 348 ? 17.199 -6.841 -9.403 1.00 63.59 348 ASN A CA 1
ATOM 2893 C C . ASN A 1 348 ? 16.469 -8.145 -9.054 1.00 63.59 348 ASN A C 1
ATOM 2895 O O . ASN A 1 348 ? 17.078 -9.024 -8.448 1.00 63.59 348 ASN A O 1
ATOM 2899 N N . ALA A 1 349 ? 15.240 -8.346 -9.542 1.00 62.91 349 ALA A N 1
ATOM 2900 C CA . ALA A 1 349 ? 14.554 -9.638 -9.457 1.00 62.91 349 ALA A CA 1
ATOM 2901 C C . ALA A 1 349 ? 15.383 -10.767 -10.101 1.00 62.91 349 ALA A C 1
ATOM 2903 O O . ALA A 1 349 ? 15.546 -11.839 -9.518 1.00 62.91 349 ALA A O 1
ATOM 2904 N N . ARG A 1 350 ? 16.014 -10.498 -11.255 1.00 61.84 350 ARG A N 1
ATOM 2905 C CA . ARG A 1 350 ? 16.917 -11.457 -11.917 1.00 61.84 350 ARG A CA 1
ATOM 2906 C C . ARG A 1 350 ? 18.138 -11.815 -11.067 1.00 61.84 350 ARG A C 1
ATOM 2908 O O . ARG A 1 350 ? 18.482 -12.989 -11.004 1.00 61.84 350 ARG A O 1
ATOM 2915 N N . ALA A 1 351 ? 18.755 -10.846 -10.391 1.00 59.56 351 ALA A N 1
ATOM 2916 C CA . ALA A 1 351 ? 19.897 -11.101 -9.508 1.00 59.56 351 ALA A CA 1
ATOM 2917 C C . ALA A 1 351 ? 19.526 -11.974 -8.292 1.00 59.56 351 ALA A C 1
ATOM 2919 O O . ALA A 1 351 ? 20.325 -12.794 -7.860 1.00 59.56 351 ALA A O 1
ATOM 2920 N N . VAL A 1 352 ? 18.304 -11.838 -7.764 1.00 59.06 352 VAL A N 1
ATOM 2921 C CA . VAL A 1 352 ? 17.814 -12.684 -6.660 1.00 59.06 352 VAL A CA 1
ATOM 2922 C C . VAL A 1 352 ? 17.390 -14.072 -7.154 1.00 59.06 352 VAL A C 1
ATOM 2924 O O . VAL A 1 352 ? 17.534 -15.060 -6.438 1.00 59.06 352 VAL A O 1
ATOM 2927 N N . SER A 1 353 ? 16.887 -14.182 -8.387 1.00 59.25 353 SER A N 1
ATOM 2928 C CA . SER A 1 353 ? 16.429 -15.458 -8.953 1.00 59.25 353 SER A CA 1
ATOM 2929 C C . SER A 1 353 ? 17.537 -16.509 -9.110 1.00 59.25 353 SER A C 1
ATOM 2931 O O . SER A 1 353 ? 17.233 -17.699 -9.070 1.00 59.25 353 SER A O 1
ATOM 2933 N N . THR A 1 354 ? 18.798 -16.083 -9.242 1.00 64.00 354 THR A N 1
ATOM 2934 C CA . THR A 1 354 ? 19.965 -16.968 -9.398 1.00 64.00 354 THR A CA 1
ATOM 2935 C C . THR A 1 354 ? 20.522 -17.495 -8.074 1.00 64.00 354 THR A C 1
ATOM 2937 O O . THR A 1 354 ? 21.381 -18.370 -8.090 1.00 64.00 354 THR A O 1
ATOM 2940 N N . LEU A 1 355 ? 20.042 -16.991 -6.932 1.00 65.81 355 LEU A N 1
ATOM 2941 C CA . LEU A 1 355 ? 20.433 -17.471 -5.606 1.00 65.81 355 LEU A CA 1
ATOM 2942 C C . LEU A 1 355 ? 19.719 -18.788 -5.259 1.00 65.81 355 LEU A C 1
ATOM 2944 O O . LEU A 1 355 ? 18.591 -19.031 -5.694 1.00 65.81 355 LEU A O 1
ATOM 2948 N N . SER A 1 356 ? 20.338 -19.626 -4.425 1.00 75.75 356 SER A N 1
ATOM 2949 C CA . SER A 1 356 ? 19.643 -20.770 -3.812 1.00 75.75 356 SER A CA 1
ATOM 2950 C C . SER A 1 356 ? 18.511 -20.298 -2.880 1.00 75.75 356 SER A C 1
ATOM 2952 O O . SER A 1 356 ? 18.531 -19.164 -2.410 1.00 75.75 356 SER A O 1
ATOM 2954 N N . GLU A 1 357 ? 17.520 -21.141 -2.564 1.00 72.12 357 GLU A N 1
ATOM 2955 C CA . GLU A 1 357 ? 16.413 -20.763 -1.654 1.00 72.12 357 GLU A CA 1
ATOM 2956 C C . GLU A 1 357 ? 16.894 -20.294 -0.268 1.00 72.12 357 GLU A C 1
ATOM 2958 O O . GLU A 1 357 ? 16.352 -19.351 0.311 1.00 72.12 357 GLU A O 1
ATOM 2963 N N . GLU A 1 358 ? 17.963 -20.903 0.246 1.00 76.31 358 GLU A N 1
ATOM 2964 C CA . GLU A 1 358 ? 18.590 -20.501 1.506 1.00 76.31 358 GLU A CA 1
ATOM 2965 C C . GLU A 1 358 ? 19.252 -19.115 1.396 1.00 76.31 358 GLU A C 1
ATOM 2967 O O . GLU A 1 358 ? 19.086 -18.264 2.272 1.00 76.31 358 GLU A O 1
ATOM 2972 N N . GLU A 1 359 ? 19.920 -18.834 0.275 1.00 78.00 359 GLU A N 1
ATOM 2973 C CA . GLU A 1 359 ? 20.547 -17.535 0.009 1.00 78.00 359 GLU A CA 1
ATOM 2974 C C . GLU A 1 359 ? 19.521 -16.440 -0.317 1.00 78.00 359 GLU A C 1
ATOM 2976 O O . GLU A 1 359 ? 19.710 -15.287 0.075 1.00 78.00 359 GLU A O 1
ATOM 2981 N N . LYS A 1 360 ? 18.389 -16.781 -0.949 1.00 68.56 360 LYS A N 1
ATOM 2982 C CA . LYS A 1 360 ? 17.246 -15.868 -1.121 1.00 68.56 360 LYS A CA 1
ATOM 2983 C C . LYS A 1 360 ? 16.694 -15.435 0.231 1.00 68.56 360 LYS A C 1
ATOM 2985 O O . LYS A 1 360 ? 16.495 -14.241 0.451 1.00 68.56 360 LYS A O 1
ATOM 2990 N N . LYS A 1 361 ? 16.500 -16.386 1.152 1.00 72.56 361 LYS A N 1
ATOM 2991 C CA . LYS A 1 361 ? 16.055 -16.097 2.522 1.00 72.56 361 LYS A CA 1
ATOM 2992 C C . LYS A 1 361 ? 17.051 -15.191 3.249 1.00 72.56 361 LYS A C 1
ATOM 2994 O O . LYS A 1 361 ? 16.638 -14.227 3.884 1.00 72.56 361 LYS A O 1
ATOM 2999 N N . LYS A 1 362 ? 18.352 -15.454 3.107 1.00 74.62 362 LYS A N 1
ATOM 3000 C CA . LYS A 1 362 ? 19.426 -14.635 3.695 1.00 74.62 362 LYS A CA 1
ATOM 3001 C C . LYS A 1 362 ? 19.485 -13.221 3.107 1.00 74.62 362 LYS A C 1
ATOM 3003 O O . LYS A 1 362 ? 19.692 -12.258 3.839 1.00 74.62 362 LYS A O 1
ATOM 3008 N N . SER A 1 363 ? 19.279 -13.083 1.797 1.00 74.75 363 SER A N 1
ATOM 3009 C CA . SER A 1 363 ? 19.162 -11.784 1.126 1.00 74.75 363 SER A CA 1
ATOM 3010 C C . SER A 1 363 ? 17.972 -10.986 1.659 1.00 74.75 363 SER A C 1
ATOM 3012 O O . SER A 1 363 ? 18.109 -9.790 1.905 1.00 74.75 363 SER A O 1
ATOM 3014 N N . LEU A 1 364 ? 16.817 -11.636 1.832 1.00 68.06 364 LEU A N 1
ATOM 3015 C CA . LEU A 1 364 ? 15.603 -10.994 2.335 1.00 68.06 364 LEU A CA 1
ATOM 3016 C C . LEU A 1 364 ? 15.765 -10.547 3.796 1.00 68.06 364 LEU A C 1
ATOM 3018 O O . LEU A 1 364 ? 15.492 -9.393 4.099 1.00 68.06 364 LEU A O 1
ATOM 3022 N N . ASP A 1 365 ? 16.322 -11.403 4.660 1.00 73.19 365 ASP A N 1
ATOM 3023 C CA . ASP A 1 365 ? 16.613 -11.065 6.064 1.00 73.19 365 ASP A CA 1
ATOM 3024 C C . ASP A 1 365 ? 17.530 -9.834 6.179 1.00 73.19 365 ASP A C 1
ATOM 3026 O O . ASP A 1 365 ? 17.275 -8.915 6.955 1.00 73.19 365 ASP A O 1
ATOM 3030 N N . LEU A 1 366 ? 18.567 -9.747 5.338 1.00 77.62 366 LEU A N 1
ATOM 3031 C CA . LEU A 1 366 ? 19.445 -8.574 5.298 1.00 77.62 366 LEU A CA 1
ATOM 3032 C C . LEU A 1 366 ? 18.721 -7.297 4.851 1.00 77.62 366 LEU A C 1
ATOM 3034 O O . LEU A 1 366 ? 19.031 -6.216 5.353 1.00 77.62 366 LEU A O 1
ATOM 3038 N N . GLN A 1 367 ? 17.777 -7.400 3.916 1.00 68.69 367 GLN A N 1
ATOM 3039 C CA . GLN A 1 367 ? 16.975 -6.259 3.465 1.00 68.69 367 GLN A CA 1
ATOM 3040 C C . GLN A 1 367 ? 16.015 -5.774 4.543 1.00 68.69 367 GLN A C 1
ATOM 3042 O O . GLN A 1 367 ? 15.902 -4.562 4.759 1.00 68.69 367 GLN A O 1
ATOM 3047 N N . ASP A 1 368 ? 15.360 -6.707 5.229 1.00 68.19 368 ASP A N 1
ATOM 3048 C CA . ASP A 1 368 ? 14.460 -6.406 6.335 1.00 68.19 368 ASP A CA 1
ATOM 3049 C C . ASP A 1 368 ? 15.235 -5.708 7.453 1.00 68.19 368 ASP A C 1
ATOM 3051 O O . ASP A 1 368 ? 14.830 -4.632 7.884 1.00 68.19 368 ASP A O 1
ATOM 3055 N N . LYS A 1 369 ? 16.430 -6.200 7.808 1.00 72.75 369 LYS A N 1
ATOM 3056 C CA . LYS A 1 369 ? 17.300 -5.552 8.804 1.00 72.75 369 LYS A CA 1
ATOM 3057 C C . LYS A 1 369 ? 17.783 -4.166 8.384 1.00 72.75 369 LYS A C 1
ATOM 3059 O O . LYS A 1 369 ? 17.773 -3.246 9.194 1.00 72.75 369 LYS A O 1
ATOM 3064 N N . ILE A 1 370 ? 18.184 -3.970 7.125 1.00 74.06 370 ILE A N 1
ATOM 3065 C CA . ILE A 1 370 ? 18.558 -2.637 6.607 1.00 74.06 370 ILE A CA 1
ATOM 3066 C C . ILE A 1 370 ? 17.387 -1.656 6.730 1.00 74.06 370 ILE A C 1
ATOM 3068 O O . ILE A 1 370 ? 17.595 -0.491 7.073 1.00 74.06 370 ILE A O 1
ATOM 3072 N N . THR A 1 371 ? 16.170 -2.135 6.471 1.00 63.59 371 THR A N 1
ATOM 3073 C CA . THR A 1 371 ? 14.941 -1.338 6.531 1.00 63.59 371 THR A CA 1
ATOM 3074 C C . THR A 1 371 ? 14.541 -1.033 7.970 1.00 63.59 371 THR A C 1
ATOM 3076 O O . THR A 1 371 ? 14.339 0.132 8.301 1.00 63.59 371 THR A O 1
ATOM 3079 N N . GLU A 1 372 ? 14.492 -2.050 8.831 1.00 66.94 372 GLU A N 1
ATOM 3080 C CA . GLU A 1 372 ? 14.207 -1.939 10.265 1.00 66.94 372 GLU A CA 1
ATOM 3081 C C . GLU A 1 372 ? 15.172 -0.956 10.936 1.00 66.94 372 GLU A C 1
ATOM 3083 O O . GLU A 1 372 ? 14.755 -0.062 11.669 1.00 66.94 372 GLU A O 1
ATOM 3088 N N . LYS A 1 373 ? 16.469 -1.068 10.626 1.00 66.38 373 LYS A N 1
ATOM 3089 C CA . LYS A 1 373 ? 17.513 -0.175 11.140 1.00 66.38 373 LYS A CA 1
ATOM 3090 C C . LYS A 1 373 ? 17.626 1.136 10.359 1.00 66.38 373 LYS A C 1
ATOM 3092 O O . LYS A 1 373 ? 18.569 1.876 10.593 1.00 66.38 373 LYS A O 1
ATOM 3097 N N . GLY A 1 374 ? 16.745 1.449 9.406 1.00 59.78 374 GLY A N 1
ATOM 3098 C CA . GLY A 1 374 ? 16.764 2.723 8.672 1.00 59.78 374 GLY A CA 1
ATOM 3099 C C . GLY A 1 374 ? 18.106 3.067 8.000 1.00 59.78 374 GLY A C 1
ATOM 3100 O O . GLY A 1 374 ? 18.465 4.245 7.891 1.00 59.78 374 GLY A O 1
ATOM 3101 N N . ILE A 1 375 ? 18.881 2.065 7.568 1.00 69.56 375 ILE A N 1
ATOM 3102 C CA . ILE A 1 375 ? 20.214 2.267 6.990 1.00 69.56 375 ILE A CA 1
ATOM 3103 C C . ILE A 1 375 ? 20.052 2.833 5.581 1.00 69.56 375 ILE A C 1
ATOM 3105 O O . ILE A 1 375 ? 19.660 2.154 4.636 1.00 69.56 375 ILE A O 1
ATOM 3109 N N . THR A 1 376 ? 20.386 4.109 5.423 1.00 61.69 376 THR A N 1
ATOM 3110 C CA . THR A 1 376 ? 20.135 4.851 4.179 1.00 61.69 376 THR A CA 1
ATOM 3111 C C . THR A 1 376 ? 21.343 4.966 3.256 1.00 61.69 376 THR A C 1
ATOM 3113 O O . THR A 1 376 ? 21.173 5.382 2.104 1.00 61.69 376 THR A O 1
ATOM 3116 N N . ARG A 1 377 ? 22.542 4.674 3.771 1.00 71.75 377 ARG A N 1
ATOM 3117 C CA . ARG A 1 377 ? 23.838 4.796 3.090 1.00 71.75 377 ARG A CA 1
ATOM 3118 C C . ARG A 1 377 ? 24.921 4.060 3.871 1.00 71.75 377 ARG A C 1
ATOM 3120 O O . ARG A 1 377 ? 24.901 4.055 5.099 1.00 71.75 377 ARG A O 1
ATOM 3127 N N . LEU A 1 378 ? 25.893 3.514 3.152 1.00 81.06 378 LEU A N 1
ATOM 3128 C CA . LEU A 1 378 ? 27.173 3.078 3.704 1.00 81.06 378 LEU A CA 1
ATOM 3129 C C . LEU A 1 378 ? 28.233 4.135 3.392 1.00 81.06 378 LEU A C 1
ATOM 3131 O O . LEU A 1 378 ? 28.104 4.886 2.427 1.00 81.06 378 LEU A O 1
ATOM 3135 N N . ILE A 1 379 ? 29.273 4.224 4.215 1.00 75.69 379 ILE A N 1
ATOM 3136 C CA . ILE A 1 379 ? 30.312 5.245 4.062 1.00 75.69 379 ILE A CA 1
ATOM 3137 C C . ILE A 1 379 ? 31.654 4.551 3.870 1.00 75.69 379 ILE A C 1
ATOM 3139 O O . ILE A 1 379 ? 32.089 3.779 4.722 1.00 75.69 379 ILE A O 1
ATOM 3143 N N . HIS A 1 380 ? 32.324 4.854 2.760 1.00 83.19 380 HIS A N 1
ATOM 3144 C CA . HIS A 1 380 ? 33.718 4.496 2.538 1.00 83.19 380 HIS A CA 1
ATOM 3145 C C . HIS A 1 380 ? 34.590 5.751 2.617 1.00 83.19 380 HIS A C 1
ATOM 3147 O O . HIS A 1 380 ? 34.361 6.727 1.907 1.00 83.19 380 HIS A O 1
ATOM 3153 N N . PHE A 1 381 ? 35.599 5.727 3.483 1.00 74.19 381 PHE A N 1
ATOM 3154 C CA . PHE A 1 381 ? 36.534 6.832 3.671 1.00 74.19 381 PHE A CA 1
ATOM 3155 C C . PHE A 1 381 ? 37.862 6.538 2.970 1.00 74.19 381 PHE A C 1
ATOM 3157 O O . PHE A 1 381 ? 38.457 5.481 3.183 1.00 74.19 381 PHE A O 1
ATOM 3164 N N . THR A 1 382 ? 38.356 7.481 2.164 1.00 73.62 382 THR A N 1
ATOM 3165 C CA . THR A 1 382 ? 39.611 7.306 1.418 1.00 73.62 382 THR A CA 1
ATOM 3166 C C . THR A 1 382 ? 40.298 8.641 1.117 1.00 73.62 382 THR A C 1
ATOM 3168 O O . THR A 1 382 ? 39.728 9.714 1.300 1.00 73.62 382 THR A O 1
ATOM 3171 N N . SER A 1 383 ? 41.554 8.596 0.663 1.00 72.81 383 SER A N 1
ATOM 3172 C CA . SER A 1 383 ? 42.244 9.796 0.170 1.00 72.81 383 SER A CA 1
ATOM 3173 C C . SER A 1 383 ? 41.704 10.194 -1.201 1.00 72.81 383 SER A C 1
ATOM 3175 O O . SER A 1 383 ? 41.489 9.331 -2.051 1.00 72.81 383 SER A O 1
ATOM 3177 N N . ARG A 1 384 ? 41.585 11.501 -1.460 1.00 78.69 384 ARG A N 1
ATOM 3178 C CA . ARG A 1 384 ? 41.118 12.042 -2.744 1.00 78.69 384 ARG A CA 1
ATOM 3179 C C . ARG A 1 384 ? 41.913 11.531 -3.946 1.00 78.69 384 ARG A C 1
ATOM 3181 O O . ARG A 1 384 ? 41.344 11.265 -4.996 1.00 78.69 384 ARG A O 1
ATOM 3188 N N . LYS A 1 385 ? 43.218 11.290 -3.779 1.00 78.50 385 LYS A N 1
ATOM 3189 C CA . LYS A 1 385 ? 44.086 10.727 -4.833 1.00 78.50 385 LYS A CA 1
ATOM 3190 C C . LYS A 1 385 ? 43.665 9.325 -5.289 1.00 78.50 385 LYS A C 1
ATOM 3192 O O . LYS A 1 385 ? 43.986 8.931 -6.402 1.00 78.50 385 LYS A O 1
ATOM 3197 N N . ASN A 1 386 ? 42.943 8.579 -4.453 1.00 75.12 386 ASN A N 1
ATOM 3198 C CA . ASN A 1 386 ? 42.434 7.255 -4.808 1.00 75.12 386 ASN A CA 1
ATOM 3199 C C . ASN A 1 386 ? 41.148 7.331 -5.641 1.00 75.12 386 ASN A C 1
ATOM 3201 O O . ASN A 1 386 ? 40.744 6.318 -6.209 1.00 75.12 386 ASN A O 1
ATOM 3205 N N . LEU A 1 387 ? 40.505 8.502 -5.719 1.00 78.75 387 LEU A N 1
ATOM 3206 C CA . LEU A 1 387 ? 39.184 8.652 -6.318 1.00 78.75 387 LEU A CA 1
ATOM 3207 C C . LEU A 1 387 ? 39.179 8.299 -7.804 1.00 78.75 387 LEU A C 1
ATOM 3209 O O . LEU A 1 387 ? 38.308 7.560 -8.246 1.00 78.75 387 LEU A O 1
ATOM 3213 N N . GLU A 1 388 ? 40.176 8.759 -8.559 1.00 73.38 388 GLU A N 1
ATOM 3214 C CA . GLU A 1 388 ? 40.285 8.467 -9.993 1.00 73.38 388 GLU A CA 1
ATOM 3215 C C . GLU A 1 388 ? 40.375 6.955 -10.252 1.00 73.38 388 GLU A C 1
ATOM 3217 O O . GLU A 1 388 ? 39.670 6.411 -11.103 1.00 73.38 388 GLU A O 1
ATOM 3222 N N . SER A 1 389 ? 41.182 6.248 -9.454 1.00 70.12 389 SER A N 1
ATOM 3223 C CA . SER A 1 389 ? 41.289 4.791 -9.542 1.00 70.12 389 SER A CA 1
ATOM 3224 C C . SER A 1 389 ? 39.997 4.095 -9.116 1.00 70.12 389 SER A C 1
ATOM 3226 O O . SER A 1 389 ? 39.584 3.148 -9.775 1.00 70.12 389 SER A O 1
ATOM 3228 N N . ILE A 1 390 ? 39.323 4.570 -8.064 1.00 76.12 390 ILE A N 1
ATOM 3229 C CA . ILE A 1 390 ? 38.052 3.999 -7.589 1.00 76.12 390 ILE A CA 1
ATOM 3230 C C . ILE A 1 390 ? 36.936 4.190 -8.620 1.00 76.12 390 ILE A C 1
ATOM 3232 O O . ILE A 1 390 ? 36.170 3.265 -8.870 1.00 76.12 390 ILE A O 1
ATOM 3236 N N . LEU A 1 391 ? 36.854 5.353 -9.264 1.00 72.25 391 LEU A N 1
ATOM 3237 C CA . LEU A 1 391 ? 35.867 5.608 -10.313 1.00 72.25 391 LEU A CA 1
ATOM 3238 C C . LEU A 1 391 ? 36.118 4.734 -11.546 1.00 72.25 391 LEU A C 1
ATOM 3240 O O . LEU A 1 391 ? 35.175 4.222 -12.145 1.00 72.25 391 LEU A O 1
ATOM 3244 N N . LYS A 1 392 ? 37.389 4.516 -11.899 1.00 66.75 392 LYS A N 1
ATOM 3245 C CA . LYS A 1 392 ? 37.777 3.685 -13.044 1.00 66.75 392 LYS A CA 1
ATOM 3246 C C . LYS A 1 392 ? 37.640 2.185 -12.769 1.00 66.75 392 LYS A C 1
ATOM 3248 O O . LYS A 1 392 ? 37.199 1.428 -13.629 1.00 66.75 392 LYS A O 1
ATOM 3253 N N . ASN A 1 393 ? 38.033 1.748 -11.576 1.00 61.44 393 ASN A N 1
ATOM 3254 C CA . ASN A 1 393 ? 38.267 0.343 -11.250 1.00 61.44 393 ASN A CA 1
ATOM 3255 C C . ASN A 1 393 ? 37.351 -0.185 -10.134 1.00 61.44 393 ASN A C 1
ATOM 3257 O O . ASN A 1 393 ? 37.423 -1.366 -9.809 1.00 61.44 393 ASN A O 1
ATOM 3261 N N . GLY A 1 394 ? 36.432 0.611 -9.591 1.00 60.94 394 GLY A N 1
ATOM 3262 C CA . GLY A 1 394 ? 35.601 0.244 -8.437 1.00 60.94 394 GLY A CA 1
ATOM 3263 C C . GLY A 1 394 ? 36.363 0.258 -7.108 1.00 60.94 394 GLY A C 1
ATOM 3264 O O . GLY A 1 394 ? 37.573 0.480 -7.059 1.00 60.94 394 GLY A O 1
ATOM 3265 N N . ILE A 1 395 ? 35.653 -0.004 -6.008 1.00 71.81 395 ILE A N 1
ATOM 3266 C CA . ILE A 1 395 ? 36.277 -0.176 -4.690 1.00 71.81 395 ILE A CA 1
ATOM 3267 C C . ILE A 1 395 ? 36.723 -1.633 -4.594 1.00 71.81 395 ILE A C 1
ATOM 3269 O O . ILE A 1 395 ? 35.907 -2.553 -4.511 1.00 71.81 395 ILE A O 1
ATOM 3273 N N . MET A 1 396 ? 38.031 -1.857 -4.672 1.00 55.59 396 MET A N 1
ATOM 3274 C CA . MET A 1 396 ? 38.600 -3.199 -4.581 1.00 55.59 396 MET A CA 1
ATOM 3275 C C . MET A 1 396 ? 38.426 -3.755 -3.159 1.00 55.59 396 MET A C 1
ATOM 3277 O O . MET A 1 396 ? 38.701 -3.062 -2.180 1.00 55.59 396 MET A O 1
ATOM 3281 N N . SER A 1 397 ? 37.965 -5.005 -3.042 1.00 45.19 397 SER A N 1
ATOM 3282 C CA . SER A 1 397 ? 37.905 -5.719 -1.760 1.00 45.19 397 SER A CA 1
ATOM 3283 C C . SER A 1 397 ? 39.288 -5.969 -1.171 1.00 45.19 397 SER A C 1
ATOM 3285 O O . SER A 1 397 ? 40.280 -5.964 -1.896 1.00 45.19 397 SER A O 1
ATOM 3287 N N . ILE A 1 398 ? 39.326 -6.259 0.138 1.00 39.47 398 ILE A N 1
ATOM 3288 C CA . ILE A 1 398 ? 40.514 -6.578 0.954 1.00 39.47 398 ILE A CA 1
ATOM 3289 C C . ILE A 1 398 ? 41.190 -7.886 0.497 1.00 39.47 398 ILE A C 1
ATOM 3291 O O . ILE A 1 398 ? 41.227 -8.888 1.203 1.00 39.47 398 ILE A O 1
ATOM 3295 N N . THR A 1 399 ? 41.759 -7.882 -0.699 1.00 35.44 399 THR A N 1
ATOM 3296 C CA . THR A 1 399 ? 42.841 -8.797 -1.063 1.00 35.44 399 THR A CA 1
ATOM 3297 C C . THR A 1 399 ? 44.205 -8.129 -0.930 1.00 35.44 399 THR A C 1
ATOM 3299 O O . THR A 1 399 ? 45.178 -8.847 -0.753 1.00 35.44 399 THR A O 1
ATOM 3302 N N . GLU A 1 400 ? 44.306 -6.796 -0.839 1.00 37.75 400 GLU A N 1
ATOM 3303 C CA . GLU A 1 400 ? 45.578 -6.111 -0.556 1.00 37.75 400 GLU A CA 1
ATOM 3304 C C . GLU A 1 400 ? 45.370 -4.778 0.201 1.00 37.75 400 GLU A C 1
ATOM 3306 O O . GLU A 1 400 ? 44.991 -3.787 -0.409 1.00 37.75 400 GLU A O 1
ATOM 3311 N N . MET A 1 401 ? 45.611 -4.755 1.529 1.00 32.53 401 MET A N 1
ATOM 3312 C CA . MET A 1 401 ? 46.187 -3.653 2.356 1.00 32.53 401 MET A CA 1
ATOM 3313 C C . MET A 1 401 ? 45.684 -3.603 3.822 1.00 32.53 401 MET A C 1
ATOM 3315 O O . MET A 1 401 ? 44.572 -3.997 4.153 1.00 32.53 401 MET A O 1
ATOM 3319 N N . LYS A 1 402 ? 46.570 -3.132 4.719 1.00 40.69 402 LYS A N 1
ATOM 3320 C CA . LYS A 1 402 ? 46.555 -3.260 6.193 1.00 40.69 402 LYS A CA 1
ATOM 3321 C C . LYS A 1 402 ? 46.052 -2.001 6.952 1.00 40.69 402 LYS A C 1
ATOM 3323 O O . LYS A 1 402 ? 46.631 -0.933 6.803 1.00 40.69 402 LYS A O 1
ATOM 3328 N N . HIS A 1 403 ? 45.101 -2.228 7.874 1.00 40.59 403 HIS A N 1
ATOM 3329 C CA . HIS A 1 403 ? 44.800 -1.603 9.193 1.00 40.59 403 HIS A CA 1
ATOM 3330 C C . HIS A 1 403 ? 44.364 -0.122 9.377 1.00 40.59 403 HIS A C 1
ATOM 3332 O O . HIS A 1 403 ? 45.132 0.819 9.233 1.00 40.59 403 HIS A O 1
ATOM 3338 N N . ILE A 1 404 ? 43.170 0.044 9.970 1.00 45.53 404 ILE A N 1
ATOM 3339 C CA . ILE A 1 404 ? 42.400 1.275 10.260 1.00 45.53 404 ILE A CA 1
ATOM 3340 C C . ILE A 1 404 ? 42.737 1.993 11.599 1.00 45.53 404 ILE A C 1
ATOM 3342 O O . ILE A 1 404 ? 41.984 2.819 12.102 1.00 45.53 404 ILE A O 1
ATOM 3346 N N . CYS A 1 405 ? 43.940 1.787 12.154 1.00 46.34 405 CYS A N 1
ATOM 3347 C CA . CYS A 1 405 ? 44.549 2.702 13.156 1.00 46.34 405 CYS A CA 1
ATOM 3348 C C . CYS A 1 405 ? 44.874 4.094 12.546 1.00 46.34 405 CYS A C 1
ATOM 3350 O O . CYS A 1 405 ? 45.379 5.010 13.196 1.00 46.34 405 CYS A O 1
ATOM 3352 N N . LEU A 1 406 ? 44.594 4.220 11.255 1.00 45.59 406 LEU A N 1
ATOM 3353 C CA . LEU A 1 406 ? 45.165 5.152 10.327 1.00 45.59 406 LEU A CA 1
ATOM 3354 C C . LEU A 1 406 ? 44.363 6.450 10.215 1.00 45.59 406 LEU A C 1
ATOM 3356 O O . LEU A 1 406 ? 45.008 7.419 9.918 1.00 45.59 406 LEU A O 1
ATOM 3360 N N . LEU A 1 407 ? 43.062 6.574 10.512 1.00 45.06 407 LEU A N 1
ATOM 3361 C CA . LEU A 1 407 ? 42.329 7.849 10.309 1.00 45.06 407 LEU A CA 1
ATOM 3362 C C . LEU A 1 407 ? 42.873 9.025 11.151 1.00 45.06 407 LEU A C 1
ATOM 3364 O O . LEU A 1 407 ? 43.282 10.048 10.602 1.00 45.06 407 LEU A O 1
ATOM 3368 N N . ASN A 1 408 ? 42.952 8.866 12.474 1.00 47.28 408 ASN A N 1
ATOM 3369 C CA . ASN A 1 408 ? 43.440 9.936 13.356 1.00 47.28 408 ASN A CA 1
ATOM 3370 C C . ASN A 1 408 ? 44.966 10.088 13.270 1.00 47.28 408 ASN A C 1
ATOM 3372 O O . ASN A 1 408 ? 45.466 11.207 13.214 1.00 47.28 408 ASN A O 1
ATOM 3376 N N . LYS A 1 409 ? 45.705 8.981 13.095 1.00 46.78 409 LYS A N 1
ATOM 3377 C CA . LYS A 1 409 ? 47.137 9.037 12.769 1.00 46.78 409 LYS A CA 1
ATOM 3378 C C . LYS A 1 409 ? 47.415 9.560 11.358 1.00 46.78 409 LYS A C 1
ATOM 3380 O O . LYS A 1 409 ? 48.503 10.057 11.154 1.00 46.78 409 LYS A O 1
ATOM 3385 N N . PHE A 1 410 ? 46.510 9.466 10.382 1.00 46.59 410 PHE A N 1
ATOM 3386 C CA . PHE A 1 410 ? 46.692 9.972 9.011 1.00 46.59 410 PHE A CA 1
ATOM 3387 C C . PHE A 1 410 ? 46.465 11.469 8.990 1.00 46.59 410 PHE A C 1
ATOM 3389 O O . PHE A 1 410 ? 47.270 12.170 8.394 1.00 46.59 410 PHE A O 1
ATOM 3396 N N . LYS A 1 411 ? 45.416 11.955 9.664 1.00 48.62 411 LYS A N 1
ATOM 3397 C CA . LYS A 1 411 ? 45.216 13.392 9.860 1.00 48.62 411 LYS A CA 1
ATOM 3398 C C . LYS A 1 411 ? 46.368 14.007 10.673 1.00 48.62 411 LYS A C 1
ATOM 3400 O O . LYS A 1 411 ? 46.803 15.099 10.342 1.00 48.62 411 LYS A O 1
ATOM 3405 N N . GLU A 1 412 ? 46.944 13.299 11.654 1.00 54.62 412 GLU A N 1
ATOM 3406 C CA . GLU A 1 412 ? 48.138 13.771 12.386 1.00 54.62 412 GLU A CA 1
ATOM 3407 C C . GLU A 1 412 ? 49.465 13.639 11.607 1.00 54.62 412 GLU A C 1
ATOM 3409 O O . GLU A 1 412 ? 50.284 14.556 11.649 1.00 54.62 412 GLU A O 1
ATOM 3414 N N . LYS A 1 413 ? 49.698 12.519 10.906 1.00 49.06 413 LYS A N 1
ATOM 3415 C CA . LYS A 1 413 ? 50.957 12.173 10.202 1.00 49.06 413 LYS A CA 1
ATOM 3416 C C . LYS A 1 413 ? 51.024 12.705 8.768 1.00 49.06 413 LYS A C 1
ATOM 3418 O O . LYS A 1 413 ? 52.114 12.842 8.226 1.00 49.06 413 LYS A O 1
ATOM 3423 N N . TYR A 1 414 ? 49.880 12.968 8.144 1.00 58.78 414 TYR A N 1
ATOM 3424 C CA . TYR A 1 414 ? 49.742 13.425 6.760 1.00 58.78 414 TYR A CA 1
ATOM 3425 C C . TYR A 1 414 ? 48.680 14.529 6.679 1.00 58.78 414 TYR A C 1
ATOM 3427 O O . TYR A 1 414 ? 47.658 14.380 6.005 1.00 58.78 414 TYR A O 1
ATOM 3435 N N . LYS A 1 415 ? 48.945 15.633 7.386 1.00 61.50 415 LYS A N 1
ATOM 3436 C CA . LYS A 1 415 ? 48.107 16.843 7.406 1.00 61.50 415 LYS A CA 1
ATOM 3437 C C . LYS A 1 415 ? 47.865 17.429 6.010 1.00 61.50 415 LYS A C 1
ATOM 3439 O O . LYS A 1 415 ? 46.821 18.016 5.777 1.00 61.50 415 LYS A O 1
ATOM 3444 N N . ASP A 1 416 ? 48.782 17.184 5.074 1.00 65.06 416 ASP A N 1
ATOM 3445 C CA . ASP A 1 416 ? 48.761 17.750 3.718 1.00 65.06 416 ASP A CA 1
ATOM 3446 C C . ASP A 1 416 ? 47.965 16.905 2.701 1.00 65.06 416 ASP A C 1
ATOM 3448 O O . ASP A 1 416 ? 48.165 17.017 1.490 1.00 65.06 416 ASP A O 1
ATOM 3452 N N . ARG A 1 417 ? 47.121 15.972 3.160 1.00 68.19 417 ARG A N 1
ATOM 3453 C CA . ARG A 1 417 ? 46.312 15.114 2.280 1.00 68.19 417 ARG A CA 1
ATOM 3454 C C . ARG A 1 417 ? 44.840 15.489 2.355 1.00 68.19 417 ARG A C 1
ATOM 3456 O O . ARG A 1 417 ? 44.267 15.526 3.435 1.00 68.19 417 ARG A O 1
ATOM 3463 N N . GLU A 1 418 ? 44.229 15.643 1.186 1.00 74.75 418 GLU A N 1
ATOM 3464 C CA . GLU A 1 418 ? 42.779 15.767 1.036 1.00 74.75 418 GLU A CA 1
ATOM 3465 C C . GLU A 1 418 ? 42.110 14.383 1.111 1.00 74.75 418 GLU A C 1
ATOM 3467 O O . GLU A 1 418 ? 42.598 13.388 0.542 1.00 74.75 418 GLU A O 1
ATOM 3472 N N . TYR A 1 419 ? 40.984 14.321 1.818 1.00 73.69 419 TYR A N 1
ATOM 3473 C CA . TYR A 1 419 ? 40.197 13.110 2.042 1.00 73.69 419 TYR A CA 1
ATOM 3474 C C . TYR A 1 419 ? 38.765 13.310 1.558 1.00 73.69 419 TYR A C 1
ATOM 3476 O O . TYR A 1 419 ? 38.248 14.422 1.583 1.00 73.69 419 TYR A O 1
ATOM 3484 N N . VAL A 1 420 ? 38.123 12.213 1.160 1.00 75.06 420 VAL A N 1
ATOM 3485 C CA . VAL A 1 420 ? 36.733 12.209 0.695 1.00 75.06 420 VAL A CA 1
ATOM 3486 C C . VAL A 1 420 ? 35.929 11.101 1.375 1.00 75.06 420 VAL A C 1
ATOM 3488 O O . VAL A 1 420 ? 36.449 10.019 1.673 1.00 75.06 420 VAL A O 1
ATOM 3491 N N . TYR A 1 421 ? 34.642 11.366 1.584 1.00 75.19 421 TYR A N 1
ATOM 3492 C CA . TYR A 1 421 ? 33.630 10.359 1.871 1.00 75.19 421 TYR A CA 1
ATOM 3493 C C . TYR A 1 421 ? 32.991 9.902 0.564 1.00 75.19 421 TYR A C 1
ATOM 3495 O O . TYR A 1 421 ? 32.459 10.712 -0.188 1.00 75.19 421 TYR A O 1
ATOM 3503 N N . ILE A 1 422 ? 32.988 8.598 0.321 1.00 79.44 422 ILE A N 1
ATOM 3504 C CA . ILE A 1 422 ? 32.207 7.974 -0.743 1.00 79.44 422 ILE A CA 1
ATOM 3505 C C . ILE A 1 422 ? 30.955 7.389 -0.095 1.00 79.44 422 ILE A C 1
ATOM 3507 O O . ILE A 1 422 ? 31.046 6.501 0.757 1.00 79.44 422 ILE A O 1
ATOM 3511 N N . LEU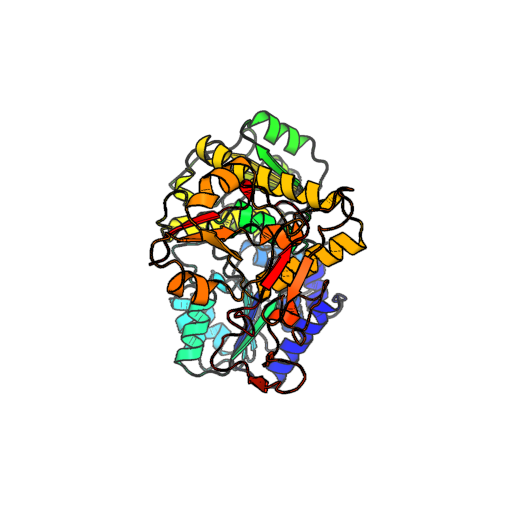 A 1 423 ? 29.790 7.910 -0.475 1.00 71.75 423 LEU A N 1
ATOM 3512 C CA . LEU A 1 423 ? 28.502 7.384 -0.042 1.00 71.75 423 LEU A CA 1
ATOM 3513 C C . LEU A 1 423 ? 28.126 6.219 -0.952 1.00 71.75 423 LEU A C 1
ATOM 3515 O O . LEU A 1 423 ? 28.092 6.365 -2.172 1.00 71.75 423 LEU A O 1
ATOM 3519 N N . LEU A 1 424 ? 27.854 5.068 -0.354 1.00 78.12 424 LEU A N 1
ATOM 3520 C CA . LEU A 1 424 ? 27.555 3.825 -1.047 1.00 78.12 424 LEU A CA 1
ATOM 3521 C C . LEU A 1 424 ? 26.115 3.385 -0.799 1.00 78.12 424 LEU A C 1
ATOM 3523 O O . LEU A 1 424 ? 25.570 3.572 0.292 1.00 78.12 424 LEU A O 1
ATOM 3527 N N . ASP A 1 425 ? 25.527 2.768 -1.816 1.00 78.19 425 ASP A N 1
ATOM 3528 C CA . ASP A 1 425 ? 24.206 2.158 -1.753 1.00 78.19 425 ASP A CA 1
ATOM 3529 C C . ASP A 1 425 ? 24.237 0.897 -0.861 1.00 78.19 425 ASP A C 1
ATOM 3531 O O . ASP A 1 425 ? 24.980 -0.044 -1.171 1.00 78.19 425 ASP A O 1
ATOM 3535 N N . PRO A 1 426 ? 23.449 0.833 0.236 1.00 80.44 426 PRO A N 1
ATOM 3536 C CA . PRO A 1 426 ? 23.356 -0.350 1.092 1.00 80.44 426 PRO A CA 1
ATOM 3537 C C . PRO A 1 426 ? 22.956 -1.625 0.345 1.00 80.44 426 PRO A C 1
ATOM 3539 O O . PRO A 1 426 ? 23.247 -2.717 0.836 1.00 80.44 426 PRO A O 1
ATOM 3542 N N . ALA A 1 427 ? 22.363 -1.503 -0.850 1.00 76.00 427 ALA A N 1
ATOM 3543 C CA . ALA A 1 427 ? 22.027 -2.635 -1.700 1.00 76.00 427 ALA A CA 1
ATOM 3544 C C . ALA A 1 427 ? 23.210 -3.559 -1.994 1.00 76.00 427 ALA A C 1
ATOM 3546 O O . ALA A 1 427 ? 23.031 -4.767 -2.141 1.00 76.00 427 ALA A O 1
ATOM 3547 N N . LEU A 1 428 ? 24.445 -3.046 -1.960 1.00 83.81 428 LEU A N 1
ATOM 3548 C CA . LEU A 1 428 ? 25.640 -3.875 -2.116 1.00 83.81 428 LEU A CA 1
ATOM 3549 C C . LEU A 1 428 ? 25.728 -5.021 -1.085 1.00 83.81 428 LEU A C 1
ATOM 3551 O O . LEU A 1 428 ? 26.342 -6.048 -1.373 1.00 83.81 428 LEU A O 1
ATOM 3555 N N . LEU A 1 429 ? 25.096 -4.885 0.090 1.00 84.94 429 LEU A N 1
ATOM 3556 C CA . LEU A 1 429 ? 25.082 -5.910 1.139 1.00 84.94 429 LEU A CA 1
ATOM 3557 C C . LEU A 1 429 ? 24.191 -7.110 0.819 1.00 84.94 429 LEU A C 1
ATOM 3559 O O . LEU A 1 429 ? 24.355 -8.135 1.468 1.00 84.94 429 LEU A O 1
ATOM 3563 N N . TYR A 1 430 ? 23.292 -7.014 -0.157 1.00 80.12 430 TYR A N 1
ATOM 3564 C CA . TYR A 1 430 ? 22.408 -8.112 -0.559 1.00 80.12 430 TYR A CA 1
ATOM 3565 C C . TYR A 1 430 ? 22.371 -8.337 -2.079 1.00 80.12 430 TYR A C 1
ATOM 3567 O O . TYR A 1 430 ? 21.741 -9.279 -2.538 1.00 80.12 430 TYR A O 1
ATOM 3575 N N . GLU A 1 431 ? 23.049 -7.504 -2.874 1.00 75.25 431 GLU A N 1
ATOM 3576 C CA . GLU A 1 431 ? 23.092 -7.640 -4.336 1.00 75.25 431 GLU A CA 1
ATOM 3577 C C . GLU A 1 431 ? 24.311 -8.364 -4.879 1.00 75.25 431 GLU A C 1
ATOM 3579 O O . GLU A 1 431 ? 24.231 -9.027 -5.912 1.00 75.25 431 GLU A O 1
ATOM 3584 N N . ILE A 1 432 ? 25.475 -8.140 -4.273 1.00 79.69 432 ILE A N 1
ATOM 3585 C CA . ILE A 1 432 ? 26.716 -8.625 -4.861 1.00 79.69 432 ILE A CA 1
ATOM 3586 C C . ILE A 1 432 ? 26.829 -10.107 -4.536 1.00 79.69 432 ILE A C 1
ATOM 3588 O O . ILE A 1 432 ? 26.771 -10.488 -3.368 1.00 79.69 432 ILE A O 1
ATOM 3592 N N . THR A 1 433 ? 27.011 -10.925 -5.566 1.00 78.75 433 THR A N 1
ATOM 3593 C CA . THR A 1 433 ? 27.228 -12.366 -5.457 1.00 78.75 433 THR A CA 1
ATOM 3594 C C . THR A 1 433 ? 28.715 -12.713 -5.483 1.00 78.75 433 THR A C 1
ATOM 3596 O O . THR A 1 433 ? 29.573 -11.904 -5.865 1.00 78.75 433 THR A O 1
ATOM 3599 N N . ASP A 1 434 ? 29.041 -13.933 -5.073 1.00 75.62 434 ASP A N 1
ATOM 3600 C CA . ASP A 1 434 ? 30.359 -14.512 -5.308 1.00 75.62 434 ASP A CA 1
ATOM 3601 C C . ASP A 1 434 ? 30.597 -14.793 -6.810 1.00 75.62 434 ASP A C 1
ATOM 3603 O O . ASP A 1 434 ? 29.801 -14.415 -7.672 1.00 75.62 434 ASP A O 1
ATOM 3607 N N . ASP A 1 435 ? 31.749 -15.377 -7.156 1.00 75.19 435 ASP A N 1
ATOM 3608 C CA . ASP A 1 435 ? 32.093 -15.692 -8.555 1.00 75.19 435 ASP A CA 1
ATOM 3609 C C . ASP A 1 435 ? 31.169 -16.731 -9.208 1.00 75.19 435 ASP A C 1
ATOM 3611 O O . ASP A 1 435 ? 31.108 -16.783 -10.434 1.00 75.19 435 ASP A O 1
ATOM 3615 N N . SER A 1 436 ? 30.444 -17.532 -8.419 1.00 71.88 436 SER A N 1
ATOM 3616 C CA . SER A 1 436 ? 29.487 -18.512 -8.942 1.00 71.88 436 SER A CA 1
ATOM 3617 C C . SER A 1 436 ? 28.150 -17.877 -9.327 1.00 71.88 436 SER A C 1
ATOM 3619 O O . SER A 1 436 ? 27.440 -18.406 -10.174 1.00 71.88 436 SER A O 1
ATOM 3621 N N . GLY A 1 437 ? 27.806 -16.736 -8.720 1.00 71.88 437 GLY A N 1
ATOM 3622 C CA . GLY A 1 437 ? 26.487 -16.118 -8.876 1.00 71.88 437 GLY A CA 1
ATOM 3623 C C . GLY A 1 437 ? 25.383 -16.780 -8.042 1.00 71.88 437 GLY A C 1
ATOM 3624 O O . GLY A 1 437 ? 24.259 -16.283 -8.039 1.00 71.88 437 GLY A O 1
ATOM 3625 N N . GLU A 1 438 ? 25.698 -17.860 -7.322 1.00 72.31 438 GLU A N 1
ATOM 3626 C CA . GLU A 1 438 ? 24.729 -18.666 -6.566 1.00 72.31 438 GLU A CA 1
ATOM 3627 C C . GLU A 1 438 ? 24.630 -18.260 -5.091 1.00 72.31 438 GLU A C 1
ATOM 3629 O O . GLU A 1 438 ? 23.630 -18.550 -4.430 1.00 72.31 438 GLU A O 1
ATOM 3634 N N . LYS A 1 439 ? 25.663 -17.588 -4.566 1.00 79.19 439 LYS A N 1
ATOM 3635 C CA . LYS A 1 439 ? 25.728 -17.126 -3.176 1.00 79.19 439 LYS A CA 1
ATOM 3636 C C . LYS A 1 439 ? 26.020 -15.649 -3.103 1.00 79.19 439 LYS A C 1
ATOM 3638 O O . LYS A 1 439 ? 26.683 -15.079 -3.973 1.00 79.19 439 LYS A O 1
ATOM 3643 N N . LEU A 1 440 ? 25.589 -15.032 -2.014 1.00 82.62 440 LEU A N 1
ATOM 3644 C CA . LEU A 1 440 ? 25.969 -13.664 -1.732 1.00 82.62 440 LEU A CA 1
ATOM 3645 C C . LEU A 1 440 ? 27.479 -13.545 -1.470 1.00 82.62 440 LEU A C 1
ATOM 3647 O O . LEU A 1 440 ? 28.114 -14.421 -0.880 1.00 82.62 440 LEU A O 1
ATOM 3651 N N . ALA A 1 441 ? 28.055 -12.421 -1.891 1.00 82.56 441 ALA A N 1
ATOM 3652 C CA . ALA A 1 441 ? 29.461 -12.122 -1.702 1.00 82.56 441 ALA A CA 1
ATOM 3653 C C . ALA A 1 441 ? 29.822 -12.157 -0.208 1.00 82.56 441 ALA A C 1
ATOM 3655 O O . ALA A 1 441 ? 29.118 -11.550 0.611 1.00 82.56 441 ALA A O 1
ATOM 3656 N N . PRO A 1 442 ? 30.935 -12.814 0.166 1.00 78.94 442 PRO A N 1
ATOM 3657 C CA . PRO A 1 442 ? 31.310 -12.919 1.562 1.00 78.94 442 PRO A CA 1
ATOM 3658 C C . PRO A 1 442 ? 31.572 -11.548 2.181 1.00 78.94 442 PRO A C 1
ATOM 3660 O O . PRO A 1 442 ? 32.289 -10.703 1.629 1.00 78.94 442 PRO A O 1
ATOM 3663 N N . ARG A 1 443 ? 31.036 -11.365 3.382 1.00 87.44 443 ARG A N 1
ATOM 3664 C CA . ARG A 1 443 ? 31.217 -10.171 4.202 1.00 87.44 443 ARG A CA 1
ATOM 3665 C C . ARG A 1 443 ? 31.376 -10.543 5.662 1.00 87.44 443 ARG A C 1
ATOM 3667 O O . ARG A 1 443 ? 31.005 -11.639 6.069 1.00 87.44 443 ARG A O 1
ATOM 3674 N N . ILE A 1 444 ? 31.983 -9.646 6.424 1.00 84.88 444 ILE A N 1
ATOM 3675 C CA . ILE A 1 444 ? 32.170 -9.806 7.863 1.00 84.88 444 ILE A CA 1
ATOM 3676 C C . ILE A 1 444 ? 31.765 -8.498 8.525 1.00 84.88 444 ILE A C 1
ATOM 3678 O O . ILE A 1 444 ? 32.387 -7.460 8.283 1.00 84.88 444 ILE A O 1
ATOM 3682 N N . TYR A 1 445 ? 30.729 -8.573 9.347 1.00 90.19 445 TYR A N 1
ATOM 3683 C CA . TYR A 1 445 ? 30.226 -7.493 10.175 1.00 90.19 445 TYR A CA 1
ATOM 3684 C C . TYR A 1 445 ? 31.030 -7.444 11.469 1.00 90.19 445 TYR A C 1
ATOM 3686 O O . TYR A 1 445 ? 31.228 -8.465 12.132 1.00 90.19 445 TYR A O 1
ATOM 3694 N N . CYS A 1 446 ? 31.522 -6.261 11.818 1.00 88.12 446 CYS A N 1
ATOM 3695 C CA . CYS A 1 446 ? 32.321 -6.047 13.015 1.00 88.12 446 CYS A CA 1
ATOM 3696 C C . CYS A 1 446 ? 31.616 -5.038 13.923 1.00 88.12 446 CYS A C 1
ATOM 3698 O O . CYS A 1 446 ? 31.291 -3.935 13.486 1.00 88.12 446 CYS A O 1
ATOM 3700 N N . ASN A 1 447 ? 31.442 -5.377 15.203 1.00 87.94 447 ASN A N 1
ATOM 3701 C CA . ASN A 1 447 ? 30.856 -4.455 16.189 1.00 87.94 447 ASN A CA 1
ATOM 3702 C C . ASN A 1 447 ? 31.770 -3.272 16.560 1.00 87.94 447 ASN A C 1
ATOM 3704 O O . ASN A 1 447 ? 31.344 -2.305 17.188 1.00 87.94 447 ASN A O 1
ATOM 3708 N N . TYR A 1 448 ? 33.035 -3.355 16.153 1.00 85.69 448 TYR A N 1
ATOM 3709 C CA . TYR A 1 448 ? 34.076 -2.352 16.323 1.00 85.69 448 TYR A CA 1
ATOM 3710 C C . TYR A 1 448 ? 35.071 -2.453 15.145 1.00 85.69 448 TYR A C 1
ATOM 3712 O O . TYR A 1 448 ? 34.761 -3.038 14.109 1.00 85.69 448 TYR A O 1
ATOM 3720 N N . ASN A 1 449 ? 36.279 -1.916 15.308 1.00 78.81 449 ASN A N 1
ATOM 3721 C CA . ASN A 1 449 ? 37.379 -1.965 14.353 1.00 78.81 449 ASN A CA 1
ATOM 3722 C C . ASN A 1 449 ? 37.696 -3.410 13.929 1.00 78.81 449 ASN A C 1
ATOM 3724 O O . ASN A 1 449 ? 38.034 -4.243 14.780 1.00 78.81 449 ASN A O 1
ATOM 3728 N N . ALA A 1 450 ? 37.680 -3.698 12.623 1.00 76.75 450 ALA A N 1
ATOM 3729 C CA . ALA A 1 450 ? 37.939 -5.032 12.078 1.00 76.75 450 ALA A CA 1
ATOM 3730 C C . ALA A 1 450 ? 39.297 -5.620 12.510 1.00 76.75 450 ALA A C 1
ATOM 3732 O O . ALA A 1 450 ? 39.452 -6.837 12.631 1.00 76.75 450 ALA A O 1
ATOM 3733 N N . ALA A 1 451 ? 40.283 -4.760 12.773 1.00 72.50 451 ALA A N 1
ATOM 3734 C CA . ALA A 1 451 ? 41.625 -5.131 13.206 1.00 72.50 451 ALA A CA 1
ATOM 3735 C C . ALA A 1 451 ? 41.744 -5.458 14.702 1.00 72.50 451 ALA A C 1
ATOM 3737 O O . ALA A 1 451 ? 42.797 -5.926 15.137 1.00 72.50 451 ALA A O 1
ATOM 3738 N N . GLY A 1 452 ? 40.717 -5.176 15.505 1.00 73.00 452 GLY A N 1
ATOM 3739 C CA . GLY A 1 452 ? 40.750 -5.447 16.936 1.00 73.00 452 GLY A CA 1
ATOM 3740 C C . GLY A 1 452 ? 40.754 -6.948 17.225 1.00 73.00 452 GLY A C 1
ATOM 3741 O O . GLY A 1 452 ? 39.960 -7.715 16.667 1.00 73.00 452 GLY A O 1
ATOM 3742 N N . SER A 1 453 ? 41.646 -7.371 18.126 1.00 73.62 453 SER A N 1
ATOM 3743 C CA . SER A 1 453 ? 41.773 -8.772 18.549 1.00 73.62 453 SER A CA 1
ATOM 3744 C C . SER A 1 453 ? 40.555 -9.270 19.328 1.00 73.62 453 SER A C 1
ATOM 3746 O O . SER A 1 453 ? 40.270 -10.459 19.301 1.00 73.62 453 SER A O 1
ATOM 3748 N N . LEU A 1 454 ? 39.842 -8.363 20.003 1.00 80.56 454 LEU A N 1
ATOM 3749 C CA . LEU A 1 454 ? 38.639 -8.652 20.793 1.00 80.56 454 LEU A CA 1
ATOM 3750 C C . LEU A 1 454 ? 37.345 -8.196 20.105 1.00 80.56 454 LEU A C 1
ATOM 3752 O O . LEU A 1 454 ? 36.264 -8.360 20.663 1.00 80.56 454 LEU A O 1
ATOM 3756 N N . THR A 1 455 ? 37.450 -7.629 18.899 1.00 84.19 455 THR A N 1
ATOM 3757 C CA . THR A 1 455 ? 36.288 -7.237 18.099 1.00 84.19 455 THR A CA 1
ATOM 3758 C C . THR A 1 455 ? 35.509 -8.484 17.734 1.00 84.19 455 THR A C 1
ATOM 3760 O O . THR A 1 455 ? 36.079 -9.397 17.115 1.00 84.19 455 THR A O 1
ATOM 3763 N N . LYS A 1 456 ? 34.217 -8.501 18.072 1.00 86.88 456 LYS A N 1
ATOM 3764 C CA . LYS A 1 456 ? 33.337 -9.575 17.637 1.00 86.88 456 LYS A CA 1
ATOM 3765 C C . LYS A 1 456 ? 33.070 -9.422 16.145 1.00 86.88 456 LYS A C 1
ATOM 3767 O O . LYS A 1 456 ? 32.889 -8.311 15.642 1.00 86.88 456 LYS A O 1
ATOM 3772 N N . LYS A 1 457 ? 33.092 -10.551 15.450 1.00 88.25 457 LYS A N 1
ATOM 3773 C CA . LYS A 1 457 ? 32.976 -10.630 14.000 1.00 88.25 457 LYS A CA 1
ATOM 3774 C C . LYS A 1 457 ? 31.954 -11.695 13.674 1.00 88.25 457 LYS A C 1
ATOM 3776 O O . LYS A 1 457 ? 32.050 -12.794 14.214 1.00 88.25 457 LYS A O 1
ATOM 3781 N N . ASP A 1 458 ? 31.036 -11.373 12.783 1.00 87.06 458 ASP A N 1
ATOM 3782 C CA . ASP A 1 458 ? 30.027 -12.310 12.314 1.00 87.06 458 ASP A CA 1
ATOM 3783 C C . ASP A 1 458 ? 29.865 -12.153 10.802 1.00 87.06 458 ASP A C 1
ATOM 3785 O O . ASP A 1 458 ? 29.857 -11.039 10.280 1.00 87.06 458 ASP A O 1
ATOM 3789 N N . SER A 1 459 ? 29.827 -13.264 10.074 1.00 83.06 459 SER A N 1
ATOM 3790 C CA . SER A 1 459 ? 29.672 -13.261 8.615 1.00 83.06 459 SER A CA 1
ATOM 3791 C C . SER A 1 459 ? 28.215 -13.295 8.155 1.00 83.06 459 SER A C 1
ATOM 3793 O O . SER A 1 459 ? 27.941 -13.182 6.960 1.00 83.06 459 SER A O 1
ATOM 3795 N N . GLU A 1 460 ? 27.284 -13.482 9.085 1.00 78.69 460 GLU A N 1
ATOM 3796 C CA . GLU A 1 460 ? 25.870 -13.716 8.808 1.00 78.69 460 GLU A CA 1
ATOM 3797 C C . GLU A 1 460 ? 24.974 -12.720 9.535 1.00 78.69 460 GLU A C 1
ATOM 3799 O O . GLU A 1 460 ? 24.003 -12.245 8.952 1.00 78.69 460 GLU A O 1
ATOM 3804 N N . ASN A 1 461 ? 25.322 -12.348 10.767 1.00 85.00 461 ASN A N 1
ATOM 3805 C CA . ASN A 1 461 ? 24.488 -11.499 11.598 1.00 85.00 461 ASN A CA 1
ATOM 3806 C C . ASN A 1 461 ? 24.973 -10.042 11.652 1.00 85.00 461 ASN A C 1
ATOM 3808 O O . ASN A 1 461 ? 25.897 -9.699 12.391 1.00 85.00 461 ASN A O 1
ATOM 3812 N N . ILE A 1 462 ? 24.288 -9.162 10.916 1.00 88.38 462 ILE A N 1
ATOM 3813 C CA . ILE A 1 462 ? 24.534 -7.712 10.944 1.00 88.38 462 ILE A CA 1
ATOM 3814 C C . ILE A 1 462 ? 24.203 -7.070 12.304 1.00 88.38 462 ILE A C 1
ATOM 3816 O O . ILE A 1 462 ? 24.791 -6.041 12.635 1.00 88.38 462 ILE A O 1
ATOM 3820 N N . ASP A 1 463 ? 23.351 -7.690 13.134 1.00 87.19 463 ASP A N 1
ATOM 3821 C CA . ASP A 1 463 ? 22.955 -7.150 14.448 1.00 87.19 463 ASP A CA 1
ATOM 3822 C C . ASP A 1 463 ? 24.131 -7.016 15.408 1.00 87.19 463 ASP A C 1
ATOM 3824 O O . ASP A 1 463 ? 24.091 -6.212 16.339 1.00 87.19 463 ASP A O 1
ATOM 3828 N N . ILE A 1 464 ? 25.226 -7.733 15.138 1.00 88.12 464 ILE A N 1
ATOM 3829 C CA . ILE A 1 464 ? 26.463 -7.573 15.889 1.00 88.12 464 ILE A CA 1
ATOM 3830 C C . ILE A 1 464 ? 26.944 -6.117 15.872 1.00 88.12 464 ILE A C 1
ATOM 3832 O O . ILE A 1 464 ? 27.501 -5.639 16.854 1.00 88.12 464 ILE A O 1
ATOM 3836 N N . MET A 1 465 ? 26.676 -5.380 14.789 1.00 87.25 465 MET A N 1
ATOM 3837 C CA . MET A 1 465 ? 27.040 -3.971 14.646 1.00 87.25 465 MET A CA 1
ATOM 3838 C C . MET A 1 465 ? 26.194 -3.027 15.503 1.00 87.25 465 MET A C 1
ATOM 3840 O O . MET A 1 465 ? 26.538 -1.849 15.559 1.00 87.25 465 MET A O 1
ATOM 3844 N N . PHE A 1 466 ? 25.125 -3.513 16.140 1.00 85.38 466 PHE A N 1
ATOM 3845 C CA . PHE A 1 466 ? 24.144 -2.732 16.902 1.00 85.38 466 PHE A CA 1
ATOM 3846 C C . PHE A 1 466 ? 23.983 -3.212 18.358 1.00 85.38 466 PHE A C 1
ATOM 3848 O O . PHE A 1 466 ? 23.108 -2.736 19.074 1.00 85.38 466 PHE A O 1
ATOM 3855 N N . GLU A 1 467 ? 24.836 -4.127 18.830 1.00 84.62 467 GLU A N 1
ATOM 3856 C CA . GLU A 1 467 ? 24.864 -4.584 20.224 1.00 84.62 467 GLU A CA 1
ATOM 3857 C C . GLU A 1 467 ? 25.026 -3.435 21.245 1.00 84.62 467 GLU A C 1
ATOM 3859 O O . GLU A 1 467 ? 25.619 -2.391 20.966 1.00 84.62 467 GLU A O 1
ATOM 3864 N N . ASN A 1 468 ? 24.590 -3.672 22.487 1.00 82.25 468 ASN A N 1
ATOM 3865 C CA . ASN A 1 468 ? 24.615 -2.695 23.590 1.00 82.25 468 ASN A CA 1
ATOM 3866 C C . ASN A 1 468 ? 26.020 -2.322 24.110 1.00 82.25 468 ASN A C 1
ATOM 3868 O O . ASN A 1 468 ? 26.155 -1.488 25.009 1.00 82.25 468 ASN A O 1
ATOM 3872 N N . GLY A 1 469 ? 27.079 -2.926 23.576 1.00 83.38 469 GLY A N 1
ATOM 3873 C CA . GLY A 1 469 ? 28.452 -2.580 23.915 1.00 83.38 469 GLY A CA 1
ATOM 3874 C C . GLY A 1 469 ? 29.478 -3.471 23.227 1.00 83.38 469 GLY A C 1
ATOM 3875 O O . GLY A 1 469 ? 29.145 -4.469 22.591 1.00 83.38 469 GLY A O 1
ATOM 3876 N N . PHE A 1 470 ? 30.748 -3.096 23.344 1.00 85.94 470 PHE A N 1
ATOM 3877 C CA . PHE A 1 470 ? 31.867 -3.786 22.709 1.00 85.94 470 PHE A CA 1
ATOM 3878 C C . PHE A 1 470 ? 33.100 -3.787 23.611 1.00 85.94 470 PHE A C 1
ATOM 3880 O O . PHE A 1 470 ? 33.244 -2.957 24.505 1.00 85.94 470 PHE A O 1
ATOM 3887 N N . ILE A 1 471 ? 34.017 -4.723 23.367 1.00 82.88 471 ILE A N 1
ATOM 3888 C CA . ILE A 1 471 ? 35.301 -4.777 24.065 1.00 82.88 471 ILE A CA 1
ATOM 3889 C C . ILE A 1 471 ? 36.377 -4.197 23.151 1.00 82.88 471 ILE A C 1
ATOM 3891 O O . ILE A 1 471 ? 36.529 -4.633 22.009 1.00 82.88 471 ILE A O 1
ATOM 3895 N N . ALA A 1 472 ? 37.160 -3.251 23.667 1.00 77.50 472 ALA A N 1
ATOM 3896 C CA . ALA A 1 472 ? 38.316 -2.710 22.964 1.00 77.50 472 ALA A CA 1
ATOM 3897 C C . ALA A 1 472 ? 39.570 -2.696 23.842 1.00 77.50 472 ALA A C 1
ATOM 3899 O O . ALA A 1 472 ? 39.515 -2.664 25.071 1.00 77.50 472 ALA A O 1
ATOM 3900 N N . GLY A 1 473 ? 40.722 -2.732 23.174 1.00 67.56 473 GLY A N 1
ATOM 3901 C CA . GLY A 1 473 ? 42.038 -2.820 23.800 1.00 67.56 473 GLY A CA 1
ATOM 3902 C C . GLY A 1 473 ? 42.713 -4.180 23.589 1.00 67.56 473 GLY A C 1
ATOM 3903 O O . GLY A 1 473 ? 42.099 -5.121 23.080 1.00 67.56 473 GLY A O 1
ATOM 3904 N N . PRO A 1 474 ? 44.006 -4.284 23.929 1.00 66.38 474 PRO A N 1
ATOM 3905 C CA . PRO A 1 474 ? 44.722 -5.550 23.883 1.00 66.38 474 PRO A CA 1
ATOM 3906 C C . PRO A 1 474 ? 44.167 -6.525 24.930 1.00 66.38 474 PRO A C 1
ATOM 3908 O O . PRO A 1 474 ? 43.626 -6.099 25.949 1.00 66.38 474 PRO A O 1
ATOM 3911 N N . TRP A 1 475 ? 44.341 -7.833 24.712 1.00 65.06 475 TRP A N 1
ATOM 3912 C CA . TRP A 1 475 ? 43.763 -8.883 25.568 1.00 65.06 475 TRP A CA 1
ATOM 3913 C C . TRP A 1 475 ? 44.138 -8.775 27.056 1.00 65.06 475 TRP A C 1
ATOM 3915 O O . TRP A 1 475 ? 43.374 -9.211 27.906 1.00 65.06 475 TRP A O 1
ATOM 3925 N N . TRP A 1 476 ? 45.265 -8.136 27.384 1.00 66.56 476 TRP A N 1
ATOM 3926 C CA . TRP A 1 476 ? 45.729 -7.909 28.759 1.00 66.56 476 TRP A CA 1
ATOM 3927 C C . TRP A 1 476 ? 45.248 -6.592 29.400 1.00 66.56 476 TRP A C 1
ATOM 3929 O O . TRP A 1 476 ? 45.553 -6.334 30.561 1.00 66.56 476 TRP A O 1
ATOM 3939 N N . LYS A 1 477 ? 44.549 -5.718 28.663 1.00 75.81 477 LYS A N 1
ATOM 3940 C CA . LYS A 1 477 ? 44.034 -4.425 29.162 1.00 75.81 477 LYS A CA 1
ATOM 3941 C C . LYS A 1 477 ? 42.705 -4.053 28.495 1.00 75.81 477 LYS A C 1
ATOM 3943 O O . LYS A 1 477 ? 42.478 -2.901 28.129 1.00 75.81 477 LYS A O 1
ATOM 3948 N N . SER A 1 478 ? 41.860 -5.050 28.269 1.00 78.00 478 SER A N 1
ATOM 3949 C CA . SER A 1 478 ? 40.578 -4.875 27.599 1.00 78.00 478 SER A CA 1
ATOM 3950 C C . SER A 1 478 ? 39.603 -4.083 28.465 1.00 78.00 478 SER A C 1
ATOM 3952 O O . SER A 1 478 ? 39.447 -4.385 29.647 1.00 78.00 478 SER A O 1
ATOM 3954 N N . MET A 1 479 ? 38.916 -3.114 27.870 1.00 80.56 479 MET A N 1
ATOM 3955 C CA . MET A 1 479 ? 37.824 -2.377 28.501 1.00 80.56 479 MET A CA 1
ATOM 3956 C C . MET A 1 479 ? 36.523 -2.646 27.751 1.00 80.56 479 MET A C 1
ATOM 3958 O O . MET A 1 479 ? 36.515 -2.737 26.521 1.00 80.56 479 MET A O 1
ATOM 3962 N N . TYR A 1 480 ? 35.436 -2.782 28.506 1.00 84.50 480 TYR A N 1
ATOM 3963 C CA . TYR A 1 480 ? 34.088 -2.839 27.959 1.00 84.50 480 TYR A CA 1
ATOM 3964 C C . TYR A 1 480 ? 33.551 -1.416 27.804 1.00 84.50 480 TYR A C 1
ATOM 3966 O O . TYR A 1 480 ? 33.622 -0.624 28.742 1.00 84.50 480 TYR A O 1
ATOM 3974 N N . PHE A 1 481 ? 33.028 -1.110 26.624 1.00 81.31 481 PHE A N 1
ATOM 3975 C CA . PHE A 1 481 ? 32.428 0.170 26.280 1.00 81.31 481 PHE A CA 1
ATOM 3976 C C . PHE A 1 481 ? 30.941 -0.037 26.021 1.00 81.31 481 PHE A C 1
ATOM 3978 O O . PHE A 1 481 ? 30.559 -0.860 25.187 1.00 81.31 481 PHE A O 1
ATOM 3985 N N . THR A 1 482 ? 30.113 0.707 26.742 1.00 80.75 482 THR A N 1
ATOM 3986 C CA . THR A 1 482 ? 28.660 0.743 26.583 1.00 80.75 482 THR A CA 1
ATOM 3987 C C . THR A 1 482 ? 28.256 1.647 25.423 1.00 80.75 482 THR A C 1
ATOM 3989 O O . THR A 1 482 ? 28.883 2.670 25.146 1.00 80.75 482 THR A O 1
ATOM 3992 N N . ARG A 1 483 ? 27.187 1.253 24.729 1.00 77.19 483 ARG A N 1
ATOM 3993 C CA . ARG A 1 483 ? 26.512 2.059 23.711 1.00 77.19 483 ARG A CA 1
ATOM 3994 C C . ARG A 1 483 ? 25.675 3.135 24.411 1.00 77.19 483 ARG A C 1
ATOM 3996 O O . ARG A 1 483 ? 24.527 2.893 24.761 1.00 77.19 483 ARG A O 1
ATOM 4003 N N . GLU A 1 484 ? 26.262 4.300 24.659 1.00 72.25 484 GLU A N 1
ATOM 4004 C CA . GLU A 1 484 ? 25.584 5.432 25.308 1.00 72.25 484 GLU A CA 1
ATOM 4005 C C . GLU A 1 484 ? 25.199 6.508 24.287 1.00 72.25 484 GLU A C 1
ATOM 4007 O O . GLU A 1 484 ? 25.992 6.831 23.404 1.00 72.25 484 GLU A O 1
ATOM 4012 N N . ASN A 1 485 ? 24.002 7.089 24.439 1.00 71.06 485 ASN A N 1
ATOM 4013 C CA . ASN A 1 485 ? 23.484 8.190 23.611 1.00 71.06 485 ASN A CA 1
ATOM 4014 C C . ASN A 1 485 ? 23.445 7.885 22.102 1.00 71.06 485 ASN A C 1
ATOM 4016 O O . ASN A 1 485 ? 23.823 8.732 21.294 1.00 71.06 485 ASN A O 1
ATOM 4020 N N . LYS A 1 486 ? 23.021 6.670 21.735 1.00 67.88 486 LYS A N 1
ATOM 4021 C CA . LYS A 1 486 ? 22.851 6.245 20.342 1.00 67.88 486 LYS A CA 1
ATOM 4022 C C . LYS A 1 486 ? 21.451 5.703 20.088 1.00 67.88 486 LYS A C 1
ATOM 4024 O O . LYS A 1 486 ? 20.977 4.877 20.865 1.00 67.88 486 LYS A O 1
ATOM 4029 N N . GLU A 1 487 ? 20.845 6.130 18.988 1.00 66.31 487 GLU A N 1
ATOM 4030 C CA . GLU A 1 487 ? 19.543 5.657 18.501 1.00 66.31 487 GLU A CA 1
ATOM 4031 C C . GLU A 1 487 ? 19.649 4.231 17.954 1.00 66.31 487 GLU A C 1
ATOM 4033 O O . GLU A 1 487 ? 20.708 3.848 17.473 1.00 66.31 487 GLU A O 1
ATOM 4038 N N . ASP A 1 488 ? 18.584 3.423 17.966 1.00 65.44 488 ASP A N 1
ATOM 4039 C CA . ASP A 1 488 ? 18.592 1.992 17.573 1.00 65.44 488 ASP A CA 1
ATOM 4040 C C . ASP A 1 488 ? 19.120 1.682 16.160 1.00 65.44 488 ASP A C 1
ATOM 4042 O O . ASP A 1 488 ? 19.578 0.569 15.896 1.00 65.44 488 ASP A O 1
ATOM 4046 N N . ASN A 1 489 ? 19.125 2.670 15.270 1.00 65.69 489 ASN A N 1
ATOM 4047 C CA . ASN A 1 489 ? 19.691 2.594 13.923 1.00 65.69 489 ASN A CA 1
ATOM 4048 C C . ASN A 1 489 ? 21.189 2.939 13.835 1.00 65.69 489 ASN A C 1
ATOM 4050 O O . ASN A 1 489 ? 21.785 2.856 12.760 1.00 65.69 489 ASN A O 1
ATOM 4054 N N . GLU A 1 490 ? 21.820 3.332 14.938 1.00 69.19 490 GLU A N 1
ATOM 4055 C CA . GLU A 1 490 ? 23.236 3.675 14.986 1.00 69.19 490 GLU A CA 1
ATOM 4056 C C . GLU A 1 490 ? 24.090 2.507 15.473 1.00 69.19 490 GLU A C 1
ATOM 4058 O O . GLU A 1 490 ? 23.781 1.834 16.464 1.00 69.19 490 GLU A O 1
ATOM 4063 N N . THR A 1 491 ? 25.230 2.304 14.811 1.00 80.19 491 THR A N 1
ATOM 4064 C CA . THR A 1 491 ? 26.161 1.233 15.162 1.00 80.19 491 THR A CA 1
ATOM 4065 C C . THR A 1 491 ? 26.705 1.391 16.582 1.00 80.19 491 THR A C 1
ATOM 4067 O O . THR A 1 491 ? 26.978 2.505 17.043 1.00 80.19 491 THR A O 1
ATOM 4070 N N . THR A 1 492 ? 26.956 0.269 17.256 1.00 77.12 492 THR A N 1
ATOM 4071 C CA . THR A 1 492 ? 27.542 0.161 18.601 1.00 77.12 492 THR A CA 1
ATOM 4072 C C . THR A 1 492 ? 28.758 1.066 18.780 1.00 77.12 492 THR A C 1
ATOM 4074 O O . THR A 1 492 ? 28.897 1.733 19.802 1.00 77.12 492 THR A O 1
ATOM 4077 N N . ALA A 1 493 ? 29.613 1.152 17.756 1.00 79.50 493 ALA A N 1
ATOM 4078 C CA . ALA A 1 493 ? 30.776 2.025 17.730 1.00 79.50 493 ALA A CA 1
ATOM 4079 C C . ALA A 1 493 ? 30.850 2.839 16.432 1.00 79.50 493 ALA A C 1
ATOM 4081 O O . ALA A 1 493 ? 30.488 2.362 15.358 1.00 79.50 493 ALA A O 1
ATOM 4082 N N . ASN A 1 494 ? 31.428 4.043 16.510 1.00 71.31 494 ASN A N 1
ATOM 4083 C CA . ASN A 1 494 ? 31.722 4.881 15.332 1.00 71.31 494 ASN A CA 1
ATOM 4084 C C . ASN A 1 494 ? 32.756 4.241 14.385 1.00 71.31 494 ASN A C 1
ATOM 4086 O O . ASN A 1 494 ? 32.931 4.699 13.264 1.00 71.31 494 ASN A O 1
ATOM 4090 N N . GLN A 1 495 ? 33.466 3.211 14.857 1.00 72.81 495 GLN A N 1
ATOM 4091 C CA . GLN A 1 495 ? 34.454 2.438 14.099 1.00 72.81 495 GLN A CA 1
ATOM 4092 C C . GLN A 1 495 ? 33.954 1.029 13.742 1.00 72.81 495 GLN A C 1
ATOM 4094 O O . GLN A 1 495 ? 34.769 0.156 13.466 1.00 72.81 495 GLN A O 1
ATOM 4099 N N . ALA A 1 496 ? 32.647 0.767 13.826 1.00 81.75 496 ALA A N 1
ATOM 4100 C CA . ALA A 1 496 ? 32.086 -0.488 13.335 1.00 81.75 496 ALA A CA 1
ATOM 4101 C C . ALA A 1 496 ? 32.298 -0.587 11.815 1.00 81.75 496 ALA A C 1
ATOM 4103 O O . ALA A 1 496 ? 32.093 0.383 11.085 1.00 81.75 496 ALA A O 1
ATOM 4104 N N . GLU A 1 497 ? 32.733 -1.752 11.342 1.00 85.12 497 GLU A N 1
ATOM 4105 C CA . GLU A 1 497 ? 33.213 -1.939 9.970 1.00 85.12 497 GLU A CA 1
ATOM 4106 C C . GLU A 1 497 ? 32.589 -3.162 9.306 1.00 85.12 497 GLU A C 1
ATOM 4108 O O . GLU A 1 497 ? 32.299 -4.171 9.952 1.00 85.12 497 GLU A O 1
ATOM 4113 N N . ILE A 1 498 ? 32.446 -3.083 7.982 1.00 87.31 498 ILE A N 1
ATOM 4114 C CA . ILE A 1 498 ? 32.073 -4.214 7.135 1.00 87.31 498 ILE A CA 1
ATOM 4115 C C . ILE A 1 498 ? 33.271 -4.548 6.255 1.00 87.31 498 ILE A C 1
ATOM 4117 O O . ILE A 1 498 ? 33.696 -3.748 5.420 1.00 87.31 498 ILE A O 1
ATOM 4121 N N . ILE A 1 499 ? 33.812 -5.749 6.421 1.00 82.81 499 ILE A N 1
ATOM 4122 C CA . ILE A 1 499 ? 34.821 -6.286 5.509 1.00 82.81 499 ILE A CA 1
ATOM 4123 C C . ILE A 1 499 ? 34.068 -6.913 4.344 1.00 82.81 499 ILE A C 1
ATOM 4125 O O . ILE A 1 499 ? 33.374 -7.906 4.540 1.00 82.81 499 ILE A O 1
ATOM 4129 N N . PHE A 1 500 ? 34.227 -6.373 3.138 1.00 81.19 500 PHE A N 1
ATOM 4130 C CA . PHE A 1 500 ? 33.603 -6.920 1.934 1.00 81.19 500 PHE A CA 1
ATOM 4131 C C . PHE A 1 500 ? 34.647 -7.639 1.073 1.00 81.19 500 PHE A C 1
ATOM 4133 O O . PHE A 1 500 ? 35.684 -7.059 0.743 1.00 81.19 500 PHE A O 1
ATOM 4140 N N . ARG A 1 501 ? 34.406 -8.910 0.721 1.00 71.19 501 ARG A N 1
ATOM 4141 C CA . ARG A 1 501 ? 35.357 -9.762 -0.026 1.00 71.19 501 ARG A CA 1
ATOM 4142 C C . ARG A 1 501 ? 35.004 -9.897 -1.512 1.00 71.19 501 ARG A C 1
ATOM 4144 O O . ARG A 1 501 ? 35.198 -10.950 -2.109 1.00 71.19 501 ARG A O 1
ATOM 4151 N N . LYS A 1 502 ? 34.492 -8.820 -2.110 1.00 72.31 502 LYS A N 1
ATOM 4152 C CA . LYS A 1 502 ? 34.297 -8.681 -3.557 1.00 72.31 502 LYS A CA 1
ATOM 4153 C C . LYS A 1 502 ? 34.531 -7.237 -3.996 1.00 72.31 502 LYS A C 1
ATOM 4155 O O . LYS A 1 502 ? 34.277 -6.306 -3.235 1.00 72.31 502 LYS A O 1
ATOM 4160 N N . ARG A 1 503 ? 34.979 -7.041 -5.236 1.00 73.81 503 ARG A N 1
ATOM 4161 C CA . ARG A 1 503 ? 35.009 -5.719 -5.873 1.00 73.81 503 ARG A CA 1
ATOM 4162 C C . ARG A 1 503 ? 33.608 -5.097 -5.851 1.00 73.81 503 ARG A C 1
ATOM 4164 O O . ARG A 1 503 ? 32.657 -5.714 -6.325 1.00 73.81 503 ARG A O 1
ATOM 4171 N N . ILE A 1 504 ? 33.505 -3.868 -5.354 1.00 80.44 504 ILE A N 1
ATOM 4172 C CA . ILE A 1 504 ? 32.279 -3.068 -5.405 1.00 80.44 504 ILE A CA 1
ATOM 4173 C C . ILE A 1 504 ? 32.342 -2.201 -6.663 1.00 80.44 504 ILE A C 1
ATOM 4175 O O . ILE A 1 504 ? 33.256 -1.393 -6.842 1.00 80.44 504 ILE A O 1
ATOM 4179 N N . ASP A 1 505 ? 31.380 -2.406 -7.557 1.00 75.56 505 ASP A N 1
ATOM 4180 C CA . ASP A 1 505 ? 31.272 -1.670 -8.816 1.00 75.56 505 ASP A CA 1
ATOM 4181 C C . ASP A 1 505 ? 30.904 -0.187 -8.578 1.00 75.56 505 ASP A C 1
ATOM 4183 O O . ASP A 1 505 ? 30.094 0.093 -7.686 1.00 75.56 505 ASP A O 1
ATOM 4187 N N . PRO A 1 506 ? 31.443 0.769 -9.366 1.00 75.31 506 PRO A N 1
ATOM 4188 C CA . PRO A 1 506 ? 31.100 2.189 -9.254 1.00 75.31 506 PRO A CA 1
ATOM 4189 C C . PRO A 1 506 ? 29.601 2.503 -9.310 1.00 75.31 506 PRO A C 1
ATOM 4191 O O . PRO A 1 506 ? 29.191 3.526 -8.773 1.00 75.31 506 PRO A O 1
ATOM 4194 N N . LYS A 1 507 ? 28.760 1.632 -9.891 1.00 78.31 507 LYS A N 1
ATOM 4195 C CA . LYS A 1 507 ? 27.294 1.793 -9.882 1.00 78.31 507 LYS A CA 1
ATOM 4196 C C . LYS A 1 507 ? 26.689 1.908 -8.474 1.00 78.31 507 LYS A C 1
ATOM 4198 O O . LYS A 1 507 ? 25.568 2.385 -8.356 1.00 78.31 507 LYS A O 1
ATOM 4203 N N . TYR A 1 508 ? 27.396 1.447 -7.439 1.00 79.44 508 TYR A N 1
ATOM 4204 C CA . TYR A 1 508 ? 26.964 1.552 -6.042 1.00 79.44 508 TYR A CA 1
ATOM 4205 C C . TYR A 1 508 ? 27.386 2.867 -5.373 1.00 79.44 508 TYR A C 1
ATOM 4207 O O . TYR A 1 508 ? 27.048 3.081 -4.213 1.00 79.44 508 TYR A O 1
ATOM 4215 N N . ILE A 1 509 ? 28.127 3.741 -6.060 1.00 80.44 509 ILE A N 1
ATOM 4216 C CA . ILE A 1 509 ? 28.495 5.063 -5.547 1.00 80.44 509 ILE A CA 1
ATOM 4217 C C . ILE A 1 509 ? 27.306 6.005 -5.737 1.00 80.44 509 ILE A C 1
ATOM 4219 O O . ILE A 1 509 ? 26.896 6.286 -6.861 1.00 80.44 509 ILE A O 1
ATOM 4223 N N . LEU A 1 510 ? 26.760 6.490 -4.624 1.00 65.94 510 LEU A N 1
ATOM 4224 C CA . LEU A 1 510 ? 25.658 7.448 -4.598 1.00 65.94 510 LEU A CA 1
ATOM 4225 C C . LEU A 1 510 ? 26.158 8.889 -4.726 1.00 65.94 510 LEU A C 1
ATOM 4227 O O . LEU A 1 510 ? 25.543 9.687 -5.424 1.00 65.94 510 LEU A O 1
ATOM 4231 N N . ASP A 1 511 ? 27.236 9.224 -4.015 1.00 70.81 511 ASP A N 1
ATOM 4232 C CA . ASP A 1 511 ? 27.764 10.588 -3.917 1.00 70.81 511 ASP A CA 1
ATOM 4233 C C . ASP A 1 511 ? 29.212 10.579 -3.394 1.00 70.81 511 ASP A C 1
ATOM 4235 O O . ASP A 1 511 ? 29.643 9.613 -2.753 1.00 70.81 511 ASP A O 1
ATOM 4239 N N . ILE A 1 512 ? 29.955 11.660 -3.635 1.00 79.12 512 ILE A N 1
ATOM 4240 C CA . ILE A 1 512 ? 31.319 11.873 -3.136 1.00 79.12 512 ILE A CA 1
ATOM 4241 C C . ILE A 1 512 ? 31.374 13.242 -2.464 1.00 79.12 512 ILE A C 1
ATOM 4243 O O . ILE A 1 512 ? 31.118 14.263 -3.097 1.00 79.12 512 ILE A O 1
ATOM 4247 N N . LYS A 1 513 ? 31.739 13.266 -1.183 1.00 69.88 513 LYS A N 1
ATOM 4248 C CA . LYS A 1 513 ? 31.810 14.488 -0.379 1.00 69.88 513 LYS A CA 1
ATOM 4249 C C . LYS A 1 513 ? 33.230 14.753 0.082 1.00 69.88 513 LYS A C 1
ATOM 4251 O O . LYS A 1 513 ? 33.924 13.829 0.501 1.00 69.88 513 LYS A O 1
ATOM 4256 N N . GLU A 1 514 ? 33.636 16.013 0.046 1.00 74.62 514 GLU A N 1
ATOM 4257 C CA . GLU A 1 514 ? 34.868 16.448 0.699 1.00 74.62 514 GLU A CA 1
ATOM 4258 C C . GLU A 1 514 ? 34.739 16.290 2.220 1.00 74.62 514 GLU A C 1
ATOM 4260 O O . GLU A 1 514 ? 33.643 16.356 2.785 1.00 74.62 514 GLU A O 1
ATOM 4265 N N . VAL A 1 515 ? 35.863 16.007 2.871 1.00 64.44 515 VAL A N 1
ATOM 4266 C CA . VAL A 1 515 ? 35.954 15.943 4.330 1.00 64.44 515 VAL A CA 1
ATOM 4267 C C . VAL A 1 515 ? 36.427 17.312 4.805 1.00 64.44 515 VAL A C 1
ATOM 4269 O O . VAL A 1 515 ? 37.588 17.643 4.568 1.00 64.44 515 VAL A O 1
ATOM 4272 N N . ASP A 1 516 ? 35.545 18.066 5.462 1.00 53.06 516 ASP A N 1
ATOM 4273 C CA . ASP A 1 516 ? 35.896 19.338 6.112 1.00 53.06 516 ASP A CA 1
ATOM 4274 C C . ASP A 1 516 ? 36.985 19.176 7.195 1.00 53.06 516 ASP A C 1
ATOM 4276 O O . ASP A 1 516 ? 37.021 18.125 7.902 1.00 53.06 516 ASP A O 1
#

Sequence (516 aa):
SDMSSLVEAYNGVLPLNQITSNNYNSIVSDIEKKVNYIITEGTARTGKTIIAMRLLGKYKTSRFIIMNESFYNSLVQIFLIENIEFPNDRVICHTNFEKMIDWVSNSQILIIDEAQRLNDMQIEQLVNNNNHNINVILGDNLQAINYKSDRGIEKLEKNIKERKFDCTKYYFDYSIGLASNILYAIKYLIFNDIKFNNQNTNEYEINIFNNEKEFIDKYKNDSSYKKHMATVYMSNNDYNETITGFERWHANHFKRYPYFLNNDVKEKVMITTYELISRELDDIYIYLPGSISADDLGIHYIIRDRDSYLLNQIYVLATRAKGEINIYCENPTTYNYLIKRNKRIIKNARAVSTLSEEEKKKSLDLQDKITEKGITRLIHFTSRKNLESILKNGIMSITEMKHICLLNKFKEKYKDREYVYILLDPALLYEITDDSGEKLAPRIYCNYNAAGSLTKKDSENIDIMFENGFIAGPWWKSMYFTRENKEDNETTANQAEIIFRKRIDPKYILDIKEVD

Secondary structure (DSSP, 8-state):
-TTHHHHHHHTT-SPPPHHHHHHHHHHHHHHHTT-SEEEEEE-TTSSHHHHHHHHHHH-TTEEEEES-HHHHHHHHHHHHHTT----TTTEEETTSGGGHHHHHTT-SEEEEESGGG--HHHHHHHHH-TT-SEEEEEE-GGG---TTT--HHHHHHHHHHHTT--EEEEEE---TTS-HHHHHHHHHHH-TT--------TT-EEEEES-HHHHHHHHHH---TTEEEEE----TTS-----TT-EEPPGGGGGT-S-TTSHHHHTTEEEEHHHHTT--EEEEEEEE-TT--STTTT-SS---HHHHHHHHHHHHHHTTEEEEEEEEESSHHHHHHHHHHHHHHHHHHHHHHTS-HHHHHHHHHHHHHHHHTT---EEEEEEGGGHHHHHHH-B--TTS---STHHHHHHHH-TT--EEEEEE-TTHHHH-B-TTSSSBPPEEEESS-TT-TT--EESS-GGGGG-SEEEES-TTS-EEEE--S--TTS-SSTT-EEEE-SPBPGGGEEEEEE--

Foldseek 3Di:
DVLVLLVCLLQVRRDDDPQLVVVLVVLVVVVVVLAAEEAEAEDPQLCLSSSLSNCCNVDVLEAEEEAAPLSVLLNCVSCVVVVHDDPPLRYDYCVVVVVVLVSQLRGQEYEYEQLLQAFPVRLCSVLVRPRYRHYYHYHYVLQHQDLVGGNGVVVSVVSCVVVPGGYDYHYRYDHDLQGNLLLLLLCLLQAPPRDDQLRQPPQAAEAEDQDLVVLVVVVVPDPFLQEAAEEEDDPPPDDPDDRPQADEDEPVCSVPPSPCSDCVRRRHYYYYLSSQLNAAGQEYEYEDDQPDAVVLSVPDPDNDSNSSSNSSRSSSRSSRHSGYYHYHYNHVRSRVSSVVSVVVNVVSSVLLVLADPVQNVLLVVLSVVCVVLVPAWDKDKDFPVCVVVCQVPNDAAPPDDDDDVCPVVCCVVPVPTWMKIFTFGSSLQRRDPDPVSHHRFWKKWWLAAPPFPQIDIDRRDNCSQQDQWGWGDDPVDIDIDGQPPDDSSHGRDPHTDMRTNGGHHCVRGPDMGTDD

pLDDT: mean 78.42, std 13.34, range [32.53, 97.31]